Protein AF-A0A9D2Q4Z1-F1 (afdb_monomer)

pLDDT: mean 82.06, std 18.69, range [26.44, 98.81]

Nearest PDB structures (foldseek):
  6tnj-assembly1_A  TM=9.077E-01  e=2.943E-12  Porphyromonas gingivalis ATCC 33277
  6to1-assembly1_A  TM=5.138E-01  e=2.436E-19  Porphyromonas gingivalis ATCC 33277
  4cnb-assembly1_A  TM=8.305E-01  e=3.714E-11  Mytilus galloprovincialis
  6mse-assembly1_b  TM=7.817E-01  e=8.878E-08  Homo sapiens
  6sn1-assembly1_B  TM=6.420E-01  e=4.732E-06  Homo sapiens

Foldseek 3Di:
DFFPDKAKDWPDQADAFQDKTKIKIKIWGAWVCQVFNEEEEEEEEQEQLCPDPNLVLVLVLQLLLLCLQCVNHQFGFHNYWYWYWYDAPAIDGQGATGRGSVSSNVSSVPGHRYHHAAVLRSLVVLLVRQVPDPGPAYEYEDEDAEDHPDYDLNLVSLVVCVVVRYAYAYEYAPDPVGYDQVSRCSNGDPPSVLRYQYAPDSVSSSVNSVSVSLVNLGFTFAFKKKKFAFDPQKAFPFWDAKPAADKDQDPVRIIIGTHGTHHSGGIDMIMIMTMITGPSPDFAKDWGGPDMFIQTPVRDTHDYDTRIHGHHHDPPPDPQDDDDDDDDPPDPDDDDDRPDDDDPDDFDKDWDKDKDFFQFAPWKKKKKKWKWWQDPVGTHTQDIDIDIDHAPPDPGTGIDIDGGPIDGGDDPDDPPDDIDMDMDMDMGTPDDDDDDDDDDDDDDDD

Sequence (446 aa):
MPILSVNKTADRTEISSGGTFHVTLSVTAAPESEIRPVDIAMVLDRSGSMKGSALQSLKKAAKEFIELLAQGGDTLAGQNRIGIISFANSAVIDAPLTQQVDVLDAAVDGLVADGNTNTGDAFAQAQAMLHASQASRKMMILFTDGEPTIGVNPTPIANMMKQDGVEIYCIGYTGTDGINEELLKEWASNPDSQYVLIAPTEAEIIEAFKNIAQSILVPGAKDITIYETPNPAFEIAAIDTPNFGSVQEMPDGSLQWYIDELAVSEQQTATLRFTLKDRCKKTGKMPVNKSICLVDEAQESPTFPNPMITVTKDVCEDCPEAVEVTAPACVDSICADLGGICVPDMGRMLTVSMTLKNLCPHRSVAVGILVTELTSCGEVTRGFKAMTVTAPSSRGCTDMRLSHIRFVLPETESMCKTRTYRVRAFVNAASGTWGAECYHGDVCGC

Organism: NCBI:txid2838752

InterPro domains:
  IPR002035 von Willebrand factor, type A [PF00092] (39-206)
  IPR002035 von Willebrand factor, type A [PS50234] (39-212)
  IPR002035 von Willebrand factor, type A [SM00327] (37-217)
  IPR036465 von Willebrand factor A-like domain superfamily [G3DSA:3.40.50.410] (32-216)
  IPR036465 von Willebrand factor A-like domain superfamily [SSF53300] (37-216)
  IPR051266 Calcium-activated chloride channel regulator [PTHR10579] (16-294)
  IPR059975 Exosporium protein B domain [PF27268] (345-430)

Solvent-accessible surface area (backbone atoms only — not comparable to full-atom values): 24909 Å² total; per-residue (Å²): 126,27,67,76,47,60,44,41,46,52,81,52,56,62,38,45,55,56,35,69,47,42,39,36,42,36,42,30,18,27,16,40,26,64,80,52,21,38,38,32,36,39,35,38,57,22,18,48,82,32,49,69,66,55,45,52,39,48,41,52,24,54,46,52,33,51,45,63,46,13,72,86,49,74,38,32,40,59,63,26,23,46,18,37,32,40,23,8,76,51,48,45,78,63,29,68,75,36,39,51,43,68,58,51,50,52,34,49,70,65,65,68,50,42,60,46,31,12,51,20,44,35,47,52,52,44,47,55,58,57,65,73,50,87,55,84,35,39,36,37,41,39,39,40,52,60,71,68,75,45,76,56,80,34,55,69,53,33,53,48,38,48,72,74,59,34,44,27,34,27,38,37,31,43,59,96,85,42,60,62,64,68,60,40,46,68,41,23,36,87,59,47,90,79,20,46,43,81,21,69,42,61,68,43,40,36,48,50,36,46,56,53,42,53,75,54,55,38,45,17,39,40,59,33,36,35,42,40,28,56,20,90,56,45,42,83,74,48,74,54,86,40,86,52,58,52,75,47,80,44,100,86,68,29,37,44,38,39,27,66,67,39,13,57,74,48,75,35,72,40,42,40,43,33,30,40,25,41,66,65,76,72,68,48,78,42,57,51,51,68,45,73,48,46,41,35,80,75,67,51,74,73,78,59,58,73,44,56,36,29,28,41,81,51,94,73,74,72,80,68,75,86,79,86,81,85,82,65,88,95,62,97,76,85,89,78,87,73,74,83,79,84,74,94,64,91,44,52,73,50,70,47,68,49,70,51,70,68,39,36,50,95,39,37,33,36,38,38,38,39,34,28,35,64,50,99,90,44,80,43,82,66,48,76,49,74,50,78,47,66,37,63,96,50,101,52,58,40,70,45,77,49,68,76,49,72,41,75,38,80,71,91,65,73,89,87,65,92,81,52,72,50,78,48,78,46,78,45,76,66,64,73,77,99,71,91,80,84,82,82,89,84,87,80,89,132

Structure (mmCIF, N/CA/C/O backbone):
data_AF-A0A9D2Q4Z1-F1
#
_entry.id   AF-A0A9D2Q4Z1-F1
#
loop_
_atom_site.group_PDB
_atom_site.id
_atom_site.type_symbol
_atom_site.label_atom_id
_atom_site.label_alt_id
_atom_site.label_comp_id
_atom_site.label_asym_id
_atom_site.label_entity_id
_atom_site.label_seq_id
_atom_site.pdbx_PDB_ins_code
_atom_site.Cartn_x
_atom_site.Cartn_y
_atom_site.Cartn_z
_atom_site.occupancy
_atom_site.B_iso_or_equiv
_atom_site.auth_seq_id
_atom_site.auth_comp_id
_atom_site.auth_asym_id
_atom_site.auth_atom_id
_atom_site.pdbx_PDB_model_num
ATOM 1 N N . MET A 1 1 ? -6.941 9.609 0.145 1.00 64.38 1 MET A N 1
ATOM 2 C CA . MET A 1 1 ? -8.061 8.669 -0.080 1.00 64.38 1 MET A CA 1
ATOM 3 C C . MET A 1 1 ? -7.549 7.338 -0.589 1.00 64.38 1 MET A C 1
ATOM 5 O O . MET A 1 1 ? -7.454 7.142 -1.802 1.00 64.38 1 MET A O 1
ATOM 9 N N . PRO A 1 2 ? -7.124 6.463 0.327 1.00 71.25 2 PRO A N 1
ATOM 10 C CA . PRO A 1 2 ? -7.475 5.045 0.167 1.00 71.25 2 PRO A CA 1
ATOM 11 C C . PRO A 1 2 ? -8.161 4.390 1.380 1.00 71.25 2 PRO A C 1
ATOM 13 O O . PRO A 1 2 ? -8.297 3.167 1.402 1.00 71.25 2 PRO A O 1
ATOM 16 N N . ILE A 1 3 ? -8.637 5.155 2.375 1.00 84.12 3 ILE A N 1
ATOM 17 C CA . ILE A 1 3 ? -9.576 4.618 3.374 1.00 84.12 3 ILE A CA 1
ATOM 18 C C . ILE A 1 3 ? -10.890 4.274 2.658 1.00 84.12 3 ILE A C 1
ATOM 20 O O . ILE A 1 3 ? -11.645 5.154 2.252 1.00 84.12 3 ILE A O 1
ATOM 24 N N . LEU A 1 4 ? -11.168 2.979 2.507 1.00 86.56 4 LEU A N 1
ATOM 25 C CA . LEU A 1 4 ? -12.373 2.464 1.858 1.00 86.56 4 LEU A CA 1
ATOM 26 C C . LEU A 1 4 ? -13.600 2.555 2.765 1.00 86.56 4 LEU A C 1
ATOM 28 O O . LEU A 1 4 ? -14.713 2.801 2.302 1.00 86.56 4 LEU A O 1
ATOM 32 N N . SER A 1 5 ? -13.421 2.301 4.063 1.00 90.06 5 SER A N 1
ATOM 33 C CA . SER A 1 5 ? -14.506 2.392 5.039 1.00 90.06 5 SER A CA 1
ATOM 34 C C . SER A 1 5 ? -14.000 2.558 6.466 1.00 90.06 5 SER A C 1
ATOM 36 O O . SER A 1 5 ? -12.943 2.051 6.842 1.00 90.06 5 SER A O 1
ATOM 38 N N . VAL A 1 6 ? -14.817 3.223 7.280 1.00 94.31 6 VAL A N 1
ATOM 39 C CA . VAL A 1 6 ? -14.688 3.243 8.738 1.00 94.31 6 VAL A CA 1
ATOM 40 C C . VAL A 1 6 ? -15.952 2.665 9.361 1.00 94.31 6 VAL A C 1
ATOM 42 O O . VAL A 1 6 ? -17.057 2.877 8.860 1.00 94.31 6 VAL A O 1
ATOM 45 N N . ASN A 1 7 ? -15.806 1.927 10.455 1.00 95.62 7 ASN A N 1
ATOM 46 C CA . ASN A 1 7 ? -16.926 1.310 11.152 1.00 95.62 7 ASN A CA 1
ATOM 47 C C . ASN A 1 7 ? -16.750 1.391 12.670 1.00 95.62 7 ASN A C 1
ATOM 49 O O . ASN A 1 7 ? -15.636 1.437 13.195 1.00 95.62 7 ASN A O 1
ATOM 53 N N . LYS A 1 8 ? -17.881 1.388 13.373 1.00 96.06 8 LYS A N 1
ATOM 54 C CA . LYS A 1 8 ? -17.949 1.318 14.825 1.00 96.06 8 LYS A CA 1
ATOM 55 C C . LYS A 1 8 ? -19.169 0.519 15.258 1.00 96.06 8 LYS A C 1
ATOM 57 O O . LYS A 1 8 ? -20.304 0.884 14.958 1.00 96.06 8 LYS A O 1
ATOM 62 N N . THR A 1 9 ? -18.932 -0.529 16.034 1.00 96.12 9 THR A N 1
ATOM 63 C CA . THR A 1 9 ? -19.976 -1.418 16.554 1.00 96.12 9 THR A CA 1
ATOM 64 C C . THR A 1 9 ? -19.859 -1.573 18.062 1.00 96.12 9 THR A C 1
ATOM 66 O O . THR A 1 9 ? -18.758 -1.547 18.607 1.00 96.12 9 THR A O 1
ATOM 69 N N . ALA A 1 10 ? -20.992 -1.783 18.729 1.00 95.50 10 ALA A N 1
ATOM 70 C CA . ALA A 1 10 ? -21.034 -2.348 20.073 1.00 95.50 10 ALA A CA 1
ATOM 71 C C . ALA A 1 10 ? -21.472 -3.819 19.976 1.00 95.50 10 ALA A C 1
ATOM 73 O O . ALA A 1 10 ? -22.302 -4.150 19.130 1.00 95.50 10 ALA A O 1
ATOM 74 N N . ASP A 1 11 ? -20.930 -4.694 20.824 1.00 95.81 11 ASP A N 1
ATOM 75 C CA . ASP A 1 11 ? -21.279 -6.127 20.850 1.00 95.81 11 ASP A CA 1
ATOM 76 C C . ASP A 1 11 ? -22.674 -6.407 21.443 1.00 95.81 11 ASP A C 1
ATOM 78 O O . ASP A 1 11 ? -23.212 -7.508 21.317 1.00 95.81 11 ASP A O 1
ATOM 82 N N . ARG A 1 12 ? -23.261 -5.397 22.088 1.00 92.00 12 ARG A N 1
ATOM 83 C CA . ARG A 1 12 ? -24.574 -5.408 22.737 1.00 92.00 12 ARG A CA 1
ATOM 84 C C . ARG A 1 12 ? -25.350 -4.152 22.361 1.00 92.00 12 ARG A C 1
ATOM 86 O O . ARG A 1 12 ? -24.771 -3.133 21.998 1.00 92.00 12 ARG A O 1
ATOM 93 N N . THR A 1 13 ? -26.670 -4.209 22.506 1.00 92.12 13 THR A N 1
ATOM 94 C CA . THR A 1 13 ? -27.571 -3.043 22.410 1.00 92.12 13 THR A CA 1
ATOM 95 C C . THR A 1 13 ? -28.166 -2.642 23.760 1.00 92.12 13 THR A C 1
ATOM 97 O O . THR A 1 13 ? -28.829 -1.612 23.864 1.00 92.12 13 THR A O 1
ATOM 100 N N . GLU A 1 14 ? -27.955 -3.458 24.792 1.00 91.62 14 GLU A N 1
ATOM 101 C CA . GLU A 1 14 ? -28.519 -3.298 26.128 1.00 91.62 14 GLU A CA 1
ATOM 102 C C . GLU A 1 14 ? -27.539 -3.833 27.180 1.00 91.62 14 GLU A C 1
ATOM 104 O O . GLU A 1 14 ? -26.880 -4.852 26.959 1.00 91.62 14 GLU A O 1
ATOM 109 N N . ILE A 1 15 ? -27.442 -3.130 28.307 1.00 87.69 15 ILE A N 1
ATOM 110 C CA . ILE A 1 15 ? -26.705 -3.529 29.512 1.00 87.69 15 ILE A CA 1
ATOM 111 C C . ILE A 1 15 ? -27.523 -3.132 30.740 1.00 87.69 15 ILE A C 1
ATOM 113 O O . ILE A 1 15 ? -28.313 -2.189 30.678 1.00 87.69 15 ILE A O 1
ATOM 117 N N . SER A 1 16 ? -27.292 -3.793 31.869 1.00 83.75 16 SER A N 1
ATOM 118 C CA . SER A 1 16 ? -27.772 -3.296 33.155 1.00 83.75 16 SER A CA 1
ATOM 119 C C . SER A 1 16 ? -26.834 -2.224 33.727 1.00 83.75 16 SER A C 1
ATOM 121 O O . SER A 1 16 ? -25.693 -2.063 33.276 1.00 83.75 16 SER A O 1
ATOM 123 N N . SER A 1 17 ? -27.323 -1.447 34.696 1.00 80.94 17 SER A N 1
ATOM 124 C CA . SER A 1 17 ? -26.546 -0.368 35.314 1.00 80.94 17 SER A CA 1
ATOM 125 C C . SER A 1 17 ? -25.265 -0.888 35.980 1.00 80.94 17 SER A C 1
ATOM 127 O O . SER A 1 17 ? -25.286 -1.868 36.716 1.00 80.94 17 SER A O 1
ATOM 129 N N . GLY A 1 18 ? -24.135 -0.236 35.705 1.00 78.69 18 GLY A N 1
ATOM 130 C CA . GLY A 1 18 ? -22.800 -0.673 36.133 1.00 78.69 18 GLY A CA 1
ATOM 131 C C . GLY A 1 18 ? -22.199 -1.823 35.314 1.00 78.69 18 GLY A C 1
ATOM 132 O O . GLY A 1 18 ? -21.036 -2.178 35.530 1.00 78.69 18 GLY A O 1
ATOM 133 N N . GLY A 1 19 ? -22.958 -2.388 34.369 1.00 83.75 19 GLY A N 1
ATOM 134 C CA . GLY A 1 19 ? -22.516 -3.441 33.461 1.00 83.75 19 GLY A CA 1
ATOM 135 C C . GLY A 1 19 ? -21.518 -2.966 32.401 1.00 83.75 19 GLY A C 1
ATOM 136 O O . GLY A 1 19 ? -21.258 -1.771 32.231 1.00 83.75 19 GLY A O 1
ATOM 137 N N . THR A 1 20 ? -20.962 -3.932 31.667 1.00 91.69 20 THR A N 1
ATOM 138 C CA . THR A 1 20 ? -19.971 -3.709 30.607 1.00 91.69 20 THR A CA 1
ATOM 139 C C . THR A 1 20 ? -20.437 -4.206 29.238 1.00 91.69 20 THR A C 1
ATOM 141 O O . THR A 1 20 ? -21.278 -5.105 29.116 1.00 91.69 20 THR A O 1
ATOM 144 N N . PHE A 1 21 ? -19.858 -3.610 28.199 1.00 94.25 21 PHE A N 1
ATOM 145 C CA . PHE A 1 21 ? -19.990 -4.009 26.799 1.00 94.25 21 PHE A CA 1
ATOM 146 C C . PHE A 1 21 ? -18.694 -3.694 26.048 1.00 94.25 21 PHE A C 1
ATOM 148 O O . PHE A 1 21 ? -17.883 -2.876 26.490 1.00 94.25 21 PHE A O 1
ATOM 155 N N . HIS A 1 22 ? -18.497 -4.341 24.907 1.00 96.81 22 HIS A N 1
ATOM 156 C CA . HIS A 1 22 ? -17.346 -4.108 24.052 1.00 96.81 22 HIS A CA 1
ATOM 157 C C . HIS A 1 22 ? -17.709 -3.205 22.881 1.00 96.81 22 HIS A C 1
ATOM 159 O O . HIS A 1 22 ? -18.767 -3.334 22.264 1.00 96.81 22 HIS A O 1
ATOM 165 N N . VAL A 1 23 ? -16.783 -2.317 22.552 1.00 97.75 23 VAL A N 1
ATOM 166 C CA . VAL A 1 23 ? -16.803 -1.485 21.358 1.00 97.75 23 VAL A CA 1
ATOM 167 C C . VAL A 1 23 ? -15.681 -1.950 20.444 1.00 97.75 23 VAL A C 1
ATOM 169 O O . VAL A 1 23 ? -14.571 -2.216 20.902 1.00 97.75 23 VAL A O 1
ATOM 172 N N . THR A 1 24 ? -15.961 -2.026 19.148 1.00 97.94 24 THR A N 1
ATOM 173 C CA . THR A 1 24 ? -14.956 -2.276 18.114 1.00 97.94 24 THR A CA 1
ATOM 174 C C . THR A 1 24 ? -14.968 -1.120 17.128 1.00 97.94 24 THR A C 1
ATOM 176 O O . THR A 1 24 ? -16.018 -0.780 16.580 1.00 97.94 24 THR A O 1
ATOM 179 N N . LEU A 1 25 ? -13.802 -0.512 16.929 1.00 97.62 25 LEU A N 1
ATOM 180 C CA . LEU A 1 25 ? -13.509 0.394 15.825 1.00 97.62 25 LEU A CA 1
ATOM 181 C C . LEU A 1 25 ? -12.846 -0.408 14.711 1.00 97.62 25 LEU A C 1
ATOM 183 O O . LEU A 1 25 ? -12.076 -1.336 14.977 1.00 97.62 25 LEU A O 1
ATOM 187 N N . SER A 1 26 ? -13.127 -0.053 13.464 1.00 96.88 26 SER A N 1
ATOM 188 C CA . SER A 1 26 ? -12.447 -0.638 12.312 1.00 96.88 26 SER A CA 1
ATOM 189 C C . SER A 1 26 ? -12.219 0.406 11.231 1.00 96.88 26 SER A C 1
ATOM 191 O O . SER A 1 26 ? -13.101 1.222 10.965 1.00 96.88 26 SER A O 1
ATOM 193 N N . VAL A 1 27 ? -11.053 0.353 10.598 1.00 95.25 27 VAL A N 1
ATOM 194 C CA . VAL A 1 27 ? -10.688 1.162 9.431 1.00 95.25 27 VAL A CA 1
ATOM 195 C C . VAL A 1 27 ? -10.157 0.209 8.376 1.00 95.25 27 VAL A C 1
ATOM 197 O O . VAL A 1 27 ? -9.255 -0.574 8.658 1.00 95.25 27 VAL A O 1
ATOM 200 N N . THR A 1 28 ? -10.738 0.242 7.182 1.00 93.44 28 THR A N 1
ATOM 201 C CA . THR A 1 28 ? -10.287 -0.559 6.039 1.00 93.44 28 THR A CA 1
ATOM 202 C C . THR A 1 28 ? -9.703 0.366 4.992 1.00 93.44 28 THR A C 1
ATOM 204 O O . THR A 1 28 ? -10.360 1.338 4.617 1.00 93.44 28 THR A O 1
ATOM 207 N N . ALA A 1 29 ? -8.512 0.044 4.502 1.00 91.38 29 ALA A N 1
ATOM 208 C CA . ALA A 1 29 ? -7.872 0.723 3.384 1.00 91.38 29 ALA A CA 1
ATOM 209 C C . ALA A 1 29 ? -7.455 -0.286 2.304 1.00 91.38 29 ALA A C 1
ATOM 211 O O . ALA A 1 29 ? -7.359 -1.481 2.582 1.00 91.38 29 ALA A O 1
ATOM 212 N N . ALA A 1 30 ? -7.206 0.201 1.090 1.00 85.00 30 ALA A N 1
ATOM 213 C CA . ALA A 1 30 ? -6.562 -0.548 0.008 1.00 85.00 30 ALA A CA 1
ATOM 214 C C . ALA A 1 30 ? -5.353 0.233 -0.533 1.00 85.00 30 ALA A C 1
ATOM 216 O O . ALA A 1 30 ? -5.355 1.458 -0.412 1.00 85.00 30 ALA A O 1
ATOM 217 N N . PRO A 1 31 ? -4.343 -0.423 -1.128 1.00 80.62 31 PRO A N 1
ATOM 218 C CA . PRO A 1 31 ? -3.232 0.264 -1.776 1.00 80.62 31 PRO A CA 1
ATOM 219 C C . PRO A 1 31 ? -3.732 1.130 -2.935 1.00 80.62 31 PRO A C 1
ATOM 221 O O . PRO A 1 31 ? -4.750 0.820 -3.565 1.00 80.62 31 PRO A O 1
ATOM 224 N N . GLU A 1 32 ? -2.992 2.182 -3.291 1.00 74.50 32 GLU A N 1
ATOM 225 C CA . GLU A 1 32 ? -3.384 3.018 -4.430 1.00 74.50 32 GLU A CA 1
ATOM 226 C C . GLU A 1 32 ? -3.471 2.209 -5.736 1.00 74.50 32 GLU A C 1
ATOM 228 O O . GLU A 1 32 ? -4.377 2.446 -6.531 1.00 74.50 32 GLU A O 1
ATOM 233 N N . SER A 1 33 ? -2.615 1.202 -5.926 1.00 68.38 33 SER A N 1
ATOM 234 C CA . SER A 1 33 ? -2.586 0.321 -7.105 1.00 68.38 33 SER A CA 1
ATOM 235 C C . SER A 1 33 ? -3.834 -0.555 -7.306 1.00 68.38 33 SER A C 1
ATOM 237 O O . SER A 1 33 ? -4.067 -1.042 -8.417 1.00 68.38 33 SER A O 1
ATOM 239 N N . GLU A 1 34 ? -4.658 -0.762 -6.272 1.00 71.38 34 GLU A N 1
ATOM 240 C CA . GLU A 1 34 ? -5.965 -1.422 -6.412 1.00 71.38 34 GLU A CA 1
ATOM 241 C C . GLU A 1 34 ? -7.050 -0.450 -6.914 1.00 71.38 34 GLU A C 1
ATOM 243 O O . GLU A 1 34 ? -7.948 -0.854 -7.655 1.00 71.38 34 GLU A O 1
ATOM 248 N N . ILE A 1 35 ? -6.959 0.832 -6.533 1.00 70.25 35 ILE A N 1
ATOM 249 C CA . ILE A 1 35 ? -7.970 1.875 -6.795 1.00 70.25 35 ILE A CA 1
ATOM 250 C C . ILE A 1 35 ? -7.662 2.659 -8.084 1.00 70.25 35 ILE A C 1
ATOM 252 O O . ILE A 1 35 ? -8.566 3.029 -8.835 1.00 70.25 35 ILE A O 1
ATOM 256 N N . ARG A 1 36 ? -6.379 2.924 -8.333 1.00 78.31 36 ARG A N 1
ATOM 257 C CA . ARG A 1 36 ? -5.805 3.634 -9.482 1.00 78.31 36 ARG A CA 1
ATOM 258 C C . ARG A 1 36 ? -4.656 2.796 -10.061 1.00 78.31 36 ARG A C 1
ATOM 260 O O . ARG A 1 36 ? -3.492 3.147 -9.867 1.00 78.31 36 ARG A O 1
ATOM 267 N N . PRO A 1 37 ? -4.956 1.688 -10.761 1.00 84.81 37 PRO A N 1
ATOM 268 C CA . PRO A 1 37 ? -3.920 0.872 -11.377 1.00 84.81 37 PRO A CA 1
ATOM 269 C C . PRO A 1 37 ? -3.086 1.656 -12.377 1.00 84.81 37 PRO A C 1
ATOM 271 O O . PRO A 1 37 ? -3.577 2.576 -13.044 1.00 84.81 37 PRO A O 1
ATOM 274 N N . VAL A 1 38 ? -1.831 1.232 -12.498 1.00 92.12 38 VAL A N 1
ATOM 275 C CA . VAL A 1 38 ? -0.853 1.863 -13.372 1.00 92.12 38 VAL A CA 1
ATOM 276 C C . VAL A 1 38 ? -0.432 0.918 -14.489 1.00 92.12 38 VAL A C 1
ATOM 278 O O . VAL A 1 38 ? 0.006 -0.207 -14.241 1.00 92.12 38 VAL A O 1
ATOM 281 N N . ASP A 1 39 ? -0.540 1.399 -15.726 1.00 96.94 39 ASP A N 1
ATOM 282 C CA . ASP A 1 39 ? 0.043 0.738 -16.893 1.00 96.94 39 ASP A CA 1
ATOM 283 C C . ASP A 1 39 ? 1.416 1.351 -17.197 1.00 96.94 39 ASP A C 1
ATOM 285 O O . ASP A 1 39 ? 1.546 2.570 -17.347 1.00 96.94 39 ASP A O 1
ATOM 289 N N . ILE A 1 40 ? 2.434 0.499 -17.304 1.00 98.19 40 ILE A N 1
ATOM 290 C CA . ILE A 1 40 ? 3.841 0.883 -17.434 1.00 98.19 40 ILE A CA 1
ATOM 291 C C . ILE A 1 40 ? 4.392 0.373 -18.767 1.00 98.19 40 ILE A C 1
ATOM 293 O O . ILE A 1 40 ? 4.460 -0.834 -18.983 1.00 98.19 40 ILE A O 1
ATOM 297 N N . ALA A 1 41 ? 4.839 1.267 -19.645 1.00 98.62 41 ALA A N 1
ATOM 298 C CA . ALA A 1 41 ? 5.699 0.902 -20.768 1.00 98.62 41 ALA A CA 1
ATOM 299 C C . ALA A 1 41 ? 7.159 1.006 -20.313 1.00 98.62 41 ALA A C 1
ATOM 301 O O . ALA A 1 41 ? 7.683 2.108 -20.139 1.00 98.62 41 ALA A O 1
ATOM 302 N N . MET A 1 42 ? 7.817 -0.131 -20.099 1.00 98.56 42 MET A N 1
ATOM 303 C CA . MET A 1 42 ? 9.235 -0.171 -19.754 1.00 98.56 42 MET A CA 1
ATOM 304 C C . MET A 1 42 ? 10.046 -0.276 -21.050 1.00 98.56 42 MET A C 1
ATOM 306 O O . MET A 1 42 ? 9.962 -1.273 -21.769 1.00 98.56 42 MET A O 1
ATOM 310 N N . VAL A 1 43 ? 10.765 0.798 -21.377 1.00 98.62 43 VAL A N 1
ATOM 311 C CA . VAL A 1 43 ? 11.385 1.050 -22.681 1.00 98.62 43 VAL A CA 1
ATOM 312 C C . VAL A 1 43 ? 12.901 0.947 -22.547 1.00 98.62 43 VAL A C 1
ATOM 314 O O . VAL A 1 43 ? 13.546 1.804 -21.950 1.00 98.62 43 VAL A O 1
ATOM 317 N N . LEU A 1 44 ? 13.464 -0.133 -23.076 1.00 98.31 44 LEU A N 1
ATOM 318 C CA . LEU A 1 44 ? 14.786 -0.643 -22.727 1.00 98.31 44 LEU A CA 1
ATOM 319 C C . LEU A 1 44 ? 15.747 -0.565 -23.917 1.00 98.31 44 LEU A C 1
ATOM 321 O O . LEU A 1 44 ? 15.561 -1.253 -24.927 1.00 98.31 44 LEU A O 1
ATOM 325 N N . ASP A 1 45 ? 16.794 0.245 -23.796 1.00 96.19 45 ASP A N 1
ATOM 326 C CA . ASP A 1 45 ? 17.846 0.315 -24.808 1.00 96.19 45 ASP A CA 1
ATOM 327 C C . ASP A 1 45 ? 18.638 -0.999 -24.870 1.00 96.19 45 ASP A C 1
ATOM 329 O O . ASP A 1 45 ? 19.096 -1.544 -23.860 1.00 96.19 45 ASP A O 1
ATOM 333 N N . ARG A 1 46 ? 18.788 -1.523 -26.086 1.00 96.81 46 ARG A N 1
ATOM 334 C CA . ARG A 1 46 ? 19.641 -2.669 -26.413 1.00 96.81 46 ARG A CA 1
ATOM 335 C C . ARG A 1 46 ? 20.462 -2.405 -27.677 1.00 96.81 46 ARG A C 1
ATOM 337 O O . ARG A 1 46 ? 20.689 -3.309 -28.481 1.00 96.81 46 ARG A O 1
ATOM 344 N N . SER A 1 47 ? 20.894 -1.167 -27.865 1.00 95.06 47 SER A N 1
ATOM 345 C CA . SER A 1 47 ? 21.876 -0.769 -28.872 1.00 95.06 47 SER A CA 1
ATOM 346 C C . SER A 1 47 ? 23.259 -1.396 -28.615 1.00 95.06 47 SER A C 1
ATOM 348 O O . SER A 1 47 ? 23.477 -2.164 -27.675 1.00 95.06 47 SER A O 1
ATOM 350 N N . GLY A 1 48 ? 24.217 -1.144 -29.509 1.00 92.94 48 GLY A N 1
ATOM 351 C CA . GLY A 1 48 ? 25.550 -1.746 -29.456 1.00 92.94 48 GLY A CA 1
ATOM 352 C C . GLY A 1 48 ? 26.423 -1.310 -28.271 1.00 92.94 48 GLY A C 1
ATOM 353 O O . GLY A 1 48 ? 27.288 -2.096 -27.878 1.00 92.94 48 GLY A O 1
ATOM 354 N N . SER A 1 49 ? 26.202 -0.116 -27.713 1.00 90.62 49 SER A N 1
ATOM 355 C CA . SER A 1 49 ? 26.894 0.433 -26.531 1.00 90.62 49 SER A CA 1
ATOM 356 C C . SER A 1 49 ? 26.567 -0.359 -25.262 1.00 90.62 49 SER A C 1
ATOM 358 O O . SER A 1 49 ? 27.469 -0.733 -24.513 1.00 90.62 49 SER A O 1
ATOM 360 N N . MET A 1 50 ? 25.312 -0.798 -25.132 1.00 92.94 50 MET A N 1
ATOM 361 C CA . MET A 1 50 ? 24.799 -1.592 -24.009 1.00 92.94 50 MET A CA 1
ATOM 362 C C . MET A 1 50 ? 25.434 -2.995 -23.847 1.00 92.94 50 MET A C 1
ATOM 364 O O . MET A 1 50 ? 25.080 -3.744 -22.931 1.00 92.94 50 MET A O 1
ATOM 368 N N . LYS A 1 51 ? 26.362 -3.417 -24.716 1.00 93.00 51 LYS A N 1
ATOM 369 C CA . LYS A 1 51 ? 26.984 -4.754 -24.668 1.00 93.00 51 LYS A CA 1
ATOM 370 C C . LYS A 1 51 ? 27.791 -4.981 -23.381 1.00 93.00 51 LYS A C 1
ATOM 372 O O . LYS A 1 51 ? 28.557 -4.139 -22.928 1.00 93.00 51 LYS A O 1
ATOM 377 N N . GLY A 1 52 ? 27.691 -6.193 -22.831 1.00 92.31 52 GLY A N 1
ATOM 378 C CA . GLY A 1 52 ? 28.430 -6.591 -21.629 1.00 92.31 52 GLY A CA 1
ATOM 379 C C . GLY A 1 52 ? 27.698 -6.213 -20.342 1.00 92.31 52 GLY A C 1
ATOM 380 O O . GLY A 1 52 ? 26.551 -6.615 -20.152 1.00 92.31 52 GLY A O 1
ATOM 381 N N . SER A 1 53 ? 28.373 -5.495 -19.441 1.00 90.00 53 SER A N 1
ATOM 382 C CA . SER A 1 53 ? 27.859 -5.192 -18.099 1.00 90.00 53 SER A CA 1
ATOM 383 C C . SER A 1 53 ? 26.631 -4.283 -18.109 1.00 90.00 53 SER A C 1
ATOM 385 O O . SER A 1 53 ? 25.753 -4.485 -17.282 1.00 90.00 53 SER A O 1
ATOM 387 N N . ALA A 1 54 ? 26.524 -3.333 -19.043 1.00 90.50 54 ALA A N 1
ATOM 388 C CA . ALA A 1 54 ? 25.401 -2.393 -19.097 1.00 90.50 54 ALA A CA 1
ATOM 389 C C . ALA A 1 54 ? 24.048 -3.117 -19.264 1.00 90.50 54 ALA A C 1
ATOM 391 O O . ALA A 1 54 ? 23.163 -2.974 -18.421 1.00 90.50 54 ALA A O 1
ATOM 392 N N . LEU A 1 55 ? 23.917 -3.994 -20.269 1.00 94.44 55 LEU A N 1
ATOM 393 C CA . LEU A 1 55 ? 22.725 -4.832 -20.445 1.00 94.44 55 LEU A CA 1
ATOM 394 C C . LEU A 1 55 ? 22.509 -5.814 -19.282 1.00 94.44 55 LEU A C 1
ATOM 396 O O . LEU A 1 55 ? 21.365 -6.093 -18.938 1.00 94.44 55 LEU A O 1
ATOM 400 N N . GLN A 1 56 ? 23.568 -6.353 -18.669 1.00 94.25 56 GLN A N 1
ATOM 401 C CA . GLN A 1 56 ? 23.424 -7.255 -17.515 1.00 94.25 56 GLN A CA 1
ATOM 402 C C . GLN A 1 56 ? 22.834 -6.526 -16.299 1.00 94.25 56 GLN A C 1
ATOM 404 O O . GLN A 1 56 ? 21.871 -7.017 -15.707 1.00 94.25 56 GLN A O 1
ATOM 409 N N . SER A 1 57 ? 23.350 -5.337 -15.982 1.00 93.06 57 SER A N 1
ATOM 410 C CA . SER A 1 57 ? 22.821 -4.458 -14.937 1.00 93.06 57 SER A CA 1
ATOM 411 C C . SER A 1 57 ? 21.385 -4.030 -15.231 1.00 93.06 57 SER A C 1
ATOM 413 O O . SER A 1 57 ? 20.539 -4.102 -14.343 1.00 93.06 57 SER A O 1
ATOM 415 N N . LEU A 1 58 ? 21.087 -3.663 -16.485 1.00 94.94 58 LEU A N 1
ATOM 416 C CA . LEU A 1 58 ? 19.732 -3.322 -16.916 1.00 94.94 58 LEU A CA 1
ATOM 417 C C . LEU A 1 58 ? 18.760 -4.481 -16.691 1.00 94.94 58 LEU A C 1
ATOM 419 O O . LEU A 1 58 ? 17.729 -4.289 -16.055 1.00 94.94 58 LEU A O 1
ATOM 423 N N . LYS A 1 59 ? 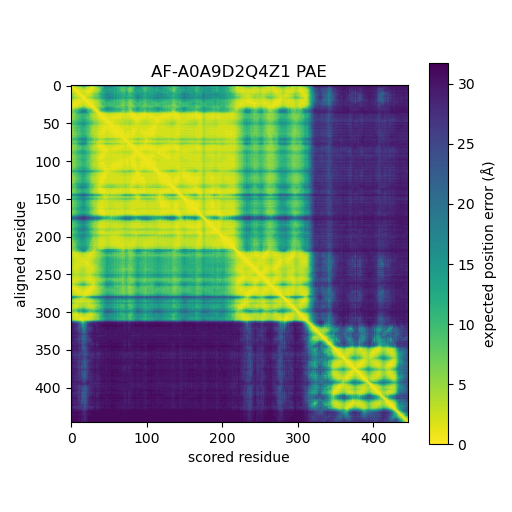19.091 -5.689 -17.167 1.00 97.19 59 LYS A N 1
ATOM 424 C CA . LYS A 1 59 ? 18.242 -6.874 -16.975 1.00 97.19 59 LYS A CA 1
ATOM 425 C C . LYS A 1 59 ? 17.983 -7.143 -15.500 1.00 97.19 59 LYS A C 1
ATOM 427 O O . LYS A 1 59 ? 16.840 -7.354 -15.113 1.00 97.19 59 LYS A O 1
ATOM 432 N N . LYS A 1 60 ? 19.028 -7.106 -14.672 1.00 96.19 60 LYS A N 1
ATOM 433 C CA . LYS A 1 60 ? 18.899 -7.336 -13.233 1.00 96.19 60 LYS A CA 1
ATOM 434 C C . LYS A 1 60 ? 17.980 -6.303 -12.575 1.00 96.19 60 LYS A C 1
ATOM 436 O O . LYS A 1 60 ? 17.068 -6.690 -11.854 1.00 96.19 60 LYS A O 1
ATOM 441 N N . ALA A 1 61 ? 18.178 -5.017 -12.850 1.00 95.31 61 ALA A N 1
ATOM 442 C CA . ALA A 1 61 ? 17.372 -3.956 -12.256 1.00 95.31 61 ALA A CA 1
ATOM 443 C C . ALA A 1 61 ? 15.919 -3.949 -12.756 1.00 95.31 61 ALA A C 1
ATOM 445 O O . ALA A 1 61 ? 15.005 -3.741 -11.964 1.00 95.31 61 ALA A O 1
ATOM 446 N N . ALA A 1 62 ? 15.697 -4.252 -14.037 1.00 97.12 62 ALA A N 1
ATOM 447 C CA . ALA A 1 62 ? 14.372 -4.470 -14.609 1.00 97.12 62 ALA A CA 1
ATOM 448 C C . ALA A 1 62 ? 13.628 -5.625 -13.913 1.00 97.12 62 ALA A C 1
ATOM 450 O O . ALA A 1 62 ? 12.448 -5.489 -13.598 1.00 97.12 62 ALA A O 1
ATOM 451 N N . LYS A 1 63 ? 14.313 -6.737 -13.619 1.00 97.00 63 LYS A N 1
ATOM 452 C CA . LYS A 1 63 ? 13.731 -7.866 -12.876 1.00 97.00 63 LYS A CA 1
ATOM 453 C C . LYS A 1 63 ? 13.491 -7.527 -11.402 1.00 97.00 63 LYS A C 1
ATOM 455 O O . LYS A 1 63 ? 12.422 -7.829 -10.888 1.00 97.00 63 LYS A O 1
ATOM 460 N N . GLU A 1 64 ? 14.409 -6.816 -10.738 1.00 95.06 64 GLU A N 1
ATOM 461 C CA . GLU A 1 64 ? 14.170 -6.294 -9.379 1.00 95.06 64 GLU A CA 1
ATOM 462 C C . GLU A 1 64 ? 12.971 -5.322 -9.338 1.00 95.06 64 GLU A C 1
ATOM 464 O O . GLU A 1 64 ? 12.195 -5.363 -8.389 1.00 95.06 64 GLU A O 1
ATOM 469 N N . PHE A 1 65 ? 12.758 -4.499 -10.371 1.00 96.06 65 PHE A N 1
ATOM 470 C CA . PHE A 1 65 ? 11.575 -3.636 -10.498 1.00 96.06 65 PHE A CA 1
ATOM 471 C C . PHE A 1 65 ? 10.268 -4.433 -10.609 1.00 96.06 65 PHE A C 1
ATOM 473 O O . PHE A 1 65 ? 9.303 -4.133 -9.904 1.00 96.06 65 PHE A O 1
ATOM 480 N N . ILE A 1 66 ? 10.243 -5.450 -11.478 1.00 97.00 66 ILE A N 1
ATOM 481 C CA . ILE A 1 66 ? 9.091 -6.344 -11.661 1.00 97.00 66 ILE A CA 1
ATOM 482 C C . ILE A 1 66 ? 8.769 -7.063 -10.342 1.00 97.00 66 ILE A C 1
ATOM 484 O O . ILE A 1 66 ? 7.623 -7.028 -9.904 1.00 97.00 66 ILE A O 1
ATOM 488 N N . GLU A 1 67 ? 9.777 -7.635 -9.678 1.00 94.81 67 GLU A N 1
ATOM 489 C CA . GLU A 1 67 ? 9.641 -8.346 -8.398 1.00 94.81 67 GLU A CA 1
ATOM 490 C C . GLU A 1 67 ? 9.097 -7.441 -7.280 1.00 94.81 67 GLU A C 1
ATOM 492 O O . GLU A 1 67 ? 8.190 -7.829 -6.544 1.00 94.81 67 GLU A O 1
ATOM 497 N N . LEU A 1 68 ? 9.589 -6.200 -7.175 1.00 92.00 68 LEU A N 1
ATOM 498 C CA . LEU A 1 68 ? 9.077 -5.229 -6.202 1.00 92.00 68 LEU A CA 1
ATOM 499 C C . LEU A 1 68 ? 7.595 -4.934 -6.432 1.00 92.00 68 LEU A C 1
ATOM 501 O O . LEU A 1 68 ? 6.822 -4.928 -5.476 1.00 92.00 68 LEU A O 1
ATOM 505 N N . LEU A 1 69 ? 7.188 -4.732 -7.689 1.00 91.62 69 LEU A N 1
ATOM 506 C CA . LEU A 1 69 ? 5.784 -4.520 -8.044 1.00 91.62 69 LEU A CA 1
ATOM 507 C C . LEU A 1 69 ? 4.929 -5.793 -7.948 1.00 91.62 69 LEU A C 1
ATOM 509 O O . LEU A 1 69 ? 3.710 -5.672 -7.866 1.00 91.62 69 LEU A O 1
ATOM 513 N N . ALA A 1 70 ? 5.531 -6.982 -7.931 1.00 91.31 70 ALA A N 1
ATOM 514 C CA . ALA A 1 70 ? 4.867 -8.262 -7.676 1.00 91.31 70 ALA A CA 1
ATOM 515 C C . ALA A 1 70 ? 4.750 -8.613 -6.185 1.00 91.31 70 ALA A C 1
ATOM 517 O O . ALA A 1 70 ? 3.924 -9.446 -5.816 1.00 91.31 70 ALA A O 1
ATOM 518 N N . GLN A 1 71 ? 5.555 -7.979 -5.326 1.00 86.38 71 GLN A N 1
ATOM 519 C CA . GLN A 1 71 ? 5.550 -8.163 -3.870 1.00 86.38 71 GLN A CA 1
ATOM 520 C C . GLN A 1 71 ? 5.706 -9.640 -3.439 1.00 86.38 71 GLN A C 1
ATOM 522 O O . GLN A 1 71 ? 5.160 -10.063 -2.419 1.00 86.38 71 GLN A O 1
ATOM 527 N N . GLY A 1 72 ? 6.468 -10.426 -4.211 1.00 84.56 72 GLY A N 1
ATOM 528 C CA . GLY A 1 72 ? 6.693 -11.859 -3.984 1.00 84.56 72 GLY A CA 1
ATOM 529 C C . GLY A 1 72 ? 5.617 -12.801 -4.542 1.00 84.56 72 GLY A C 1
ATOM 530 O O . GLY A 1 72 ? 5.608 -13.978 -4.178 1.00 84.56 72 GLY A O 1
ATOM 531 N N . GLY A 1 73 ? 4.694 -12.311 -5.379 1.00 88.50 73 GLY A N 1
ATOM 532 C CA . GLY A 1 73 ? 3.693 -13.122 -6.083 1.00 88.50 73 GLY A CA 1
ATOM 533 C C . GLY A 1 73 ? 4.036 -13.407 -7.553 1.00 88.50 73 GLY A C 1
ATOM 534 O O . GLY A 1 73 ? 4.844 -12.719 -8.165 1.00 88.50 73 GLY A O 1
ATOM 535 N N . ASP A 1 74 ? 3.347 -14.378 -8.162 1.00 92.62 74 ASP A N 1
ATOM 536 C CA . ASP A 1 74 ? 3.482 -14.697 -9.601 1.00 92.62 74 ASP A CA 1
ATOM 537 C C . ASP A 1 74 ? 2.880 -13.609 -10.529 1.00 92.62 74 ASP A C 1
ATOM 539 O O . ASP A 1 74 ? 3.026 -13.649 -11.756 1.00 92.62 74 ASP A O 1
ATOM 543 N N . THR A 1 75 ? 2.175 -12.629 -9.952 1.00 93.75 75 THR A N 1
ATOM 544 C CA . THR A 1 75 ? 1.538 -11.515 -10.664 1.00 93.75 75 THR A CA 1
ATOM 545 C C . THR A 1 75 ? 1.781 -10.179 -9.975 1.00 93.75 75 THR A C 1
ATOM 547 O O . THR A 1 75 ? 1.778 -10.113 -8.749 1.00 93.75 75 THR A O 1
ATOM 550 N N . LEU A 1 76 ? 1.881 -9.104 -10.762 1.00 90.94 76 LEU A N 1
ATOM 551 C CA . LEU A 1 76 ? 1.961 -7.725 -10.269 1.00 90.94 76 LEU A CA 1
ATOM 552 C C . LEU A 1 76 ? 0.803 -7.375 -9.318 1.00 90.94 76 LEU A C 1
ATOM 554 O O . LEU A 1 76 ? -0.354 -7.695 -9.597 1.00 90.94 76 LEU A O 1
ATOM 558 N N . ALA A 1 77 ? 1.121 -6.672 -8.231 1.00 85.19 77 ALA A N 1
ATOM 559 C CA . ALA A 1 77 ? 0.188 -6.283 -7.182 1.00 85.19 77 ALA A CA 1
ATOM 560 C C . ALA A 1 77 ? -0.912 -5.329 -7.685 1.00 85.19 77 ALA A C 1
ATOM 562 O O . ALA A 1 77 ? -0.691 -4.456 -8.536 1.00 85.19 77 ALA A O 1
ATOM 563 N N . GLY A 1 78 ? -2.113 -5.482 -7.123 1.00 83.19 78 GLY A N 1
ATOM 564 C CA . GLY A 1 78 ? -3.307 -4.748 -7.537 1.00 83.19 78 GLY A CA 1
ATOM 565 C C . GLY A 1 78 ? -3.706 -5.049 -8.987 1.00 83.19 78 GLY A C 1
ATOM 566 O O . GLY A 1 78 ? -3.750 -6.201 -9.418 1.00 83.19 78 GLY A O 1
ATOM 567 N N . GLN A 1 79 ? -4.016 -4.001 -9.751 1.00 85.69 79 GLN A N 1
ATOM 568 C CA . GLN A 1 79 ? -4.343 -4.099 -11.183 1.00 85.69 79 GLN A CA 1
ATOM 569 C C . GLN A 1 79 ? -3.235 -3.511 -12.087 1.00 85.69 79 GLN A C 1
ATOM 571 O O . GLN A 1 79 ? -3.478 -3.198 -13.253 1.00 85.69 79 GLN A O 1
ATOM 576 N N . ASN A 1 80 ? -2.015 -3.354 -11.555 1.00 91.75 80 ASN A N 1
ATOM 577 C CA . ASN A 1 80 ? -0.858 -2.832 -12.288 1.00 91.75 80 ASN A CA 1
ATOM 578 C C . ASN A 1 80 ? -0.445 -3.758 -13.439 1.00 91.75 80 ASN A C 1
ATOM 580 O O . ASN A 1 80 ? -0.458 -4.980 -13.286 1.00 91.75 80 ASN A O 1
ATOM 584 N N . ARG A 1 81 ? -0.008 -3.186 -14.569 1.00 96.50 81 ARG A N 1
ATOM 585 C CA . ARG A 1 81 ? 0.518 -3.936 -15.724 1.00 96.50 81 ARG A CA 1
ATOM 586 C C . ARG A 1 81 ? 1.807 -3.328 -16.244 1.00 96.50 81 ARG A C 1
ATOM 588 O O . ARG A 1 81 ? 1.908 -2.113 -16.368 1.00 96.50 81 ARG A O 1
ATOM 595 N N . ILE A 1 82 ? 2.747 -4.173 -16.653 1.00 98.50 82 ILE A N 1
ATOM 596 C CA . ILE A 1 82 ? 3.964 -3.757 -17.359 1.00 98.50 82 ILE A CA 1
ATOM 597 C C . ILE A 1 82 ? 3.901 -4.303 -18.788 1.00 98.50 82 ILE A C 1
ATOM 599 O O . ILE A 1 82 ? 3.414 -5.407 -19.019 1.00 98.50 82 ILE A O 1
ATOM 603 N N . GLY A 1 83 ? 4.365 -3.519 -19.754 1.00 98.62 83 GLY A N 1
ATOM 604 C CA . GLY A 1 83 ? 4.727 -3.963 -21.094 1.00 98.62 83 GLY A CA 1
ATOM 605 C C . GLY A 1 83 ? 6.215 -3.710 -21.311 1.00 98.62 83 GLY A C 1
ATOM 606 O O . GLY A 1 83 ? 6.741 -2.687 -20.871 1.00 98.62 83 GLY A O 1
ATOM 607 N N . ILE A 1 84 ? 6.894 -4.645 -21.971 1.00 98.81 84 ILE A N 1
ATOM 608 C CA . ILE A 1 84 ? 8.330 -4.566 -22.251 1.00 98.81 84 ILE A CA 1
ATOM 609 C C . ILE A 1 84 ? 8.503 -4.164 -23.711 1.00 98.81 84 ILE A C 1
ATOM 611 O O . ILE A 1 84 ? 8.021 -4.855 -24.613 1.00 98.81 84 ILE A O 1
ATOM 615 N N . ILE A 1 85 ? 9.190 -3.049 -23.937 1.00 98.81 85 ILE A N 1
ATOM 616 C CA . ILE A 1 85 ? 9.559 -2.559 -25.263 1.00 98.81 85 ILE A CA 1
ATOM 617 C C . ILE A 1 85 ? 11.073 -2.429 -25.290 1.00 98.81 85 ILE A C 1
ATOM 619 O O . ILE A 1 85 ? 11.623 -1.629 -24.542 1.00 98.81 85 ILE A O 1
ATOM 623 N N . SER A 1 86 ? 11.762 -3.153 -26.161 1.00 98.38 86 SER A N 1
ATOM 624 C CA . SER A 1 86 ? 13.192 -2.941 -26.379 1.00 98.38 86 SER A CA 1
ATOM 625 C C . SER A 1 86 ? 13.467 -2.249 -27.700 1.00 98.38 86 SER A C 1
ATOM 627 O O . SER A 1 86 ? 12.722 -2.416 -28.667 1.00 98.38 86 SER A O 1
ATOM 629 N N . PHE A 1 87 ? 14.547 -1.473 -27.771 1.00 98.31 87 PHE A N 1
ATOM 630 C CA . PHE A 1 87 ? 14.899 -0.762 -28.996 1.00 98.31 87 PHE A CA 1
ATOM 631 C C . PHE A 1 87 ? 16.386 -0.813 -29.324 1.00 98.31 87 PHE A C 1
ATOM 633 O O . PHE A 1 87 ? 17.250 -0.852 -28.453 1.00 98.31 87 PHE A O 1
ATOM 640 N N . ALA A 1 88 ? 16.656 -0.829 -30.626 1.00 96.88 88 ALA A N 1
ATOM 641 C CA . ALA A 1 88 ? 17.979 -0.640 -31.197 1.00 96.88 88 ALA A CA 1
ATOM 642 C C . ALA A 1 88 ? 17.841 0.020 -32.577 1.00 96.88 88 ALA A C 1
ATOM 644 O O . ALA A 1 88 ? 17.461 1.181 -32.661 1.00 96.88 88 ALA A O 1
ATOM 645 N N . ASN A 1 89 ? 18.039 -0.717 -33.678 1.00 96.69 89 ASN A N 1
ATOM 646 C CA . ASN A 1 89 ? 17.741 -0.221 -35.033 1.00 96.69 89 ASN A CA 1
ATOM 647 C C . ASN A 1 89 ? 16.246 0.121 -35.229 1.00 96.69 89 ASN A C 1
ATOM 649 O O . ASN A 1 89 ? 15.892 1.015 -35.998 1.00 96.69 89 ASN A O 1
ATOM 653 N N . SER A 1 90 ? 15.380 -0.601 -34.525 1.00 96.25 90 SER A N 1
ATOM 654 C CA . SER A 1 90 ? 13.938 -0.385 -34.405 1.00 96.25 90 SER A CA 1
ATOM 655 C C . SER A 1 90 ? 13.497 -0.800 -33.002 1.00 96.25 90 SER A C 1
ATOM 657 O O . SER A 1 90 ? 14.243 -1.494 -32.300 1.00 96.25 90 SER A O 1
ATOM 659 N N . ALA A 1 91 ? 12.294 -0.407 -32.610 1.00 97.75 91 ALA A N 1
ATOM 660 C CA . ALA A 1 91 ? 11.643 -0.849 -31.390 1.00 97.75 91 ALA A CA 1
ATOM 661 C C . ALA A 1 91 ? 10.821 -2.129 -31.617 1.00 97.75 91 ALA A C 1
ATOM 663 O O . ALA A 1 91 ? 10.290 -2.373 -32.703 1.00 97.75 91 ALA A O 1
ATOM 664 N N . VAL A 1 92 ? 10.734 -2.962 -30.583 1.00 98.12 92 VAL A N 1
ATOM 665 C CA . VAL A 1 92 ? 10.006 -4.234 -30.558 1.00 98.12 92 VAL A CA 1
ATOM 666 C C . VAL A 1 92 ? 9.217 -4.298 -29.255 1.00 98.12 92 VAL A C 1
ATOM 668 O O . VAL A 1 92 ? 9.740 -3.945 -28.206 1.00 98.12 92 VAL A O 1
ATOM 671 N N . ILE A 1 93 ? 7.962 -4.745 -29.319 1.00 98.44 93 ILE A N 1
ATOM 672 C CA . ILE A 1 93 ? 7.182 -5.092 -28.126 1.00 98.44 93 ILE A CA 1
ATOM 673 C C . ILE A 1 93 ? 7.529 -6.539 -27.773 1.00 98.44 93 ILE A C 1
ATOM 675 O O . ILE A 1 93 ? 7.035 -7.465 -28.416 1.00 98.44 93 ILE A O 1
ATOM 679 N N . ASP A 1 94 ? 8.400 -6.725 -26.784 1.00 98.50 94 ASP A N 1
ATOM 680 C CA . ASP A 1 94 ? 8.828 -8.045 -26.308 1.00 98.50 94 ASP A CA 1
ATOM 681 C C . ASP A 1 94 ? 7.786 -8.666 -25.360 1.00 98.50 94 ASP A C 1
ATOM 683 O O . ASP A 1 94 ? 7.611 -9.883 -25.348 1.00 98.50 94 ASP A O 1
ATOM 687 N N . ALA A 1 95 ? 7.028 -7.832 -24.635 1.00 98.50 95 ALA A N 1
ATOM 688 C CA . ALA A 1 95 ? 5.820 -8.241 -23.918 1.00 98.50 95 ALA A CA 1
ATOM 689 C C . ALA A 1 95 ? 4.723 -7.157 -23.993 1.00 98.50 95 ALA A C 1
ATOM 691 O O . ALA A 1 95 ? 5.015 -5.976 -23.780 1.00 98.50 95 ALA A O 1
ATOM 692 N N . PRO A 1 96 ? 3.450 -7.518 -24.254 1.00 98.19 96 PRO A N 1
ATOM 693 C CA . PRO A 1 96 ? 2.325 -6.593 -24.121 1.00 98.19 96 PRO A CA 1
ATOM 694 C C . PRO A 1 96 ? 2.056 -6.265 -22.643 1.00 98.19 96 PRO A C 1
ATOM 696 O O . PRO A 1 96 ? 2.528 -6.976 -21.761 1.00 98.19 96 PRO A O 1
ATOM 699 N N . LEU A 1 97 ? 1.234 -5.241 -22.377 1.00 98.31 97 LEU A N 1
ATOM 700 C CA . LEU A 1 97 ? 0.768 -4.901 -21.023 1.00 98.31 97 LEU A CA 1
ATOM 701 C C . LEU A 1 97 ? 0.131 -6.117 -20.325 1.00 98.31 97 LEU A C 1
ATOM 703 O O . LEU A 1 97 ? -0.987 -6.519 -20.657 1.00 98.31 97 LEU A O 1
ATOM 707 N N . THR A 1 98 ? 0.835 -6.676 -19.342 1.00 97.69 98 THR A N 1
ATOM 708 C CA . THR A 1 98 ? 0.458 -7.884 -18.599 1.00 97.69 98 THR A CA 1
ATOM 709 C C . THR A 1 98 ? 0.743 -7.734 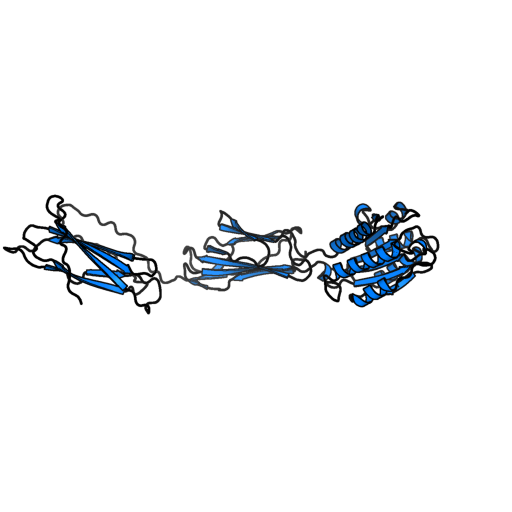-17.104 1.00 97.69 98 THR A C 1
ATOM 711 O O . THR A 1 98 ? 1.546 -6.899 -16.692 1.00 97.69 98 THR A O 1
ATOM 714 N N . GLN A 1 99 ? 0.072 -8.553 -16.290 1.00 96.19 99 GLN A N 1
ATOM 715 C CA . GLN A 1 99 ? 0.383 -8.723 -14.865 1.00 96.19 99 GLN A CA 1
ATOM 716 C C . GLN A 1 99 ? 1.314 -9.914 -14.602 1.00 96.19 99 GLN A C 1
ATOM 718 O O . GLN A 1 99 ? 1.782 -10.065 -13.484 1.00 96.19 99 GLN A O 1
ATOM 723 N N . GLN A 1 100 ? 1.525 -10.793 -15.587 1.00 98.06 100 GLN A N 1
ATOM 724 C CA . GLN A 1 100 ? 2.217 -12.074 -15.406 1.00 98.06 100 GLN A CA 1
ATOM 725 C C . GLN A 1 100 ? 3.733 -11.862 -15.316 1.00 98.06 100 GLN A C 1
ATOM 727 O O . GLN A 1 100 ? 4.340 -11.390 -16.280 1.00 98.06 100 GLN A O 1
ATOM 732 N N . VAL A 1 101 ? 4.332 -12.192 -14.168 1.00 97.88 101 VAL A N 1
ATOM 733 C CA . VAL A 1 101 ? 5.759 -11.942 -13.898 1.00 97.88 101 VAL A CA 1
ATOM 734 C C . VAL A 1 101 ? 6.652 -12.774 -14.816 1.00 97.88 101 VAL A C 1
ATOM 736 O O . VAL A 1 101 ? 7.600 -12.238 -15.380 1.00 97.88 101 VAL A O 1
ATOM 739 N N . ASP A 1 102 ? 6.308 -14.040 -15.058 1.00 97.88 102 ASP A N 1
ATOM 740 C CA . ASP A 1 102 ? 7.069 -14.963 -15.911 1.00 97.88 102 ASP A CA 1
ATOM 741 C C . ASP A 1 102 ? 7.220 -14.471 -17.365 1.00 97.88 102 ASP A C 1
ATOM 743 O O . ASP A 1 102 ? 8.297 -14.580 -17.954 1.00 97.88 102 ASP A O 1
ATOM 747 N N . VAL A 1 103 ? 6.168 -13.873 -17.932 1.00 98.38 103 VAL A N 1
ATOM 748 C CA . VAL A 1 103 ? 6.176 -13.271 -19.276 1.00 98.38 103 VAL A CA 1
ATOM 749 C C . VAL A 1 103 ? 7.116 -12.064 -19.338 1.00 98.38 103 VAL A C 1
ATOM 751 O O . VAL A 1 103 ? 7.840 -11.895 -20.322 1.00 98.38 103 VAL A O 1
ATOM 754 N N . LEU A 1 104 ? 7.115 -11.226 -18.298 1.00 98.56 104 LEU A N 1
ATOM 755 C CA . LEU A 1 104 ? 7.964 -10.036 -18.211 1.00 98.56 104 LEU A CA 1
ATOM 756 C C . LEU A 1 104 ? 9.434 -10.427 -18.024 1.00 98.56 104 LEU A C 1
ATOM 758 O O . LEU A 1 104 ? 10.304 -9.935 -18.744 1.00 98.56 104 LEU A O 1
ATOM 762 N N . ASP A 1 105 ? 9.693 -11.371 -17.121 1.00 98.19 105 ASP A N 1
ATOM 763 C CA . ASP A 1 105 ? 11.013 -11.935 -16.855 1.00 98.19 105 ASP A CA 1
ATOM 764 C C . ASP A 1 105 ? 11.621 -12.574 -18.107 1.00 98.19 105 ASP A C 1
ATOM 766 O O . ASP A 1 105 ? 12.783 -12.316 -18.424 1.00 98.19 105 ASP A O 1
ATOM 770 N N . ALA A 1 106 ? 10.837 -13.360 -18.852 1.00 98.44 106 ALA A N 1
ATOM 771 C CA . ALA A 1 106 ? 11.279 -13.989 -20.094 1.00 98.44 106 ALA A CA 1
ATOM 772 C C . ALA A 1 106 ? 11.594 -12.961 -21.196 1.00 98.44 106 ALA A C 1
ATOM 774 O O . ALA A 1 106 ? 12.565 -13.134 -21.937 1.00 98.44 106 ALA A O 1
ATOM 775 N N . ALA A 1 107 ? 10.814 -11.878 -21.294 1.00 98.56 107 ALA A N 1
ATOM 776 C CA . ALA A 1 107 ? 11.080 -10.787 -22.229 1.00 98.56 107 ALA A CA 1
ATOM 777 C C . ALA A 1 107 ? 12.381 -10.039 -21.881 1.00 98.56 107 ALA A C 1
ATOM 779 O O . ALA A 1 107 ? 13.207 -9.799 -22.763 1.00 98.56 107 ALA A O 1
ATOM 780 N N . VAL A 1 108 ? 12.615 -9.742 -20.596 1.00 98.38 108 VAL A N 1
ATOM 781 C CA . VAL A 1 108 ? 13.856 -9.105 -20.120 1.00 98.38 108 VAL A CA 1
ATOM 782 C C . VAL A 1 108 ? 15.067 -10.031 -20.295 1.00 98.38 108 VAL A C 1
ATOM 784 O O . VAL A 1 108 ? 16.110 -9.605 -20.800 1.00 98.38 108 VAL A O 1
ATOM 787 N N . ASP A 1 109 ? 14.949 -11.319 -19.968 1.00 98.31 109 ASP A N 1
ATOM 788 C CA . ASP A 1 109 ? 16.024 -12.294 -20.185 1.00 98.31 109 ASP A CA 1
ATOM 789 C C . ASP A 1 109 ? 16.327 -12.502 -21.680 1.00 98.31 109 ASP A C 1
ATOM 791 O O . ASP A 1 109 ? 17.485 -12.735 -22.040 1.00 98.31 109 ASP A O 1
ATOM 795 N N . GLY A 1 110 ? 15.340 -12.314 -22.562 1.00 97.81 110 GLY A N 1
ATOM 796 C CA . GLY A 1 110 ? 15.480 -12.391 -24.018 1.00 97.81 110 GLY A CA 1
ATOM 797 C C . GLY A 1 110 ? 16.268 -11.252 -24.682 1.00 97.81 110 GLY A C 1
ATOM 798 O O . GLY A 1 110 ? 16.695 -11.410 -25.826 1.00 97.81 110 GLY A O 1
ATOM 799 N N . LEU A 1 111 ? 16.509 -10.121 -24.003 1.00 98.00 111 LEU A N 1
ATOM 800 C CA . LEU A 1 111 ? 17.140 -8.952 -24.636 1.00 98.00 111 LEU A CA 1
ATOM 801 C C . LEU A 1 111 ? 18.588 -9.226 -25.077 1.00 98.00 111 LEU A C 1
ATOM 803 O O . LEU A 1 111 ? 19.388 -9.797 -24.329 1.00 98.00 111 LEU A O 1
ATOM 807 N N . VAL A 1 112 ? 18.955 -8.756 -26.271 1.00 96.94 112 VAL A N 1
ATOM 808 C CA . VAL A 1 112 ? 20.316 -8.855 -26.826 1.00 96.94 112 VAL A CA 1
ATOM 809 C C . VAL A 1 112 ? 20.748 -7.497 -27.370 1.00 96.94 112 VAL A C 1
ATOM 811 O O . VAL A 1 112 ? 20.077 -6.944 -28.244 1.00 96.94 112 VAL A O 1
ATOM 814 N N . ALA A 1 113 ? 21.871 -6.990 -26.858 1.00 96.00 113 ALA A N 1
ATOM 815 C CA . ALA A 1 113 ? 22.454 -5.715 -27.262 1.00 96.00 113 ALA A CA 1
ATOM 816 C C . ALA A 1 113 ? 23.108 -5.819 -28.649 1.00 96.00 113 ALA A C 1
ATOM 818 O O . ALA A 1 113 ? 24.084 -6.557 -28.804 1.00 96.00 113 ALA A O 1
ATOM 819 N N . ASP A 1 114 ? 22.591 -5.096 -29.646 1.00 92.81 114 ASP A N 1
ATOM 820 C CA . ASP A 1 114 ? 23.195 -4.936 -30.974 1.00 92.81 114 ASP A CA 1
ATOM 821 C C . ASP A 1 114 ? 22.558 -3.790 -31.782 1.00 92.81 114 ASP A C 1
ATOM 823 O O . ASP A 1 114 ? 21.378 -3.503 -31.627 1.00 92.81 114 ASP A O 1
ATOM 827 N N . GLY A 1 115 ? 23.300 -3.195 -32.722 1.00 94.00 115 GLY A N 1
ATOM 828 C CA . GLY A 1 115 ? 22.788 -2.156 -33.629 1.00 94.00 115 GLY A CA 1
ATOM 829 C C . GLY A 1 115 ? 22.880 -0.716 -33.104 1.00 94.00 115 GLY A C 1
ATOM 830 O O . GLY A 1 115 ? 23.661 -0.421 -32.203 1.00 94.00 115 GLY A O 1
ATOM 831 N N . ASN A 1 116 ? 22.119 0.184 -33.733 1.00 94.00 116 ASN A N 1
ATOM 832 C CA . ASN A 1 116 ? 22.057 1.619 -33.418 1.00 94.00 116 ASN A CA 1
ATOM 833 C C . ASN A 1 116 ? 21.012 1.919 -32.322 1.00 94.00 116 ASN A C 1
ATOM 835 O O . ASN A 1 116 ? 20.455 0.996 -31.737 1.00 94.00 116 ASN A O 1
ATOM 839 N N . THR A 1 117 ? 20.713 3.200 -32.098 1.00 94.44 117 THR A N 1
ATOM 840 C CA . THR A 1 117 ? 19.854 3.721 -31.021 1.00 94.44 117 THR A CA 1
ATOM 841 C C . THR A 1 117 ? 18.700 4.529 -31.628 1.00 94.44 117 THR A C 1
ATOM 843 O O . THR A 1 117 ? 18.849 5.711 -31.937 1.00 94.44 117 THR A O 1
ATOM 846 N N . ASN A 1 118 ? 17.554 3.885 -31.873 1.00 97.06 118 ASN A N 1
ATOM 847 C CA . ASN A 1 118 ? 16.357 4.482 -32.484 1.00 97.06 118 ASN A CA 1
ATOM 848 C C . ASN A 1 118 ? 15.299 4.837 -31.427 1.00 97.06 118 ASN A C 1
ATOM 850 O O . ASN A 1 118 ? 14.221 4.240 -31.355 1.00 97.06 118 ASN A O 1
ATOM 854 N N . THR A 1 119 ? 15.615 5.822 -30.592 1.00 96.38 119 THR A N 1
ATOM 855 C CA . THR A 1 119 ? 14.740 6.270 -29.499 1.00 96.38 119 THR A CA 1
ATOM 856 C C . THR A 1 119 ? 13.395 6.804 -30.012 1.00 96.38 119 THR A C 1
ATOM 858 O O . THR A 1 119 ? 12.371 6.612 -29.367 1.00 96.38 119 THR A O 1
ATOM 861 N N . GLY A 1 120 ? 13.352 7.410 -31.207 1.00 97.12 120 GLY A N 1
ATOM 862 C CA . GLY A 1 120 ? 12.108 7.885 -31.829 1.00 97.12 120 GLY A CA 1
ATOM 863 C C . GLY A 1 120 ? 11.068 6.782 -32.056 1.00 97.12 120 GLY A C 1
ATOM 864 O O . GLY A 1 120 ? 9.894 6.964 -31.736 1.00 97.12 120 GLY A O 1
ATOM 865 N N . ASP A 1 121 ? 11.499 5.622 -32.557 1.00 97.94 121 ASP A N 1
ATOM 866 C CA . ASP A 1 121 ? 10.632 4.452 -32.754 1.00 97.94 121 ASP A CA 1
ATOM 867 C C . ASP A 1 121 ? 10.205 3.831 -31.408 1.00 97.94 121 ASP A C 1
ATOM 869 O O . ASP A 1 121 ? 9.064 3.399 -31.242 1.00 97.94 121 ASP A O 1
ATOM 873 N N . ALA A 1 122 ? 11.080 3.879 -30.397 1.00 97.88 122 ALA A N 1
ATOM 874 C CA . ALA A 1 122 ? 10.777 3.422 -29.039 1.00 97.88 122 ALA A CA 1
ATOM 875 C C . ALA A 1 122 ? 9.653 4.241 -28.379 1.00 97.88 122 ALA A C 1
ATOM 877 O O . ALA A 1 122 ? 8.692 3.670 -27.859 1.00 97.88 122 ALA A O 1
ATOM 878 N N . PHE A 1 123 ? 9.722 5.575 -28.472 1.00 98.38 123 PHE A N 1
ATOM 879 C CA . PHE A 1 123 ? 8.649 6.466 -28.017 1.00 98.38 123 PHE A CA 1
ATOM 880 C C . PHE A 1 123 ? 7.351 6.257 -28.811 1.00 98.38 123 PHE A C 1
ATOM 882 O O . PHE A 1 123 ? 6.274 6.287 -28.221 1.00 98.38 123 PHE A O 1
ATOM 889 N N . ALA A 1 124 ? 7.423 5.999 -30.122 1.00 98.25 124 ALA A N 1
ATOM 890 C CA . ALA A 1 124 ? 6.235 5.719 -30.932 1.00 98.25 124 ALA A CA 1
ATOM 891 C C . ALA A 1 124 ? 5.513 4.428 -30.491 1.00 98.25 124 ALA A C 1
ATOM 893 O O . ALA A 1 124 ? 4.288 4.427 -30.349 1.00 98.25 124 ALA A O 1
ATOM 894 N N . GLN A 1 125 ? 6.254 3.347 -30.214 1.00 98.38 125 GLN A N 1
ATOM 895 C CA . GLN A 1 125 ? 5.681 2.101 -29.684 1.00 98.38 125 GLN A CA 1
ATOM 896 C C . GLN A 1 125 ? 5.108 2.286 -28.270 1.00 98.38 125 GLN A C 1
ATOM 898 O O . GLN A 1 125 ? 4.000 1.824 -27.988 1.00 98.38 125 GLN A O 1
ATOM 903 N N . ALA A 1 126 ? 5.822 2.997 -27.389 1.00 98.44 126 ALA A N 1
ATOM 904 C CA . ALA A 1 126 ? 5.363 3.281 -26.029 1.00 98.44 126 ALA A CA 1
ATOM 905 C C . ALA A 1 126 ? 4.086 4.135 -26.020 1.00 98.44 126 ALA A C 1
ATOM 907 O O . ALA A 1 126 ? 3.131 3.813 -25.310 1.00 98.44 126 ALA A O 1
ATOM 908 N N . GLN A 1 127 ? 4.022 5.164 -26.873 1.00 98.25 127 GLN A N 1
ATOM 909 C CA . GLN A 1 127 ? 2.814 5.952 -27.092 1.00 98.25 127 GLN A CA 1
ATOM 910 C C . GLN A 1 127 ? 1.656 5.073 -27.569 1.00 98.25 127 GLN A C 1
ATOM 912 O O . GLN A 1 127 ? 0.577 5.142 -26.990 1.00 98.25 127 GLN A O 1
ATOM 917 N N . ALA A 1 128 ? 1.855 4.229 -28.587 1.00 98.06 128 ALA A N 1
ATOM 918 C CA . ALA A 1 128 ? 0.792 3.369 -29.107 1.00 98.06 128 ALA A CA 1
ATOM 919 C C . ALA A 1 128 ? 0.255 2.391 -28.041 1.00 98.06 128 ALA A C 1
ATOM 921 O O . ALA A 1 128 ? -0.960 2.237 -27.895 1.00 98.06 128 ALA A O 1
ATOM 922 N N . MET A 1 129 ? 1.152 1.782 -27.257 1.00 98.31 129 MET A N 1
ATOM 923 C CA . MET A 1 129 ? 0.809 0.876 -26.158 1.00 98.31 129 MET A CA 1
ATOM 924 C C . MET A 1 129 ? 0.000 1.585 -25.057 1.00 98.31 129 MET A C 1
ATOM 926 O O . MET A 1 129 ? -1.063 1.105 -24.660 1.00 98.31 129 MET A O 1
ATOM 930 N N . LEU A 1 130 ? 0.466 2.746 -24.585 1.00 97.94 130 LEU A N 1
ATOM 931 C CA . LEU A 1 130 ? -0.186 3.497 -23.507 1.00 97.94 130 LEU A CA 1
ATOM 932 C C . LEU A 1 130 ? -1.430 4.266 -23.977 1.00 97.94 130 LEU A C 1
ATOM 934 O O . LEU A 1 130 ? -2.340 4.502 -23.184 1.00 97.94 130 LEU A O 1
ATOM 938 N N . HIS A 1 131 ? -1.547 4.617 -25.256 1.00 95.56 131 HIS A N 1
ATOM 939 C CA . HIS A 1 131 ? -2.766 5.220 -25.796 1.00 95.56 131 HIS A CA 1
ATOM 940 C C . HIS A 1 131 ? -3.924 4.206 -25.838 1.00 95.56 131 HIS A C 1
ATOM 942 O O . HIS A 1 131 ? -5.056 4.555 -25.514 1.00 95.56 131 HIS A O 1
ATOM 948 N N . ALA A 1 132 ? -3.643 2.931 -26.139 1.00 94.31 132 ALA A N 1
ATOM 949 C CA . ALA A 1 132 ? -4.640 1.855 -26.084 1.00 94.31 132 ALA A CA 1
ATOM 950 C C . ALA A 1 132 ? -5.111 1.521 -24.649 1.00 94.31 132 ALA A C 1
ATOM 952 O O . ALA A 1 132 ? -6.219 1.009 -24.455 1.00 94.31 132 ALA A O 1
ATOM 953 N N . SER A 1 133 ? -4.288 1.822 -23.638 1.00 94.06 133 SER A N 1
ATOM 954 C CA . SER A 1 133 ? -4.603 1.607 -22.222 1.00 94.06 133 SER A CA 1
ATOM 955 C C . SER A 1 133 ? -5.830 2.399 -21.746 1.00 94.06 133 SER A C 1
ATOM 957 O O . SER A 1 133 ? -6.010 3.570 -22.086 1.00 94.06 133 SER A O 1
ATOM 959 N N . GLN A 1 134 ? -6.628 1.766 -20.881 1.00 90.06 134 GLN A N 1
ATOM 960 C CA . GLN A 1 134 ? -7.736 2.384 -20.140 1.00 90.06 134 GLN A CA 1
ATOM 961 C C . GLN A 1 134 ? -7.390 2.658 -18.660 1.00 90.06 134 GLN A C 1
ATOM 963 O O . GLN A 1 134 ? -8.275 3.010 -17.884 1.00 90.06 134 GLN A O 1
ATOM 968 N N . ALA A 1 135 ? -6.129 2.474 -18.249 1.00 88.81 135 ALA A N 1
ATOM 969 C CA . ALA A 1 135 ? -5.685 2.758 -16.886 1.00 88.81 135 ALA A CA 1
ATOM 970 C C . ALA A 1 135 ? -5.717 4.268 -16.594 1.00 88.81 135 ALA A C 1
ATOM 972 O O . ALA A 1 135 ? -5.436 5.088 -17.472 1.00 88.81 135 ALA A O 1
ATOM 973 N N . SER A 1 136 ? -6.048 4.629 -15.350 1.00 85.94 136 SER A N 1
ATOM 974 C CA . SER A 1 136 ? -6.143 6.025 -14.902 1.00 85.94 136 SER A CA 1
ATOM 975 C C . SER A 1 136 ? -4.785 6.706 -14.733 1.00 85.94 136 SER A C 1
ATOM 977 O O . SER A 1 136 ? -4.711 7.926 -14.835 1.00 85.94 136 SER A O 1
ATOM 979 N N . ARG A 1 137 ? -3.728 5.927 -14.473 1.00 92.00 137 ARG A N 1
ATOM 980 C CA . ARG A 1 137 ? -2.336 6.383 -14.427 1.00 92.00 137 ARG A CA 1
ATOM 981 C C . ARG A 1 137 ? -1.542 5.587 -15.461 1.00 92.00 137 ARG A C 1
ATOM 983 O O . ARG A 1 137 ? -1.740 4.379 -15.614 1.00 92.00 137 ARG A O 1
ATOM 990 N N . LYS A 1 138 ? -0.675 6.271 -16.202 1.00 96.62 138 LYS A N 1
ATOM 991 C CA . LYS A 1 138 ? 0.112 5.702 -17.302 1.00 96.62 138 LYS A CA 1
ATOM 992 C C . LYS A 1 138 ? 1.537 6.203 -17.176 1.00 96.62 138 LYS A C 1
ATOM 994 O O . LYS A 1 138 ? 1.738 7.404 -17.016 1.00 96.62 138 LYS A O 1
ATOM 999 N N . MET A 1 139 ? 2.509 5.306 -17.267 1.00 97.50 139 MET A N 1
ATOM 1000 C CA . MET A 1 139 ? 3.918 5.668 -17.139 1.00 97.50 139 MET A CA 1
ATOM 1001 C C . MET A 1 139 ? 4.748 5.056 -18.259 1.00 97.50 139 MET A C 1
ATOM 1003 O O . MET A 1 139 ? 4.516 3.924 -18.680 1.00 97.50 139 MET A O 1
ATOM 1007 N N . MET A 1 140 ? 5.758 5.789 -18.700 1.00 98.31 140 MET A N 1
ATOM 1008 C CA . MET A 1 140 ? 6.856 5.285 -19.508 1.00 98.31 140 MET A CA 1
ATOM 1009 C C . MET A 1 140 ? 8.132 5.355 -18.671 1.00 98.31 140 MET A C 1
ATOM 1011 O O . MET A 1 140 ? 8.442 6.407 -18.118 1.00 98.31 140 MET A O 1
ATOM 1015 N N . ILE A 1 141 ? 8.878 4.255 -18.592 1.00 98.25 141 ILE A N 1
ATOM 1016 C CA . ILE A 1 141 ? 10.202 4.217 -17.961 1.00 98.25 141 ILE A CA 1
ATOM 1017 C C . ILE A 1 141 ? 11.210 3.916 -19.063 1.00 98.25 141 ILE A C 1
ATOM 1019 O O . ILE A 1 141 ? 11.336 2.771 -19.491 1.00 98.25 141 ILE A O 1
ATOM 1023 N N . LEU A 1 142 ? 11.889 4.950 -19.550 1.00 98.00 142 LEU A N 1
ATOM 1024 C CA . LEU A 1 142 ? 12.996 4.832 -20.489 1.00 98.00 142 LEU A CA 1
ATOM 1025 C C . LEU A 1 142 ? 14.279 4.486 -19.731 1.00 98.00 142 LEU A C 1
ATOM 1027 O O . LEU A 1 142 ? 14.619 5.157 -18.761 1.00 98.00 142 LEU A O 1
ATOM 1031 N N . PHE A 1 143 ? 15.027 3.509 -20.230 1.00 96.75 143 PHE A N 1
ATOM 1032 C CA . PHE A 1 143 ? 16.421 3.286 -19.871 1.00 96.75 143 PHE A CA 1
ATOM 1033 C C . PHE A 1 143 ? 17.288 3.381 -21.126 1.00 96.75 143 PHE A C 1
ATOM 1035 O O . PHE A 1 143 ? 17.001 2.688 -22.102 1.00 96.75 143 PHE A O 1
ATOM 1042 N N . THR A 1 144 ? 18.343 4.199 -21.103 1.00 93.12 144 THR A N 1
ATOM 1043 C CA . THR A 1 144 ? 19.303 4.351 -22.214 1.00 93.12 144 THR A CA 1
ATOM 1044 C C . THR A 1 144 ? 20.698 4.729 -21.712 1.00 93.12 144 THR A C 1
ATOM 1046 O O . THR A 1 144 ? 20.831 5.314 -20.635 1.00 93.12 144 THR A O 1
ATOM 1049 N N . ASP A 1 145 ? 21.736 4.392 -22.482 1.00 87.06 145 ASP A N 1
ATOM 1050 C CA . ASP A 1 145 ? 23.127 4.775 -22.214 1.00 87.06 145 ASP A CA 1
ATOM 1051 C C . ASP A 1 145 ? 23.667 5.887 -23.129 1.00 87.06 145 ASP A C 1
ATOM 1053 O O . ASP A 1 145 ? 24.820 6.287 -22.976 1.00 87.06 145 ASP A O 1
ATOM 1057 N N . GLY A 1 146 ? 22.853 6.423 -24.048 1.00 80.31 146 GLY A N 1
ATOM 1058 C CA . GLY A 1 146 ? 23.336 7.378 -25.043 1.00 80.31 146 GLY A CA 1
ATOM 1059 C C . GLY A 1 146 ? 22.261 8.175 -25.785 1.00 80.31 146 GLY A C 1
ATOM 1060 O O . GLY A 1 146 ? 21.080 8.186 -25.443 1.00 80.31 146 GLY A O 1
ATOM 1061 N N . GLU A 1 147 ? 22.704 8.900 -26.813 1.00 87.00 147 GLU A N 1
ATOM 1062 C CA . GLU A 1 147 ? 21.841 9.713 -27.678 1.00 87.00 147 GLU A CA 1
ATOM 1063 C C . GLU A 1 147 ? 21.217 8.895 -28.831 1.00 87.00 147 GLU A C 1
ATOM 1065 O O . GLU A 1 147 ? 21.790 7.891 -29.268 1.00 87.00 147 GLU A O 1
ATOM 1070 N N . PRO A 1 148 ? 20.079 9.338 -29.408 1.00 89.81 148 PRO A N 1
ATOM 1071 C CA . PRO A 1 148 ? 19.513 8.716 -30.599 1.00 89.81 148 PRO A CA 1
ATOM 1072 C C . PRO A 1 148 ? 20.470 8.875 -31.788 1.00 89.81 148 PRO A C 1
ATOM 1074 O O . PRO A 1 148 ? 20.762 9.988 -32.227 1.00 89.81 148 PRO A O 1
ATOM 1077 N N . THR A 1 149 ? 20.932 7.761 -32.350 1.00 89.06 149 THR A N 1
ATOM 1078 C CA . THR A 1 149 ? 21.867 7.748 -33.489 1.00 89.06 149 THR A CA 1
ATOM 1079 C C . THR A 1 149 ? 21.160 7.643 -34.839 1.00 89.06 149 THR A C 1
ATOM 1081 O O . THR A 1 149 ? 21.742 7.989 -35.868 1.00 89.06 149 THR A O 1
ATOM 1084 N N . ILE A 1 150 ? 19.898 7.198 -34.853 1.00 93.31 150 ILE A N 1
ATOM 1085 C CA . ILE A 1 150 ? 19.029 7.135 -36.035 1.00 93.31 150 ILE A CA 1
ATOM 1086 C C . ILE A 1 150 ? 17.563 7.414 -35.659 1.00 93.31 150 ILE A C 1
ATOM 1088 O O . ILE A 1 150 ? 17.198 7.426 -34.486 1.00 93.31 150 ILE A O 1
ATOM 1092 N N . GLY A 1 151 ? 16.703 7.553 -36.672 1.00 93.50 151 GLY A N 1
ATOM 1093 C CA . GLY A 1 151 ? 15.252 7.647 -36.499 1.00 93.50 151 GLY A CA 1
ATOM 1094 C C . GLY A 1 151 ? 14.715 9.077 -36.511 1.00 93.50 151 GLY A C 1
ATOM 1095 O O . GLY A 1 151 ? 15.380 10.013 -36.956 1.00 93.50 151 GLY A O 1
ATOM 1096 N N . VAL A 1 152 ? 13.466 9.231 -36.073 1.00 93.56 152 VAL A N 1
ATOM 1097 C CA . VAL A 1 152 ? 12.828 10.544 -35.886 1.00 93.56 152 VAL A CA 1
ATOM 1098 C C . VAL A 1 152 ? 13.194 11.122 -34.520 1.00 93.56 152 VAL A C 1
ATOM 1100 O O . VAL A 1 152 ? 13.496 10.376 -33.593 1.00 93.56 152 VAL A O 1
ATOM 1103 N N . ASN A 1 153 ? 13.127 12.447 -34.372 1.00 94.81 153 ASN A N 1
ATOM 1104 C CA . ASN A 1 153 ? 13.284 13.074 -33.060 1.00 94.81 153 ASN A CA 1
ATOM 1105 C C . ASN A 1 153 ? 12.141 12.602 -32.121 1.00 94.81 153 ASN A C 1
ATOM 1107 O O . ASN A 1 153 ? 10.979 12.811 -32.479 1.00 94.81 153 ASN A O 1
ATOM 1111 N N . PRO A 1 154 ? 12.426 11.991 -30.951 1.00 95.19 154 PRO A N 1
ATOM 1112 C CA . PRO A 1 154 ? 11.406 11.589 -29.978 1.00 95.19 154 PRO A CA 1
ATOM 1113 C C . PRO A 1 154 ? 10.730 12.764 -29.249 1.00 95.19 154 PRO A C 1
ATOM 1115 O O . PRO A 1 154 ? 9.600 12.604 -28.794 1.00 95.19 154 PRO A O 1
ATOM 1118 N N . THR A 1 155 ? 11.348 13.949 -29.159 1.00 96.31 155 THR A N 1
ATOM 1119 C CA . THR A 1 155 ? 10.844 15.092 -28.367 1.00 96.31 155 THR A CA 1
ATOM 1120 C C . THR A 1 155 ? 9.376 15.466 -28.649 1.00 96.31 155 THR A C 1
ATOM 1122 O O . THR A 1 155 ? 8.615 15.639 -27.693 1.00 96.31 155 THR A O 1
ATOM 1125 N N . PRO A 1 156 ? 8.893 15.560 -29.909 1.00 97.69 156 PRO A N 1
ATOM 1126 C CA . PRO A 1 156 ? 7.477 15.821 -30.183 1.00 97.69 156 PRO A CA 1
ATOM 1127 C C . PRO A 1 156 ? 6.541 14.713 -29.676 1.00 97.69 156 PRO A C 1
ATOM 1129 O O . PRO A 1 156 ? 5.427 15.011 -29.248 1.00 97.69 156 PRO A O 1
ATOM 1132 N N . ILE A 1 157 ? 6.991 13.452 -29.690 1.00 97.75 157 ILE A N 1
ATOM 1133 C CA . ILE A 1 157 ? 6.224 12.298 -29.199 1.00 97.75 157 ILE A CA 1
ATOM 1134 C C . ILE A 1 157 ? 6.165 12.338 -27.669 1.00 97.75 157 ILE A C 1
ATOM 1136 O O . ILE A 1 157 ? 5.077 12.258 -27.104 1.00 97.75 157 ILE A O 1
ATOM 1140 N N . ALA A 1 158 ? 7.305 12.568 -27.008 1.00 97.75 158 ALA A N 1
ATOM 1141 C CA . ALA A 1 158 ? 7.396 12.744 -25.559 1.00 97.75 158 ALA A CA 1
ATOM 1142 C C . ALA A 1 158 ? 6.474 13.873 -25.063 1.00 97.75 158 ALA A C 1
ATOM 1144 O O . ALA A 1 158 ? 5.729 13.702 -24.101 1.00 97.75 158 ALA A O 1
ATOM 1145 N N . ASN A 1 159 ? 6.457 15.013 -25.758 1.00 97.69 159 ASN A N 1
ATOM 1146 C CA . ASN A 1 159 ? 5.572 16.131 -25.429 1.00 97.69 159 ASN A CA 1
ATOM 1147 C C . ASN A 1 159 ? 4.085 15.791 -25.605 1.00 97.69 159 ASN A C 1
ATOM 1149 O O . ASN A 1 159 ? 3.275 16.215 -24.783 1.00 97.69 159 ASN A O 1
ATOM 1153 N N . MET A 1 160 ? 3.719 15.009 -26.624 1.00 97.38 160 MET A N 1
ATOM 1154 C CA . MET A 1 160 ? 2.340 14.546 -26.815 1.00 97.38 160 MET A CA 1
ATOM 1155 C C . MET A 1 160 ? 1.928 13.529 -25.739 1.00 97.38 160 MET A C 1
ATOM 1157 O O . MET A 1 160 ? 0.860 13.662 -25.157 1.00 97.38 160 MET A O 1
ATOM 1161 N N . MET A 1 161 ? 2.804 12.585 -25.383 1.00 98.06 161 MET A N 1
ATOM 1162 C CA . MET A 1 161 ? 2.583 11.652 -24.269 1.00 98.06 161 MET A CA 1
ATOM 1163 C C . MET A 1 161 ? 2.400 12.383 -22.927 1.00 98.06 161 MET A C 1
ATOM 1165 O O . MET A 1 161 ? 1.470 12.072 -22.187 1.00 98.06 161 MET A O 1
ATOM 1169 N N . LYS A 1 162 ? 3.219 13.406 -22.641 1.00 97.44 162 LYS A N 1
ATOM 1170 C CA . LYS A 1 162 ? 3.067 14.259 -21.448 1.00 97.44 162 LYS A CA 1
ATOM 1171 C C . LYS A 1 162 ? 1.747 15.044 -21.444 1.00 97.44 162 LYS A C 1
ATOM 1173 O O . LYS A 1 162 ? 1.144 15.208 -20.388 1.00 97.44 162 LYS A O 1
ATOM 1178 N N . GLN A 1 163 ? 1.271 15.502 -22.606 1.00 95.88 163 GLN A N 1
ATOM 1179 C CA . GLN A 1 163 ? -0.044 16.153 -22.745 1.00 95.88 163 GLN A CA 1
ATOM 1180 C C . GLN A 1 163 ? -1.213 15.176 -22.541 1.00 95.88 163 GLN A C 1
ATOM 1182 O O . GLN A 1 163 ? -2.215 15.558 -21.941 1.00 95.88 163 GLN A O 1
ATOM 1187 N N . ASP A 1 164 ? -1.053 13.917 -22.956 1.00 94.75 164 ASP A N 1
ATOM 1188 C CA . ASP A 1 164 ? -1.999 12.816 -22.715 1.00 94.75 164 ASP A CA 1
ATOM 1189 C C . ASP A 1 164 ? -1.972 12.293 -21.257 1.00 94.75 164 ASP A C 1
ATOM 1191 O O . ASP A 1 164 ? -2.673 11.335 -20.925 1.00 94.75 164 ASP A O 1
ATOM 1195 N N . GLY A 1 165 ? -1.177 12.908 -20.370 1.00 95.06 165 GLY A N 1
ATOM 1196 C CA . GLY A 1 165 ? -1.081 12.543 -18.953 1.00 95.06 165 GLY A CA 1
ATOM 1197 C C . GLY A 1 165 ? -0.188 11.334 -18.660 1.00 95.06 165 GLY A C 1
ATOM 1198 O O . GLY A 1 165 ? -0.311 10.743 -17.590 1.00 95.06 165 GLY A O 1
ATOM 1199 N N . VAL A 1 166 ? 0.700 10.951 -19.584 1.00 97.69 166 VAL A N 1
ATOM 1200 C CA . VAL A 1 166 ? 1.720 9.925 -19.327 1.00 97.69 166 VAL A CA 1
ATOM 1201 C C . VAL A 1 166 ? 2.885 10.532 -18.547 1.00 97.69 166 VAL A C 1
ATOM 1203 O O . VAL A 1 166 ? 3.497 11.511 -18.977 1.00 97.69 166 VAL A O 1
ATOM 1206 N N . GLU A 1 167 ? 3.235 9.915 -17.423 1.00 97.25 167 GLU A N 1
ATOM 1207 C CA . GLU A 1 167 ? 4.455 10.224 -16.676 1.00 97.25 167 GLU A CA 1
ATOM 1208 C C . GLU A 1 167 ? 5.662 9.576 -17.367 1.00 97.25 167 GLU A C 1
ATOM 1210 O O . GLU A 1 167 ? 5.672 8.364 -17.580 1.00 97.25 167 GLU A O 1
ATOM 1215 N N . ILE A 1 168 ? 6.682 10.355 -17.732 1.00 98.25 168 ILE A N 1
ATOM 1216 C CA . ILE A 1 168 ? 7.875 9.836 -18.415 1.00 98.25 168 ILE A CA 1
ATOM 1217 C C . ILE A 1 168 ? 9.071 9.924 -17.473 1.00 98.25 168 ILE A C 1
ATOM 1219 O O . ILE A 1 168 ? 9.529 11.019 -17.156 1.00 98.25 168 ILE A O 1
ATOM 1223 N N . TYR A 1 169 ? 9.577 8.768 -17.056 1.00 97.69 169 TYR A N 1
ATOM 1224 C CA . TYR A 1 169 ? 10.837 8.612 -16.338 1.00 97.69 169 TYR A CA 1
ATOM 1225 C C . TYR A 1 169 ? 11.959 8.286 -17.329 1.00 97.69 169 TYR A C 1
ATOM 1227 O O . TYR A 1 169 ? 11.794 7.428 -18.197 1.00 97.69 169 TYR A O 1
ATOM 1235 N N . CYS A 1 170 ? 13.107 8.935 -17.171 1.00 96.69 170 CYS A N 1
ATOM 1236 C CA . CYS A 1 170 ? 14.320 8.722 -17.953 1.00 96.69 170 CYS A CA 1
ATOM 1237 C C . CYS A 1 170 ? 15.459 8.294 -17.019 1.00 96.69 170 CYS A C 1
ATOM 1239 O O . CYS A 1 170 ? 15.980 9.107 -16.253 1.00 96.69 170 CYS A O 1
ATOM 1241 N N . ILE A 1 171 ? 15.861 7.027 -17.101 1.00 95.00 171 ILE A N 1
ATOM 1242 C CA . ILE A 1 171 ? 17.030 6.480 -16.411 1.00 95.00 171 ILE A CA 1
ATOM 1243 C C . ILE A 1 171 ? 18.209 6.486 -17.387 1.00 95.00 171 ILE A C 1
ATOM 1245 O O . ILE A 1 171 ? 18.163 5.858 -18.447 1.00 95.00 171 ILE A O 1
ATOM 1249 N N . GLY A 1 172 ? 19.257 7.217 -17.024 1.00 92.94 172 GLY A N 1
ATOM 1250 C CA . GLY A 1 172 ? 20.447 7.412 -17.834 1.00 92.94 172 GLY A CA 1
ATOM 1251 C C . GLY A 1 172 ? 21.648 6.630 -17.315 1.00 92.94 172 GLY A C 1
ATOM 1252 O O . GLY A 1 172 ? 22.161 6.946 -16.241 1.00 92.94 172 GLY A O 1
ATOM 1253 N N . TYR A 1 173 ? 22.137 5.653 -18.081 1.00 88.75 173 TYR A N 1
ATOM 1254 C CA . TYR A 1 173 ? 23.378 4.949 -17.761 1.00 88.75 173 TYR A CA 1
ATOM 1255 C C . TYR A 1 173 ? 24.592 5.727 -18.266 1.00 88.75 173 TYR A C 1
ATOM 1257 O O . TYR A 1 173 ? 24.862 5.784 -19.463 1.00 88.75 173 TYR A O 1
ATOM 1265 N N . THR A 1 174 ? 25.373 6.299 -17.354 1.00 78.31 174 THR A N 1
ATOM 1266 C CA . THR A 1 174 ? 26.653 6.934 -17.688 1.00 78.31 174 THR A CA 1
ATOM 1267 C C . THR A 1 174 ? 27.754 5.882 -17.839 1.00 78.31 174 THR A C 1
ATOM 1269 O O . THR A 1 174 ? 28.599 5.692 -16.965 1.00 78.31 174 THR A O 1
ATOM 1272 N N . GLY A 1 175 ? 27.720 5.187 -18.982 1.00 67.69 175 GLY A N 1
ATOM 1273 C CA . GLY A 1 175 ? 28.775 4.285 -19.450 1.00 67.69 175 GLY A CA 1
ATOM 1274 C C . GLY A 1 175 ? 30.046 5.024 -19.900 1.00 67.69 175 GLY A C 1
ATOM 1275 O O . GLY A 1 175 ? 30.334 6.139 -19.468 1.00 67.69 175 GLY A O 1
ATOM 1276 N N . THR A 1 176 ? 30.832 4.416 -20.795 1.00 59.91 176 THR A N 1
ATOM 1277 C CA . THR A 1 176 ? 32.096 5.015 -21.280 1.00 59.91 176 THR A CA 1
ATOM 1278 C C . THR A 1 176 ? 31.910 6.235 -22.173 1.00 59.91 176 THR A C 1
ATOM 1280 O O . THR A 1 176 ? 32.807 7.075 -22.236 1.00 59.91 176 THR A O 1
ATOM 1283 N N . ASP A 1 177 ? 30.768 6.327 -22.853 1.00 65.06 177 ASP A N 1
ATOM 1284 C CA . ASP A 1 177 ? 30.576 7.252 -23.974 1.00 65.06 177 ASP A CA 1
ATOM 1285 C C . ASP A 1 177 ? 29.862 8.553 -23.543 1.00 65.06 177 ASP A C 1
ATOM 1287 O O . ASP A 1 177 ? 29.808 9.521 -24.301 1.00 65.06 177 ASP A O 1
ATOM 1291 N N . GLY A 1 178 ? 29.413 8.609 -22.281 1.00 68.94 178 GLY A N 1
ATOM 1292 C CA . GLY A 1 178 ? 28.710 9.743 -21.680 1.00 68.94 178 GLY A CA 1
ATOM 1293 C C . GLY A 1 178 ? 27.232 9.822 -22.074 1.00 68.94 178 GLY A C 1
ATOM 1294 O O . GLY A 1 178 ? 26.786 9.171 -23.012 1.00 68.94 178 GLY A O 1
ATOM 1295 N N . ILE A 1 179 ? 26.464 10.641 -21.349 1.00 84.19 179 ILE A N 1
ATOM 1296 C CA . ILE A 1 179 ? 25.034 10.830 -21.610 1.00 84.19 179 ILE A CA 1
ATOM 1297 C C . ILE A 1 179 ? 24.669 12.309 -21.701 1.00 84.19 179 ILE A C 1
ATOM 1299 O O . ILE A 1 179 ? 25.247 13.152 -21.011 1.00 84.19 179 ILE A O 1
ATOM 1303 N N . ASN A 1 180 ? 23.680 12.626 -22.534 1.00 88.19 180 ASN A N 1
ATOM 1304 C CA . ASN A 1 180 ? 23.113 13.964 -22.619 1.00 88.19 180 ASN A CA 1
ATOM 1305 C C . ASN A 1 180 ? 21.928 14.093 -21.654 1.00 88.19 180 ASN A C 1
ATOM 1307 O O . ASN A 1 180 ? 20.775 13.847 -22.010 1.00 88.19 180 ASN A O 1
ATOM 1311 N N . GLU A 1 181 ? 22.223 14.481 -20.412 1.00 90.56 181 GLU A N 1
ATOM 1312 C CA . GLU A 1 181 ? 21.207 14.689 -19.373 1.00 90.56 181 GLU A CA 1
ATOM 1313 C C . GLU A 1 181 ? 20.142 15.717 -19.781 1.00 90.56 181 GLU A C 1
ATOM 1315 O O . GLU A 1 181 ? 18.982 15.584 -19.404 1.00 90.56 181 GLU A O 1
ATOM 1320 N N . GLU A 1 182 ? 20.513 16.738 -20.558 1.00 90.81 182 GLU A N 1
ATOM 1321 C CA . GLU A 1 182 ? 19.591 17.800 -20.977 1.00 90.81 182 GLU A CA 1
ATOM 1322 C C . GLU A 1 182 ? 18.539 17.277 -21.964 1.00 90.81 182 GLU A C 1
ATOM 1324 O O . GLU A 1 182 ? 17.370 17.656 -21.901 1.00 90.81 182 GLU A O 1
ATOM 1329 N N . LEU A 1 183 ? 18.935 16.335 -22.823 1.00 91.31 183 LEU A N 1
ATOM 1330 C CA . LEU A 1 183 ? 18.030 15.628 -23.721 1.00 91.31 183 LEU A CA 1
ATOM 1331 C C . LEU A 1 183 ? 17.074 14.698 -22.948 1.00 91.31 183 LEU A C 1
ATOM 1333 O O . LEU A 1 183 ? 15.887 14.637 -23.266 1.00 91.31 183 LEU A O 1
ATOM 1337 N N . LEU A 1 184 ? 17.550 14.042 -21.879 1.00 94.62 184 LEU A N 1
ATOM 1338 C CA . LEU A 1 184 ? 16.680 13.253 -20.996 1.00 94.62 184 LEU A CA 1
ATOM 1339 C C . LEU A 1 184 ? 15.639 14.121 -20.275 1.00 94.62 184 LEU A C 1
ATOM 1341 O O . LEU A 1 184 ? 14.482 13.706 -20.188 1.00 94.62 184 LEU A O 1
ATOM 1345 N N . LYS A 1 185 ? 16.016 15.322 -19.806 1.00 95.00 185 LYS A N 1
ATOM 1346 C CA . LYS A 1 185 ? 15.094 16.310 -19.206 1.00 95.00 185 LYS A CA 1
ATOM 1347 C C . LYS A 1 185 ? 14.043 16.797 -20.201 1.00 95.00 185 LYS A C 1
ATOM 1349 O O . LYS A 1 185 ? 12.875 16.923 -19.845 1.00 95.00 185 LYS A O 1
ATOM 1354 N N . GLU A 1 186 ? 14.419 17.016 -21.464 1.00 94.81 186 GLU A N 1
ATOM 1355 C CA . GLU A 1 186 ? 13.461 17.420 -22.502 1.00 94.81 186 GLU A CA 1
ATOM 1356 C C . GLU A 1 186 ? 12.343 16.372 -22.686 1.00 94.81 186 GLU A C 1
ATOM 1358 O O . GLU A 1 186 ? 11.172 16.720 -22.885 1.00 94.81 186 GLU A O 1
ATOM 1363 N N . TRP A 1 187 ? 12.672 15.083 -22.569 1.00 96.75 187 TRP A N 1
ATOM 1364 C CA . TRP A 1 187 ? 11.704 13.991 -22.708 1.00 96.75 187 TRP A CA 1
ATOM 1365 C C . TRP A 1 187 ? 10.930 13.690 -21.425 1.00 96.75 187 TRP A C 1
ATOM 1367 O O . TRP A 1 187 ? 9.720 13.469 -21.496 1.00 96.75 187 TRP A O 1
ATOM 1377 N N . ALA A 1 188 ? 11.593 13.726 -20.270 1.00 97.31 188 ALA A N 1
ATOM 1378 C CA . ALA A 1 188 ? 11.023 13.375 -18.974 1.00 97.31 188 ALA A CA 1
ATOM 1379 C C . ALA A 1 188 ? 9.868 14.294 -18.533 1.00 97.31 188 ALA A C 1
ATOM 1381 O O . ALA A 1 188 ? 9.664 15.399 -19.052 1.00 97.31 188 ALA A O 1
ATOM 1382 N N . SER A 1 189 ? 9.085 13.824 -17.564 1.00 97.25 189 SER A N 1
ATOM 1383 C CA . SER A 1 189 ? 8.096 14.639 -16.853 1.00 97.25 189 SER A CA 1
ATOM 1384 C C . SER A 1 189 ? 8.759 15.616 -15.874 1.00 97.25 189 SER A C 1
ATOM 1386 O O . SER A 1 189 ? 9.937 15.511 -15.555 1.00 97.25 189 SER A O 1
ATOM 1388 N N . ASN A 1 190 ? 8.000 16.611 -15.408 1.00 93.31 190 ASN A N 1
ATOM 1389 C CA . ASN A 1 190 ? 8.492 17.621 -14.466 1.00 93.31 190 ASN A CA 1
ATOM 1390 C C . ASN A 1 190 ? 8.070 17.289 -13.021 1.00 93.31 190 ASN A C 1
ATOM 1392 O O . ASN A 1 190 ? 6.936 16.844 -12.830 1.00 93.31 190 ASN A O 1
ATOM 1396 N N . PRO A 1 191 ? 8.902 17.585 -12.001 1.00 93.81 191 PRO A N 1
ATOM 1397 C CA . PRO A 1 191 ? 10.219 18.224 -12.093 1.00 93.81 191 PRO A CA 1
ATOM 1398 C C . PRO A 1 191 ? 11.344 17.232 -12.430 1.00 93.81 191 PRO A C 1
ATOM 1400 O O . PRO A 1 191 ? 11.331 16.095 -11.963 1.00 93.81 191 PRO A O 1
ATOM 1403 N N . ASP A 1 192 ? 12.363 17.690 -13.160 1.00 91.19 192 ASP A N 1
ATOM 1404 C CA . ASP A 1 192 ? 13.518 16.882 -13.592 1.00 91.19 192 ASP A CA 1
ATOM 1405 C C . ASP A 1 192 ? 14.145 16.057 -12.458 1.00 91.19 192 ASP A C 1
ATOM 1407 O O . ASP A 1 192 ? 14.485 14.895 -12.647 1.00 91.19 192 ASP A O 1
ATOM 1411 N N . SER A 1 193 ? 14.230 16.629 -11.252 1.00 88.56 193 SER A N 1
ATOM 1412 C CA . SER A 1 193 ? 14.791 15.995 -10.049 1.00 88.56 193 SER A CA 1
ATOM 1413 C C . SER A 1 193 ? 14.055 14.737 -9.568 1.00 88.56 193 SER A C 1
ATOM 1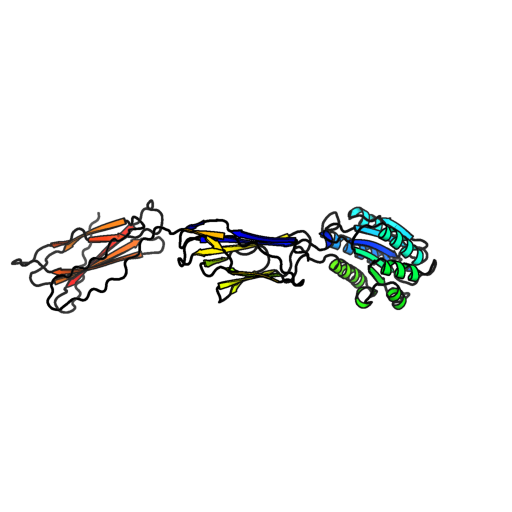415 O O . SER A 1 193 ? 14.543 14.068 -8.663 1.00 88.56 193 SER A O 1
ATOM 1417 N N . GLN A 1 194 ? 12.866 14.455 -10.105 1.00 90.19 194 GLN A N 1
ATOM 1418 C CA . GLN A 1 194 ? 12.059 13.271 -9.801 1.00 90.19 194 GLN A CA 1
ATOM 1419 C C . GLN A 1 194 ? 12.034 12.269 -10.965 1.00 90.19 194 GLN A C 1
ATOM 1421 O O . GLN A 1 194 ? 11.960 11.064 -10.730 1.00 90.19 194 GLN A O 1
ATOM 1426 N N . TYR A 1 195 ? 12.077 12.756 -12.208 1.00 94.50 195 TYR A N 1
ATOM 1427 C CA . TYR A 1 195 ? 11.860 11.939 -13.406 1.00 94.50 195 TYR A CA 1
ATOM 1428 C C . TYR A 1 195 ? 13.127 11.683 -14.233 1.00 94.50 195 TYR A C 1
ATOM 1430 O O . TYR A 1 195 ? 13.092 10.833 -15.119 1.00 94.50 195 TYR A O 1
ATOM 1438 N N . VAL A 1 196 ? 14.244 12.363 -13.958 1.00 95.00 196 VAL A N 1
ATOM 1439 C CA . VAL A 1 196 ? 15.551 12.093 -14.578 1.00 95.00 196 VAL A CA 1
ATOM 1440 C C . VAL A 1 196 ? 16.494 11.520 -13.528 1.00 95.00 196 VAL A C 1
ATOM 1442 O O . VAL A 1 196 ? 16.844 12.191 -12.559 1.00 95.00 196 VAL A O 1
ATOM 1445 N N . LEU A 1 197 ? 16.914 10.272 -13.728 1.00 92.69 197 LEU A N 1
ATOM 1446 C CA . LEU A 1 197 ? 17.762 9.527 -12.799 1.00 92.69 197 LEU A CA 1
ATOM 1447 C C . LEU A 1 197 ? 19.053 9.123 -13.514 1.00 92.69 197 LEU A C 1
ATOM 1449 O O . LEU A 1 197 ? 19.026 8.306 -14.431 1.00 92.69 197 LEU A O 1
ATOM 1453 N N . ILE A 1 198 ? 20.185 9.697 -13.109 1.00 92.38 198 ILE A N 1
ATOM 1454 C CA . ILE A 1 198 ? 21.499 9.368 -13.675 1.00 92.38 198 ILE A CA 1
ATOM 1455 C C . ILE A 1 198 ? 22.154 8.298 -12.804 1.00 92.38 198 ILE A C 1
ATOM 1457 O O . ILE A 1 198 ? 22.284 8.478 -11.596 1.00 92.38 198 ILE A O 1
ATOM 1461 N N . ALA A 1 199 ? 22.535 7.180 -13.419 1.00 89.94 199 ALA A N 1
ATOM 1462 C CA . ALA A 1 199 ? 22.901 5.949 -12.733 1.00 89.94 199 ALA A CA 1
ATOM 1463 C C . ALA A 1 199 ? 24.185 5.323 -13.327 1.00 89.94 199 ALA A C 1
ATOM 1465 O O . ALA A 1 199 ? 24.096 4.372 -14.101 1.00 89.94 199 ALA A O 1
ATOM 1466 N N . PRO A 1 200 ? 25.392 5.823 -12.991 1.00 86.56 200 PRO A N 1
ATOM 1467 C CA . PRO A 1 200 ? 26.677 5.295 -13.482 1.00 86.56 200 PRO A CA 1
ATOM 1468 C C . PRO A 1 200 ? 26.986 3.846 -13.081 1.00 86.56 200 PRO A C 1
ATOM 1470 O O . PRO A 1 200 ? 27.805 3.185 -13.724 1.00 86.56 200 PRO A O 1
ATOM 1473 N N . THR A 1 201 ? 26.390 3.336 -12.000 1.00 88.38 201 THR A N 1
ATOM 1474 C CA . THR A 1 201 ? 26.719 2.014 -11.443 1.00 88.38 201 THR A CA 1
ATOM 1475 C C . THR A 1 201 ? 25.516 1.078 -11.413 1.00 88.38 201 THR A C 1
ATOM 1477 O O . THR A 1 201 ? 24.374 1.514 -11.335 1.00 88.38 201 THR A O 1
ATOM 1480 N N . GLU A 1 202 ? 25.767 -0.238 -11.418 1.00 88.69 202 GLU A N 1
ATOM 1481 C CA . GLU A 1 202 ? 24.723 -1.265 -11.253 1.00 88.69 202 GLU A CA 1
ATOM 1482 C C . GLU A 1 202 ? 23.847 -1.006 -10.016 1.00 88.69 202 GLU A C 1
ATOM 1484 O O . GLU A 1 202 ? 22.626 -1.118 -10.088 1.00 88.69 202 GLU A O 1
ATOM 1489 N N . ALA A 1 203 ? 24.470 -0.613 -8.900 1.00 90.69 203 ALA A N 1
ATOM 1490 C CA . ALA A 1 203 ? 23.770 -0.295 -7.662 1.00 90.69 203 ALA A CA 1
ATOM 1491 C C . ALA A 1 203 ? 22.848 0.923 -7.819 1.00 90.69 203 ALA A C 1
ATOM 1493 O O . ALA A 1 203 ? 21.708 0.876 -7.371 1.00 90.69 203 ALA A O 1
ATOM 1494 N N . GLU A 1 204 ? 23.304 1.981 -8.494 1.00 91.81 204 GLU A N 1
ATOM 1495 C CA . GLU A 1 204 ? 22.497 3.179 -8.750 1.00 91.81 204 GLU A CA 1
ATOM 1496 C C . GLU A 1 204 ? 21.379 2.929 -9.770 1.00 91.81 204 GLU A C 1
ATOM 1498 O O . GLU A 1 204 ? 20.303 3.501 -9.628 1.00 91.81 204 GLU A O 1
ATOM 1503 N N . ILE A 1 205 ? 21.568 2.030 -10.747 1.00 90.56 205 ILE A N 1
ATOM 1504 C CA . ILE A 1 205 ? 20.484 1.614 -11.653 1.00 90.56 205 ILE A CA 1
ATOM 1505 C C . ILE A 1 205 ? 19.396 0.885 -10.855 1.00 90.56 205 ILE A C 1
ATOM 1507 O O . ILE A 1 205 ? 18.213 1.207 -10.965 1.00 90.56 205 ILE A O 1
ATOM 1511 N N . ILE A 1 206 ? 19.797 -0.092 -10.038 1.00 91.38 206 ILE A N 1
ATOM 1512 C CA . ILE A 1 206 ? 18.894 -0.851 -9.166 1.00 91.38 206 ILE A CA 1
ATOM 1513 C C . ILE A 1 206 ? 18.140 0.092 -8.216 1.00 91.38 206 ILE A C 1
ATOM 1515 O O . ILE A 1 206 ? 16.933 -0.058 -8.028 1.00 91.38 206 ILE A O 1
ATOM 1519 N N . GLU A 1 207 ? 18.830 1.082 -7.652 1.00 92.44 207 GLU A N 1
ATOM 1520 C CA . GLU A 1 207 ? 18.245 2.074 -6.750 1.00 92.44 207 GLU A CA 1
ATOM 1521 C C . GLU A 1 207 ? 17.290 3.038 -7.478 1.00 92.44 207 GLU A C 1
ATOM 1523 O O . GLU A 1 207 ? 16.221 3.360 -6.961 1.00 92.44 207 GLU A O 1
ATOM 1528 N N . ALA A 1 208 ? 17.606 3.449 -8.710 1.00 92.19 208 ALA A N 1
ATOM 1529 C CA . ALA A 1 208 ? 16.714 4.250 -9.546 1.00 92.19 208 ALA A CA 1
ATOM 1530 C C . ALA A 1 208 ? 15.386 3.519 -9.811 1.00 92.19 208 ALA A C 1
ATOM 1532 O O . ALA A 1 208 ? 14.312 4.071 -9.567 1.00 92.19 208 ALA A O 1
ATOM 1533 N N . PHE A 1 209 ? 15.448 2.248 -10.223 1.00 92.88 209 PHE A N 1
ATOM 1534 C CA . PHE A 1 209 ? 14.256 1.415 -10.394 1.00 92.88 209 PHE A CA 1
ATOM 1535 C C . PHE A 1 209 ? 13.495 1.202 -9.070 1.00 92.88 209 PHE A C 1
ATOM 1537 O O . PHE A 1 209 ? 12.270 1.320 -9.055 1.00 92.88 209 PHE A O 1
ATOM 1544 N N . LYS A 1 210 ? 14.186 0.969 -7.943 1.00 90.88 210 LYS A N 1
ATOM 1545 C CA . LYS A 1 210 ? 13.567 0.852 -6.604 1.00 90.88 210 LYS A CA 1
ATOM 1546 C C . LYS A 1 210 ? 12.771 2.088 -6.206 1.00 90.88 210 LYS A C 1
ATOM 1548 O O . LYS A 1 210 ? 11.622 1.955 -5.788 1.00 90.88 210 LYS A O 1
ATOM 1553 N N . ASN A 1 211 ? 13.347 3.273 -6.381 1.00 89.62 211 ASN A N 1
ATOM 1554 C CA . ASN A 1 211 ? 12.681 4.533 -6.062 1.00 89.62 211 ASN A CA 1
ATOM 1555 C C . ASN A 1 211 ? 11.432 4.758 -6.932 1.00 89.62 211 ASN A C 1
ATOM 1557 O O . ASN A 1 211 ? 10.393 5.183 -6.422 1.00 89.62 211 ASN A O 1
ATOM 1561 N N . ILE A 1 212 ? 11.480 4.391 -8.220 1.00 91.81 212 ILE A N 1
ATOM 1562 C CA . ILE A 1 212 ? 10.285 4.422 -9.076 1.00 91.81 212 ILE A CA 1
ATOM 1563 C C . ILE A 1 212 ? 9.241 3.412 -8.576 1.00 91.81 212 ILE A C 1
ATOM 1565 O O . ILE A 1 212 ? 8.087 3.799 -8.400 1.00 91.81 212 ILE A O 1
ATOM 1569 N N . ALA A 1 213 ? 9.617 2.163 -8.271 1.00 90.44 213 ALA A N 1
ATOM 1570 C CA . ALA A 1 213 ? 8.692 1.142 -7.760 1.00 90.44 213 ALA A CA 1
ATOM 1571 C C . ALA A 1 213 ? 7.982 1.593 -6.470 1.00 90.44 213 ALA A C 1
ATOM 1573 O O . ALA A 1 213 ? 6.765 1.459 -6.348 1.00 90.44 213 ALA A O 1
ATOM 1574 N N . GLN A 1 214 ? 8.709 2.213 -5.540 1.00 84.12 214 GLN A N 1
ATOM 1575 C CA . GLN A 1 214 ? 8.140 2.767 -4.306 1.00 84.12 214 GLN A CA 1
ATOM 1576 C C . GLN A 1 214 ? 7.159 3.928 -4.560 1.00 84.12 214 GLN A C 1
ATOM 1578 O O . GLN A 1 214 ? 6.187 4.070 -3.826 1.00 84.12 214 GLN A O 1
ATOM 1583 N N . SER A 1 215 ? 7.337 4.714 -5.631 1.00 83.00 215 SER A N 1
ATOM 1584 C CA . SER A 1 215 ? 6.374 5.756 -6.046 1.00 83.00 215 SER A CA 1
ATOM 1585 C C . SER A 1 215 ? 5.094 5.215 -6.718 1.00 83.00 215 SER A C 1
ATOM 1587 O O . SER A 1 215 ? 4.178 5.970 -7.059 1.00 83.00 215 SER A O 1
ATOM 1589 N N . ILE A 1 216 ? 5.029 3.900 -6.941 1.00 84.31 216 ILE A N 1
ATOM 1590 C CA . ILE A 1 216 ? 3.885 3.179 -7.520 1.00 84.31 216 ILE A CA 1
ATOM 1591 C C . ILE A 1 216 ? 3.166 2.386 -6.426 1.00 84.31 216 ILE A C 1
ATOM 1593 O O . ILE A 1 216 ? 1.937 2.369 -6.374 1.00 84.31 216 ILE A O 1
ATOM 1597 N N . LEU A 1 217 ? 3.935 1.779 -5.520 1.00 79.69 217 LEU A N 1
ATOM 1598 C CA . LEU A 1 217 ? 3.461 1.101 -4.315 1.00 79.69 217 LEU A CA 1
ATOM 1599 C C . LEU A 1 217 ? 3.151 2.115 -3.208 1.00 79.69 217 LEU A C 1
ATOM 1601 O O . LEU A 1 217 ? 3.743 2.086 -2.132 1.00 79.69 217 LEU A O 1
ATOM 1605 N N . VAL A 1 218 ? 2.227 3.033 -3.489 1.00 75.50 218 VAL A N 1
ATOM 1606 C CA . VAL A 1 218 ? 1.721 3.968 -2.483 1.00 75.50 218 VAL A CA 1
ATOM 1607 C C . VAL A 1 218 ? 0.787 3.185 -1.548 1.00 75.50 218 VAL A C 1
ATOM 1609 O O . VAL A 1 218 ? -0.219 2.644 -2.030 1.00 75.50 218 VAL A O 1
ATOM 1612 N N . PRO A 1 219 ? 1.095 3.104 -0.234 1.00 71.81 219 PRO A N 1
ATOM 1613 C CA . PRO A 1 219 ? 0.206 2.486 0.738 1.00 71.81 219 PRO A CA 1
ATOM 1614 C C . PRO A 1 219 ? -1.163 3.143 0.744 1.00 71.81 219 PRO A C 1
ATOM 1616 O O . PRO A 1 219 ? -1.330 4.265 0.269 1.00 71.81 219 PRO A O 1
ATOM 1619 N N . GLY A 1 220 ? -2.125 2.460 1.348 1.00 78.50 220 GLY A N 1
ATOM 1620 C CA . GLY A 1 220 ? -3.451 2.994 1.550 1.00 78.50 220 GLY A CA 1
ATOM 1621 C C . GLY A 1 220 ? -3.431 4.270 2.391 1.00 78.50 220 GLY A C 1
ATOM 1622 O O . GLY A 1 220 ? -3.331 5.383 1.886 1.00 78.50 220 GLY A O 1
ATOM 1623 N N . ALA A 1 221 ? -3.567 4.138 3.701 1.00 84.69 221 ALA A N 1
ATOM 1624 C CA . ALA A 1 221 ? -3.631 5.301 4.582 1.00 84.69 221 ALA A CA 1
ATOM 1625 C C . ALA A 1 221 ? -2.373 5.402 5.450 1.00 84.69 221 ALA A C 1
ATOM 1627 O O . ALA A 1 221 ? -1.861 4.381 5.906 1.00 84.69 221 ALA A O 1
ATOM 1628 N N . LYS A 1 222 ? -1.892 6.632 5.661 1.00 88.88 222 LYS A N 1
ATOM 1629 C CA . LYS A 1 222 ? -0.712 6.969 6.468 1.00 88.88 222 LYS A CA 1
ATOM 1630 C C . LYS A 1 222 ? -1.053 7.966 7.569 1.00 88.88 222 LYS A C 1
ATOM 1632 O O . LYS A 1 222 ? -1.996 8.748 7.419 1.00 88.88 222 LYS A O 1
ATOM 1637 N N . ASP A 1 223 ? -0.280 7.920 8.653 1.00 89.44 223 ASP A N 1
ATOM 1638 C CA . ASP A 1 223 ? -0.413 8.778 9.839 1.00 89.44 223 ASP A CA 1
ATOM 1639 C C . ASP A 1 223 ? -1.847 8.830 10.402 1.00 89.44 223 ASP A C 1
ATOM 1641 O O . ASP A 1 223 ? -2.350 9.858 10.867 1.00 89.44 223 ASP A O 1
ATOM 1645 N N . ILE A 1 224 ? -2.530 7.683 10.371 1.00 92.50 224 ILE A N 1
ATOM 1646 C CA . ILE A 1 224 ? -3.934 7.572 10.756 1.00 92.50 224 ILE A CA 1
ATOM 1647 C C . ILE A 1 224 ? -4.040 7.730 12.270 1.00 92.50 224 ILE A C 1
ATOM 1649 O O . ILE A 1 224 ? -3.627 6.858 13.033 1.00 92.50 224 ILE A O 1
ATOM 1653 N N . THR A 1 225 ? -4.657 8.816 12.718 1.00 93.69 225 THR A N 1
ATOM 1654 C CA . THR A 1 225 ? -4.939 9.067 14.129 1.00 93.69 225 THR A CA 1
ATOM 1655 C C . THR A 1 225 ? -6.438 9.148 14.365 1.00 93.69 225 THR A C 1
ATOM 1657 O O . THR A 1 225 ? -7.125 10.023 13.840 1.00 93.69 225 THR A O 1
ATOM 1660 N N . ILE A 1 226 ? -6.959 8.245 15.192 1.00 95.38 226 ILE A N 1
ATOM 1661 C CA . ILE A 1 226 ? -8.366 8.204 15.586 1.00 95.38 226 ILE A CA 1
ATOM 1662 C C . ILE A 1 226 ? -8.481 8.685 17.027 1.00 95.38 226 ILE A C 1
ATOM 1664 O O . ILE A 1 226 ? -7.930 8.069 17.941 1.00 95.38 226 ILE A O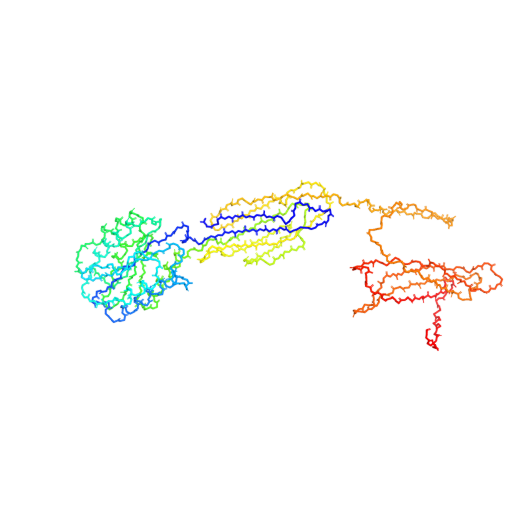 1
ATOM 1668 N N . TYR A 1 227 ? -9.234 9.764 17.224 1.00 94.12 227 TYR A N 1
ATOM 1669 C CA . TYR A 1 227 ? -9.596 10.281 18.537 1.00 94.12 227 TYR A CA 1
ATOM 1670 C C . TYR A 1 227 ? -11.033 9.874 18.855 1.00 94.12 227 TYR A C 1
ATOM 1672 O O . TYR A 1 227 ? -11.979 10.309 18.197 1.00 94.12 227 TYR A O 1
ATOM 1680 N N . GLU A 1 228 ? -11.208 9.047 19.878 1.00 94.50 228 GLU A N 1
ATOM 1681 C CA . GLU A 1 228 ? -12.506 8.567 20.350 1.00 94.50 228 GLU A CA 1
ATOM 1682 C C . GLU A 1 228 ? -12.778 9.128 21.745 1.00 94.50 228 GLU A C 1
ATOM 1684 O O . GLU A 1 228 ? -12.019 8.904 22.682 1.00 94.50 228 GLU A O 1
ATOM 1689 N N . THR A 1 229 ? -13.898 9.826 21.915 1.00 94.94 229 THR A N 1
ATOM 1690 C CA . THR A 1 229 ? -14.385 10.249 23.230 1.00 94.94 229 THR A CA 1
ATOM 1691 C C . THR A 1 229 ? -15.707 9.542 23.524 1.00 94.94 229 THR A C 1
ATOM 1693 O O . THR A 1 229 ? -16.744 9.921 22.955 1.00 94.94 229 THR A O 1
ATOM 1696 N N . PRO A 1 230 ? -15.719 8.556 24.438 1.00 94.88 230 PRO A N 1
ATOM 1697 C CA . PRO A 1 230 ? -16.949 7.927 24.893 1.00 94.88 230 PRO A CA 1
ATOM 1698 C C . PRO A 1 230 ? -17.928 8.942 25.496 1.00 94.88 230 PRO A C 1
ATOM 1700 O O . PRO A 1 230 ? -17.564 10.027 25.962 1.00 94.88 230 PRO A O 1
ATOM 1703 N N . ASN A 1 231 ? -19.209 8.592 25.504 1.00 93.88 231 ASN A N 1
ATOM 1704 C CA . ASN A 1 231 ? -20.230 9.344 26.225 1.00 93.88 231 ASN A CA 1
ATOM 1705 C C . ASN A 1 231 ? -19.879 9.377 27.734 1.00 93.88 231 ASN A C 1
ATOM 1707 O O . ASN A 1 231 ? -19.619 8.314 28.291 1.00 93.88 231 ASN A O 1
ATOM 1711 N N . PRO A 1 232 ? -19.923 10.535 28.433 1.00 90.69 232 PRO A N 1
ATOM 1712 C CA . PRO A 1 232 ? -19.592 10.651 29.866 1.00 90.69 232 PRO A CA 1
ATOM 1713 C C . PRO A 1 232 ? -20.441 9.822 30.851 1.00 90.69 232 PRO A C 1
ATOM 1715 O O . PRO A 1 232 ? -20.198 9.868 32.065 1.00 90.69 232 PRO A O 1
ATOM 1718 N N . ALA A 1 233 ? -21.465 9.117 30.363 1.00 88.12 233 ALA A N 1
ATOM 1719 C CA . ALA A 1 233 ? -22.150 8.054 31.095 1.00 88.12 233 ALA A CA 1
ATOM 1720 C C . ALA A 1 233 ? -21.292 6.784 31.251 1.00 88.12 233 ALA A C 1
ATOM 1722 O O . ALA A 1 233 ? -21.485 6.052 32.216 1.00 88.12 233 ALA A O 1
ATOM 1723 N N . PHE A 1 234 ? -20.325 6.556 30.360 1.00 92.38 234 PHE A N 1
ATOM 1724 C CA . PHE A 1 234 ? -19.440 5.396 30.353 1.00 92.38 234 PHE A CA 1
ATOM 1725 C C . PHE A 1 234 ? -18.017 5.731 30.839 1.00 92.38 234 PHE A C 1
ATOM 1727 O O . PHE A 1 234 ? -17.618 6.895 30.961 1.00 92.38 234 PHE A O 1
ATOM 1734 N N . GLU A 1 235 ? -17.249 4.688 31.138 1.00 91.69 235 GLU A N 1
ATOM 1735 C CA . GLU A 1 235 ? -15.804 4.723 31.373 1.00 91.69 235 GLU A CA 1
ATOM 1736 C C . GLU A 1 235 ? -15.104 3.597 30.619 1.00 91.69 235 GLU A C 1
ATOM 1738 O O . GLU A 1 235 ? -15.693 2.534 30.415 1.00 91.69 235 GLU A O 1
ATOM 1743 N N . ILE A 1 236 ? -13.861 3.831 30.201 1.00 95.06 236 ILE A N 1
ATOM 1744 C CA . ILE A 1 236 ? -13.010 2.795 29.621 1.00 95.06 236 ILE A CA 1
ATOM 1745 C C . ILE A 1 236 ? -12.555 1.894 30.772 1.00 95.06 236 ILE A C 1
ATOM 1747 O O . ILE A 1 236 ? -12.028 2.364 31.776 1.00 95.06 236 ILE A O 1
ATOM 1751 N N . ALA A 1 237 ? -12.839 0.599 30.655 1.00 92.38 237 ALA A N 1
ATOM 1752 C CA . ALA A 1 237 ? -12.523 -0.400 31.675 1.00 92.38 237 ALA A CA 1
ATOM 1753 C C . ALA A 1 237 ? -11.352 -1.307 31.267 1.00 92.38 237 ALA A C 1
ATOM 1755 O O . ALA A 1 237 ? -10.653 -1.837 32.127 1.00 92.38 237 ALA A O 1
ATOM 1756 N N . ALA A 1 238 ? -11.159 -1.501 29.961 1.00 94.06 238 ALA A N 1
ATOM 1757 C CA . ALA A 1 238 ? -10.041 -2.231 29.371 1.00 94.06 238 ALA A CA 1
ATOM 1758 C C . ALA A 1 238 ? -9.886 -1.835 27.897 1.00 94.06 238 ALA A C 1
ATOM 1760 O O . ALA A 1 238 ? -10.869 -1.466 27.251 1.00 94.06 238 ALA A O 1
ATOM 1761 N N . ILE A 1 239 ? -8.675 -1.961 27.363 1.00 96.25 239 ILE A N 1
ATOM 1762 C CA . ILE A 1 239 ? -8.349 -1.731 25.953 1.00 96.25 239 ILE A CA 1
ATOM 1763 C C . ILE A 1 239 ? -7.583 -2.966 25.481 1.00 96.25 239 ILE A C 1
ATOM 1765 O O . ILE A 1 239 ? -6.610 -3.360 26.126 1.00 96.25 239 ILE A O 1
ATOM 1769 N N . ASP A 1 240 ? -8.031 -3.584 24.393 1.00 96.31 240 ASP A N 1
ATOM 1770 C CA . ASP A 1 240 ? -7.352 -4.735 23.804 1.00 96.31 240 ASP A CA 1
ATOM 1771 C C . ASP A 1 240 ? -6.225 -4.234 22.884 1.00 96.31 240 ASP A C 1
ATOM 1773 O O . ASP A 1 240 ? -6.327 -3.158 22.287 1.00 96.31 240 ASP A O 1
ATOM 1777 N N . THR A 1 241 ? -5.150 -5.010 22.729 1.00 95.50 241 THR A N 1
ATOM 1778 C CA . THR A 1 241 ? -4.086 -4.681 21.768 1.00 95.50 241 THR A CA 1
ATOM 1779 C C . THR A 1 241 ? -4.667 -4.657 20.346 1.00 95.50 241 THR A C 1
ATOM 1781 O O . THR A 1 241 ? -5.235 -5.671 19.926 1.00 95.50 241 THR A O 1
ATOM 1784 N N . PRO A 1 242 ? -4.549 -3.550 19.587 1.00 97.19 242 PRO A N 1
ATOM 1785 C CA . PRO A 1 242 ? -5.024 -3.505 18.209 1.00 97.19 242 PRO A CA 1
ATOM 1786 C C . PRO A 1 242 ? -4.156 -4.395 17.309 1.00 97.19 242 PRO A C 1
ATOM 1788 O O . PRO A 1 242 ? -2.989 -4.649 17.605 1.00 97.19 242 PRO A O 1
ATOM 1791 N N . ASN A 1 243 ? -4.709 -4.851 16.183 1.00 95.56 243 ASN A N 1
ATOM 1792 C CA . ASN A 1 243 ? -3.935 -5.612 15.190 1.00 95.56 243 ASN A CA 1
ATOM 1793 C C . ASN A 1 243 ? -2.974 -4.732 14.364 1.00 95.56 243 ASN A C 1
ATOM 1795 O O . ASN A 1 243 ? -2.041 -5.263 13.774 1.00 95.56 243 ASN A O 1
ATOM 1799 N N . PHE A 1 244 ? -3.187 -3.411 14.347 1.00 96.31 244 PHE A N 1
ATOM 1800 C CA . PHE A 1 244 ? -2.309 -2.417 13.726 1.00 96.31 244 PHE A CA 1
ATOM 1801 C C . PHE A 1 244 ? -2.139 -1.196 14.635 1.00 96.31 244 PHE A C 1
ATOM 1803 O O . PHE A 1 244 ? -3.090 -0.749 15.287 1.00 96.31 244 PHE A O 1
ATOM 1810 N N . GLY A 1 245 ? -0.939 -0.618 14.620 1.00 95.62 245 GLY A N 1
ATOM 1811 C CA . GLY A 1 245 ? -0.643 0.618 15.335 1.00 95.62 245 GLY A CA 1
ATOM 1812 C C . GLY A 1 245 ? -0.577 0.469 16.859 1.00 95.62 245 GLY A C 1
ATOM 1813 O O . GLY A 1 245 ? -0.293 -0.600 17.398 1.00 95.62 245 GLY A O 1
ATOM 1814 N N . SER A 1 246 ? -0.822 1.570 17.568 1.00 96.88 246 SER A N 1
ATOM 1815 C CA . SER A 1 246 ? -0.759 1.654 19.030 1.00 96.88 246 SER A CA 1
ATOM 1816 C C . SER A 1 246 ? -1.861 2.553 19.587 1.00 96.88 246 SER A C 1
ATOM 1818 O O . SER A 1 246 ? -2.307 3.491 18.930 1.00 96.88 246 SER A O 1
ATOM 1820 N N . VAL A 1 247 ? -2.328 2.253 20.798 1.00 97.62 247 VAL A N 1
ATOM 1821 C CA . VAL A 1 247 ? -3.452 2.944 21.441 1.00 97.62 247 VAL A CA 1
ATOM 1822 C C . VAL A 1 247 ? -3.058 3.446 22.825 1.00 97.62 247 VAL A C 1
ATOM 1824 O O . VAL A 1 247 ? -2.378 2.748 23.578 1.00 97.62 247 VAL A O 1
ATOM 1827 N N . GLN A 1 248 ? -3.512 4.650 23.165 1.00 95.12 248 GLN A N 1
ATOM 1828 C CA . GLN A 1 248 ? -3.313 5.278 24.465 1.00 95.12 248 GLN A CA 1
ATOM 1829 C C . GLN A 1 248 ? -4.632 5.858 24.994 1.00 95.12 248 GLN A C 1
ATOM 1831 O O . GLN A 1 248 ? -5.396 6.477 24.253 1.00 95.12 248 GLN A O 1
ATOM 1836 N N . GLU A 1 249 ? -4.882 5.683 26.295 1.00 94.81 249 GLU A N 1
ATOM 1837 C CA . GLU A 1 249 ? -5.912 6.432 27.018 1.00 94.81 249 GLU A CA 1
ATOM 1838 C C . GLU A 1 249 ? -5.356 7.783 27.478 1.00 94.81 249 GLU A C 1
ATOM 1840 O O . GLU A 1 249 ? -4.260 7.877 28.041 1.00 94.81 249 GLU A O 1
ATOM 1845 N N . MET A 1 250 ? -6.124 8.835 27.220 1.00 92.31 250 MET A N 1
ATOM 1846 C CA . MET A 1 250 ? -5.782 10.217 27.521 1.00 92.31 250 MET A CA 1
ATOM 1847 C C . MET A 1 250 ? -6.330 10.624 28.901 1.00 92.31 250 MET A C 1
ATOM 1849 O O . MET A 1 250 ? -7.347 10.086 29.343 1.00 92.31 250 MET A O 1
ATOM 1853 N N . PRO A 1 251 ? -5.729 11.615 29.592 1.00 89.19 251 PRO A N 1
ATOM 1854 C CA . PRO A 1 251 ? -6.143 12.006 30.948 1.00 89.19 251 PRO A CA 1
ATOM 1855 C C . PRO A 1 251 ? -7.593 12.501 31.099 1.00 89.19 251 PRO A C 1
ATOM 1857 O O . PRO A 1 251 ? -8.075 12.636 32.222 1.00 89.19 251 PRO A O 1
ATOM 1860 N N . ASP A 1 252 ? -8.282 12.806 29.997 1.00 85.50 252 ASP A N 1
ATOM 1861 C CA . ASP A 1 252 ? -9.689 13.219 29.964 1.00 85.50 252 ASP A CA 1
ATOM 1862 C C . ASP A 1 252 ? -10.678 12.052 29.751 1.00 85.50 252 ASP A C 1
ATOM 1864 O O . ASP A 1 252 ? -11.892 12.275 29.717 1.00 85.50 252 ASP A O 1
ATOM 1868 N N . GLY A 1 253 ? -10.179 10.814 29.636 1.00 86.06 253 GLY A N 1
ATOM 1869 C CA . GLY A 1 253 ? -10.968 9.612 29.358 1.00 86.06 253 GLY A CA 1
ATOM 1870 C C . GLY A 1 253 ? -11.310 9.415 27.877 1.00 86.06 253 GLY A C 1
ATOM 1871 O O . GLY A 1 253 ? -12.259 8.693 27.565 1.00 86.06 253 GLY A O 1
ATOM 1872 N N . SER A 1 254 ? -10.589 10.076 26.965 1.00 92.75 254 SER A N 1
ATOM 1873 C CA . SER A 1 254 ? -10.601 9.762 25.532 1.00 92.75 254 SER A CA 1
ATOM 1874 C C . SER A 1 254 ? -9.528 8.727 25.160 1.00 92.75 254 SER A C 1
ATOM 1876 O O . SER A 1 254 ? -8.599 8.466 25.922 1.00 92.75 254 SER A O 1
ATOM 1878 N N . LEU A 1 255 ? -9.663 8.120 23.983 1.00 95.50 255 LEU A N 1
ATOM 1879 C CA . LEU A 1 255 ? -8.670 7.241 23.368 1.00 95.50 255 LEU A CA 1
ATOM 1880 C C . LEU A 1 255 ? -8.039 7.941 22.167 1.00 95.50 255 LEU A C 1
ATOM 1882 O O . LEU A 1 255 ? -8.755 8.521 21.349 1.00 95.50 255 LEU A O 1
ATOM 1886 N N . GLN A 1 256 ? -6.724 7.802 22.024 1.00 96.62 256 GLN A N 1
ATOM 1887 C CA . GLN A 1 256 ? -6.003 8.070 20.785 1.00 96.62 256 GLN A CA 1
ATOM 1888 C C . GLN A 1 256 ? -5.444 6.745 20.253 1.00 96.62 256 GLN A C 1
ATOM 1890 O O . GLN A 1 256 ? -4.682 6.069 20.943 1.00 96.62 256 GLN A O 1
ATOM 1895 N N . TRP A 1 257 ? -5.828 6.363 19.035 1.00 97.81 257 TRP A N 1
ATOM 1896 C CA . TRP A 1 257 ? -5.291 5.202 18.318 1.00 97.81 257 TRP A CA 1
ATOM 1897 C C . TRP A 1 257 ? -4.541 5.694 17.084 1.00 97.81 257 TRP A C 1
ATOM 1899 O O . TRP A 1 257 ? -5.132 6.359 16.237 1.00 97.81 257 TRP A O 1
ATOM 1909 N N . TYR A 1 258 ? -3.244 5.405 17.019 1.00 96.81 258 TYR A N 1
ATOM 1910 C CA . TYR A 1 258 ? -2.343 5.805 15.940 1.00 96.81 258 TYR A CA 1
ATOM 1911 C C . TYR A 1 258 ? -1.907 4.589 15.122 1.00 96.81 258 TYR A C 1
ATOM 1913 O O . TYR A 1 258 ? -1.490 3.584 15.701 1.00 96.81 258 TYR A O 1
ATOM 1921 N N . ILE A 1 259 ? -1.971 4.692 13.796 1.00 95.62 259 ILE A N 1
ATOM 1922 C CA . ILE A 1 259 ? -1.498 3.702 12.826 1.00 95.62 259 ILE A CA 1
ATOM 1923 C C . ILE A 1 259 ? -0.593 4.436 11.828 1.00 95.62 259 ILE A C 1
ATOM 1925 O O . ILE A 1 259 ? -1.058 5.330 11.125 1.00 95.62 259 ILE A O 1
ATOM 1929 N N . ASP A 1 260 ? 0.677 4.038 11.776 1.00 92.31 260 ASP A N 1
ATOM 1930 C CA . ASP A 1 260 ? 1.713 4.609 10.901 1.00 92.31 260 ASP A CA 1
ATOM 1931 C C . ASP A 1 260 ? 1.346 4.446 9.413 1.00 92.31 260 ASP A C 1
ATOM 1933 O O . ASP A 1 260 ? 1.192 5.426 8.686 1.00 92.31 260 ASP A O 1
ATOM 1937 N N . GLU A 1 261 ? 1.057 3.210 8.991 1.00 90.31 261 GLU A N 1
ATOM 1938 C CA . GLU A 1 261 ? 0.559 2.887 7.652 1.00 90.31 261 GLU A CA 1
ATOM 1939 C C . GLU A 1 261 ? -0.439 1.714 7.656 1.00 90.31 261 GLU A C 1
ATOM 1941 O O . GLU A 1 261 ? -0.422 0.849 8.538 1.00 90.31 261 GLU A O 1
ATOM 1946 N N . LEU A 1 262 ? -1.329 1.683 6.660 1.00 89.94 262 LEU A N 1
ATOM 1947 C CA . LEU A 1 262 ? -2.306 0.619 6.432 1.00 89.94 262 LEU A CA 1
ATOM 1948 C C . LEU A 1 262 ? -2.485 0.361 4.931 1.00 89.94 262 LEU A C 1
ATOM 1950 O O . LEU A 1 262 ? -2.635 1.307 4.158 1.00 89.94 262 LEU A O 1
ATOM 1954 N N . ALA A 1 263 ? -2.563 -0.917 4.548 1.00 86.81 263 ALA A N 1
ATOM 1955 C CA . ALA A 1 263 ? -2.738 -1.384 3.170 1.00 86.81 263 ALA A CA 1
ATOM 1956 C C . ALA A 1 263 ? -1.576 -1.000 2.234 1.00 86.81 263 ALA A C 1
ATOM 1958 O O . ALA A 1 263 ? -1.760 -0.340 1.217 1.00 86.81 263 ALA A O 1
ATOM 1959 N N . VAL A 1 264 ? -0.359 -1.410 2.605 1.00 76.75 264 VAL A N 1
ATOM 1960 C CA . VAL A 1 264 ? 0.883 -1.205 1.826 1.00 76.75 264 VAL A CA 1
ATOM 1961 C C . VAL A 1 264 ? 0.899 -2.024 0.528 1.00 76.75 264 VAL A C 1
ATOM 1963 O O . VAL A 1 264 ? 1.363 -1.555 -0.509 1.00 76.75 264 VAL A O 1
ATOM 1966 N N . SER A 1 265 ? 0.403 -3.259 0.596 1.00 71.44 265 SER A N 1
ATOM 1967 C CA . SER A 1 265 ? 0.521 -4.285 -0.451 1.00 71.44 265 SER A CA 1
ATOM 1968 C C . SER A 1 265 ? -0.819 -4.834 -0.939 1.00 71.44 265 SER A C 1
ATOM 1970 O O . SER A 1 265 ? -0.988 -5.143 -2.113 1.00 71.44 265 SER A O 1
ATOM 1972 N N . GLU A 1 266 ? -1.787 -4.925 -0.034 1.00 79.44 266 GLU A N 1
ATOM 1973 C CA . GLU A 1 266 ? -3.114 -5.500 -0.250 1.00 79.44 266 GLU A CA 1
ATOM 1974 C C . GLU A 1 266 ? -4.143 -4.749 0.604 1.00 79.44 266 GLU A C 1
ATOM 1976 O O . GLU A 1 266 ? -3.776 -4.051 1.557 1.00 79.44 266 GLU A O 1
ATOM 1981 N N . GLN A 1 267 ? -5.434 -4.905 0.308 1.00 88.38 267 GLN A N 1
ATOM 1982 C CA . GLN A 1 267 ? -6.502 -4.393 1.170 1.00 88.38 267 GLN A CA 1
ATOM 1983 C C . GLN A 1 267 ? -6.407 -4.937 2.611 1.00 88.38 267 GLN A C 1
ATOM 1985 O O . GLN A 1 267 ? -6.496 -6.142 2.850 1.00 88.38 267 GLN A O 1
ATOM 1990 N N . GLN A 1 268 ? -6.325 -4.039 3.597 1.00 91.75 268 GLN A N 1
ATOM 1991 C CA 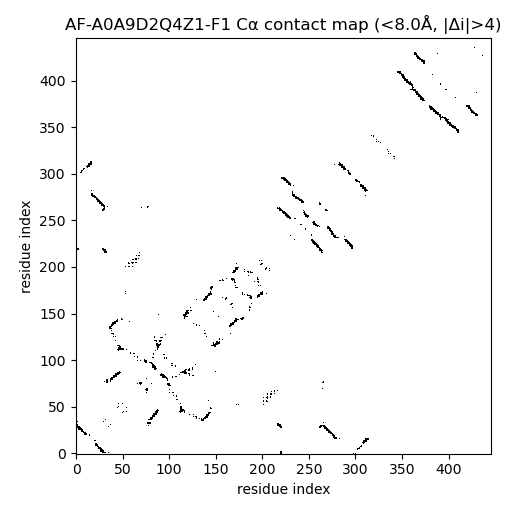. GLN A 1 268 ? -6.167 -4.375 5.018 1.00 91.75 268 GLN A CA 1
ATOM 1992 C C . GLN A 1 268 ? -7.203 -3.670 5.901 1.00 91.75 268 GLN A C 1
ATOM 1994 O O . GLN A 1 268 ? -7.581 -2.521 5.661 1.00 91.75 268 GLN A O 1
ATOM 1999 N N . THR A 1 269 ? -7.624 -4.347 6.975 1.00 95.25 269 THR A N 1
ATOM 2000 C CA . THR A 1 269 ? -8.520 -3.792 8.001 1.00 95.25 269 THR A CA 1
ATOM 2001 C C . THR A 1 269 ? -7.819 -3.720 9.357 1.00 95.25 269 THR A C 1
ATOM 2003 O O . THR A 1 269 ? -7.575 -4.735 10.017 1.00 95.25 269 THR A O 1
ATOM 2006 N N . ALA A 1 270 ? -7.561 -2.498 9.811 1.00 96.75 270 ALA A N 1
ATOM 2007 C CA . ALA A 1 270 ? -7.182 -2.212 11.182 1.00 96.75 270 ALA A CA 1
ATOM 2008 C C . ALA A 1 270 ? -8.409 -2.293 12.100 1.00 96.75 270 ALA A C 1
ATOM 2010 O O . ALA A 1 270 ? -9.499 -1.834 11.754 1.00 96.75 270 ALA A O 1
ATOM 2011 N N . THR A 1 271 ? -8.230 -2.852 13.294 1.00 97.81 271 THR A N 1
ATOM 2012 C CA . THR A 1 271 ? -9.265 -3.034 14.314 1.00 97.81 271 THR A CA 1
ATOM 2013 C C . THR A 1 271 ? -8.720 -2.744 15.709 1.00 97.81 271 THR A C 1
ATOM 2015 O O . THR A 1 271 ? -7.650 -3.223 16.087 1.00 97.81 271 THR A O 1
ATOM 2018 N N . LEU A 1 272 ? -9.502 -2.004 16.492 1.00 98.19 272 LEU A N 1
ATOM 2019 C CA . LEU A 1 272 ? -9.276 -1.778 17.916 1.00 98.19 272 LEU A CA 1
ATOM 2020 C C . LEU A 1 272 ? -10.541 -2.169 18.672 1.00 98.19 272 LEU A C 1
ATOM 2022 O O . LEU A 1 272 ? -11.635 -1.699 18.347 1.00 98.19 272 LEU A O 1
ATOM 2026 N N . ARG A 1 273 ? -10.394 -2.997 19.705 1.00 97.88 273 ARG A N 1
ATOM 2027 C CA . ARG A 1 273 ? -11.474 -3.349 20.627 1.00 97.88 273 ARG A CA 1
ATOM 2028 C C . ARG A 1 273 ? -11.174 -2.782 22.009 1.00 97.88 273 ARG A C 1
ATOM 2030 O O . ARG A 1 273 ? -10.043 -2.814 22.476 1.00 97.88 273 ARG A O 1
ATOM 2037 N N . PHE A 1 274 ? -12.194 -2.245 22.661 1.00 97.25 274 PHE A N 1
ATOM 2038 C CA . PHE A 1 274 ? -12.106 -1.780 24.041 1.00 97.25 274 PHE A CA 1
ATOM 2039 C C . PHE A 1 274 ? -13.414 -2.052 24.778 1.00 97.25 274 PHE A C 1
ATOM 2041 O O . PHE A 1 274 ? -14.458 -2.309 24.175 1.00 97.25 274 PHE A O 1
ATOM 2048 N N . THR A 1 275 ? -13.353 -2.041 26.103 1.00 97.12 275 THR A N 1
ATOM 2049 C CA . THR A 1 275 ? -14.479 -2.340 26.985 1.00 97.12 275 THR A CA 1
ATOM 2050 C C . THR A 1 275 ? -14.943 -1.058 27.650 1.00 97.12 275 THR A C 1
ATOM 2052 O O . THR A 1 275 ? -14.157 -0.392 28.323 1.00 97.12 275 THR A O 1
ATOM 2055 N N . LEU A 1 276 ? -16.224 -0.735 27.491 1.00 96.12 276 LEU A N 1
ATOM 2056 C CA . LEU A 1 276 ? -16.879 0.347 28.211 1.00 96.12 276 LEU A CA 1
ATOM 2057 C C . LEU A 1 276 ? -17.714 -0.208 29.364 1.00 96.12 276 LEU A C 1
ATOM 2059 O O . LEU A 1 276 ? -18.321 -1.276 29.261 1.00 96.12 276 LEU A O 1
ATOM 2063 N N . LYS A 1 277 ? -17.759 0.552 30.455 1.00 90.62 277 LYS A N 1
ATOM 2064 C CA . LYS A 1 277 ? -18.559 0.281 31.650 1.00 90.62 277 LYS A CA 1
ATOM 2065 C C . LYS A 1 277 ? -19.484 1.458 31.947 1.00 90.62 277 LYS A C 1
ATOM 2067 O O . LYS A 1 277 ? -19.060 2.605 31.837 1.00 90.62 277 LYS A O 1
ATOM 2072 N N . ASP A 1 278 ? -20.730 1.196 32.333 1.00 89.44 278 ASP A N 1
ATOM 2073 C CA . ASP A 1 278 ? -21.646 2.241 32.812 1.00 89.44 278 ASP A CA 1
ATOM 2074 C C . ASP A 1 278 ? -21.214 2.804 34.179 1.00 89.44 278 ASP A C 1
ATOM 2076 O O . ASP A 1 278 ? -20.845 2.069 35.094 1.00 89.44 278 ASP A O 1
ATOM 2080 N N . ARG A 1 279 ? -21.291 4.132 34.329 1.00 83.50 279 ARG A N 1
ATOM 2081 C CA . ARG A 1 279 ? -21.007 4.860 35.577 1.00 83.50 279 ARG A CA 1
ATOM 2082 C C . ARG A 1 279 ? -22.238 4.999 36.491 1.00 83.50 279 ARG A C 1
ATOM 2084 O O . ARG A 1 279 ? -22.213 5.825 37.403 1.00 83.50 279 ARG A O 1
ATOM 2091 N N . CYS A 1 280 ? -23.328 4.280 36.220 1.00 76.62 280 CYS A N 1
ATOM 2092 C CA . CYS A 1 280 ? -24.600 4.294 36.957 1.00 76.62 280 CYS A CA 1
ATOM 2093 C C . CYS A 1 280 ? -25.283 5.671 37.059 1.00 76.62 280 CYS A C 1
ATOM 2095 O O . CYS A 1 280 ? -26.085 5.913 37.959 1.00 76.62 280 CYS A O 1
ATOM 2097 N N . LYS A 1 281 ? -24.968 6.610 36.155 1.00 67.38 281 LYS A N 1
ATOM 2098 C CA . LYS A 1 281 ? -25.437 8.007 36.260 1.00 67.38 281 LYS A CA 1
ATOM 2099 C C . LYS A 1 281 ? -26.843 8.229 35.706 1.00 67.38 281 LYS A C 1
ATOM 2101 O O . LYS A 1 281 ? -27.526 9.151 36.149 1.00 67.38 281 LYS A O 1
ATOM 2106 N N . LYS A 1 282 ? -27.235 7.473 34.677 1.00 70.19 282 LYS A N 1
ATOM 2107 C CA . LYS A 1 282 ? -28.511 7.609 33.958 1.00 70.19 282 LYS A CA 1
ATOM 2108 C C . LYS A 1 282 ? -28.910 6.266 33.358 1.00 70.19 282 LYS A C 1
ATOM 2110 O O . LYS A 1 282 ? -28.059 5.548 32.853 1.00 70.19 282 LYS A O 1
ATOM 2115 N N . THR A 1 283 ? -30.205 5.981 33.343 1.00 81.06 283 THR A N 1
ATOM 2116 C CA . THR A 1 283 ? -30.788 4.852 32.608 1.00 81.06 283 THR A CA 1
ATOM 2117 C C . THR A 1 283 ? -31.421 5.326 31.296 1.00 81.06 283 THR A C 1
ATOM 2119 O O . THR A 1 283 ? -31.590 6.527 31.063 1.00 81.06 283 THR A O 1
ATOM 2122 N N . GLY A 1 284 ? -31.772 4.381 30.426 1.00 85.75 284 GLY A N 1
ATOM 2123 C CA . GLY A 1 284 ? -32.364 4.628 29.113 1.00 85.75 284 GLY A CA 1
ATOM 2124 C C . GLY A 1 284 ? -31.370 4.495 27.958 1.00 85.75 284 GLY A C 1
ATOM 2125 O O . GLY A 1 284 ? -30.218 4.099 28.133 1.00 85.75 284 GLY A O 1
ATOM 2126 N N . LYS A 1 285 ? -31.848 4.795 26.747 1.00 92.56 285 LYS A N 1
ATOM 2127 C CA . LYS A 1 285 ? -31.084 4.653 25.502 1.00 92.56 285 LYS A CA 1
ATOM 2128 C C . LYS A 1 285 ? -30.185 5.866 25.266 1.00 92.56 285 LYS A C 1
ATOM 2130 O O . LYS A 1 285 ? -30.679 6.987 25.163 1.00 92.56 285 LYS A O 1
ATOM 2135 N N . MET A 1 286 ? -28.883 5.639 25.133 1.00 91.38 286 MET A N 1
ATOM 2136 C CA . MET A 1 286 ? -27.864 6.677 24.974 1.00 91.38 286 MET A CA 1
ATOM 2137 C C . MET A 1 286 ? -26.830 6.305 23.897 1.00 91.38 286 MET A C 1
ATOM 2139 O O . MET A 1 286 ? -26.581 5.117 23.684 1.00 91.38 286 MET A O 1
ATOM 2143 N N . PRO A 1 287 ? -26.242 7.289 23.192 1.00 94.25 287 PRO A N 1
ATOM 2144 C CA . PRO A 1 287 ? -25.163 7.028 22.244 1.00 94.25 287 PRO A CA 1
ATOM 2145 C C . PRO A 1 287 ? -23.913 6.554 22.979 1.00 94.25 287 PRO A C 1
ATOM 2147 O O . PRO A 1 287 ? -23.646 7.002 24.097 1.00 94.25 287 PRO A O 1
ATOM 2150 N N . VAL A 1 288 ? -23.135 5.684 22.341 1.00 93.25 288 VAL A N 1
ATOM 2151 C CA . VAL A 1 288 ? -21.831 5.244 22.852 1.00 93.25 288 VAL A CA 1
ATOM 2152 C C . VAL A 1 288 ? -20.825 6.393 22.825 1.00 93.25 288 VAL A C 1
ATOM 2154 O O . VAL A 1 288 ? -20.055 6.539 23.772 1.00 93.25 288 VAL A O 1
ATOM 2157 N N . ASN A 1 289 ? -20.872 7.252 21.802 1.00 89.75 289 ASN A N 1
ATOM 2158 C CA . ASN A 1 289 ? -19.894 8.326 21.622 1.00 89.75 289 ASN A CA 1
ATOM 2159 C C . ASN A 1 289 ? -20.431 9.664 22.128 1.00 89.75 289 ASN A C 1
ATOM 2161 O O . ASN A 1 289 ? -21.597 10.009 21.908 1.00 89.75 289 ASN A O 1
ATOM 2165 N N . LYS A 1 290 ? -19.525 10.474 22.678 1.00 89.62 290 LYS A N 1
ATOM 2166 C CA . LYS A 1 290 ? -19.639 11.936 22.685 1.00 89.62 290 LYS A CA 1
ATOM 2167 C C . LYS A 1 290 ? -19.135 12.507 21.356 1.00 89.62 290 LYS A C 1
ATOM 2169 O O . LYS A 1 290 ? -19.804 13.345 20.760 1.00 89.62 290 LYS A O 1
ATOM 2174 N N . SER A 1 291 ? -17.978 12.033 20.898 1.00 90.00 291 SER A N 1
ATOM 2175 C CA . SER A 1 291 ? -17.325 12.445 19.651 1.00 90.00 291 SER A CA 1
ATOM 2176 C C . SER A 1 291 ? -16.367 11.360 19.172 1.00 90.00 291 SER A C 1
ATOM 2178 O O . SER A 1 291 ? -15.783 10.654 19.986 1.00 90.00 291 SER A O 1
ATOM 2180 N N . ILE A 1 292 ? -16.199 11.246 17.858 1.00 93.00 292 ILE A N 1
ATOM 2181 C CA . ILE A 1 292 ? -15.136 10.466 17.224 1.00 93.00 292 ILE A CA 1
ATOM 2182 C C . ILE A 1 292 ? -14.679 11.216 15.975 1.00 93.00 292 ILE A C 1
ATOM 2184 O O . ILE A 1 292 ? -15.520 11.735 15.237 1.00 93.00 292 ILE A O 1
ATOM 2188 N N . CYS A 1 293 ? -13.376 11.281 15.741 1.00 89.38 293 CYS A N 1
ATOM 2189 C CA . CYS A 1 293 ? -12.812 11.722 14.472 1.00 89.38 293 CYS A CA 1
ATOM 2190 C C . CYS A 1 293 ? -11.604 10.863 14.096 1.00 89.38 293 CYS A C 1
ATOM 2192 O O . CYS A 1 293 ? -10.929 10.302 14.957 1.00 89.38 293 CYS A O 1
ATOM 2194 N N . LEU A 1 294 ? -11.363 10.772 12.794 1.00 91.12 294 LEU A N 1
ATOM 2195 C CA . LEU A 1 294 ? -10.130 10.273 12.206 1.00 91.12 294 LEU A CA 1
ATOM 2196 C C . LEU A 1 294 ? -9.451 11.460 11.525 1.00 91.12 294 LEU A C 1
ATOM 2198 O O . LEU A 1 294 ? -10.135 12.325 10.978 1.00 91.12 294 LEU A O 1
ATOM 2202 N N . VAL A 1 295 ? -8.128 11.494 11.606 1.00 88.25 295 VAL A N 1
ATOM 2203 C CA . VAL A 1 295 ? -7.243 12.378 10.852 1.00 88.25 295 VAL A CA 1
ATOM 2204 C C . VAL A 1 295 ? -6.209 11.481 10.181 1.00 88.25 295 VAL A C 1
ATOM 2206 O O . VAL A 1 295 ? -5.704 10.565 10.823 1.00 88.25 295 VAL A O 1
ATOM 2209 N N . ASP A 1 296 ? -5.914 11.721 8.913 1.00 83.19 296 ASP A N 1
ATOM 2210 C CA . ASP A 1 296 ? -4.841 11.077 8.153 1.00 83.19 296 ASP A CA 1
ATOM 2211 C C . ASP A 1 296 ? -4.041 12.138 7.374 1.00 83.19 296 ASP A C 1
ATOM 2213 O O . ASP A 1 296 ? -4.387 13.325 7.388 1.00 83.19 296 ASP A O 1
ATOM 2217 N N . GLU A 1 297 ? -2.980 11.725 6.676 1.00 78.88 297 GLU A N 1
ATOM 2218 C CA . GLU A 1 297 ? -2.186 12.622 5.817 1.00 78.88 297 GLU A CA 1
ATOM 2219 C C . GLU A 1 297 ? -3.047 13.332 4.744 1.00 78.88 297 GLU A C 1
ATOM 2221 O O . GLU A 1 297 ? -2.801 14.490 4.402 1.00 78.88 297 GLU A O 1
ATOM 2226 N N . ALA A 1 298 ? -4.113 12.678 4.265 1.00 71.38 298 ALA A N 1
ATOM 2227 C CA . ALA A 1 298 ? -5.054 13.234 3.290 1.00 71.38 298 ALA A CA 1
ATOM 2228 C C . ALA A 1 298 ? -6.061 14.249 3.882 1.00 71.38 298 ALA A C 1
ATOM 2230 O O . ALA A 1 298 ? -6.818 14.865 3.127 1.00 71.38 298 ALA A O 1
ATOM 2231 N N . GLN A 1 299 ? -6.060 14.448 5.206 1.00 68.56 299 GLN A N 1
ATOM 2232 C CA . GLN A 1 299 ? -7.008 15.277 5.966 1.00 68.56 299 GLN A CA 1
ATOM 2233 C C . GLN A 1 299 ? -8.481 14.887 5.755 1.00 68.56 299 GLN A C 1
ATOM 2235 O O . GLN A 1 299 ? -9.386 15.728 5.787 1.00 68.56 299 GLN A O 1
ATOM 2240 N N . GLU A 1 300 ? -8.745 13.599 5.550 1.00 66.88 300 GLU A N 1
ATOM 2241 C CA . GLU A 1 300 ? -10.096 13.089 5.359 1.00 66.88 300 GLU A CA 1
ATOM 2242 C C . GLU A 1 300 ? -10.874 13.020 6.676 1.00 66.88 300 GLU A C 1
ATOM 2244 O O . GLU A 1 300 ? -10.329 12.879 7.766 1.00 66.88 300 GLU A O 1
ATOM 2249 N N . SER A 1 301 ? -12.199 13.152 6.584 1.00 72.12 301 SER A N 1
ATOM 2250 C CA . SER A 1 301 ? -13.103 13.139 7.743 1.00 72.12 301 SER A CA 1
ATOM 2251 C C . SER A 1 301 ? -14.227 12.108 7.567 1.00 72.12 301 SER A C 1
ATOM 2253 O O . SER A 1 301 ? -15.406 12.474 7.493 1.00 72.12 301 SER A O 1
ATOM 2255 N N . PRO A 1 302 ? -13.897 10.805 7.455 1.00 82.06 302 PRO A N 1
ATOM 2256 C CA . PRO A 1 302 ? -14.897 9.757 7.304 1.00 82.06 302 PRO A CA 1
ATOM 2257 C C . PRO A 1 302 ? -15.771 9.657 8.566 1.00 82.06 302 PRO A C 1
ATOM 2259 O O . PRO A 1 302 ? -15.293 9.697 9.700 1.00 82.06 302 PRO A O 1
ATOM 2262 N N . THR A 1 303 ? -17.087 9.538 8.378 1.00 86.19 303 THR A N 1
ATOM 2263 C CA . THR A 1 303 ? -18.050 9.532 9.490 1.00 86.19 303 THR A CA 1
ATOM 2264 C C . THR A 1 303 ? -18.266 8.118 10.023 1.00 86.19 303 THR A C 1
ATOM 2266 O O . THR A 1 303 ? -18.847 7.273 9.344 1.00 86.19 303 THR A O 1
ATOM 2269 N N . PHE A 1 304 ? -17.860 7.871 11.268 1.00 92.31 304 PHE A N 1
ATOM 2270 C CA . PHE A 1 304 ? -18.155 6.616 11.961 1.00 92.31 304 PHE A CA 1
ATOM 2271 C C . PHE A 1 304 ? -19.636 6.525 12.374 1.00 92.31 304 PHE A C 1
ATOM 2273 O O . PHE A 1 304 ? -20.219 7.523 12.814 1.00 92.31 304 PHE A O 1
ATOM 2280 N N . PRO A 1 305 ? -20.237 5.322 12.349 1.00 93.19 305 PRO A N 1
ATOM 2281 C CA . PRO A 1 305 ? -21.497 5.058 13.036 1.00 93.19 305 PRO A CA 1
ATOM 2282 C C . PRO A 1 305 ? -21.412 5.375 14.539 1.00 93.19 305 PRO A C 1
ATOM 2284 O O . PRO A 1 305 ? -20.386 5.149 15.181 1.00 93.19 305 PRO A O 1
ATOM 2287 N N . ASN A 1 306 ? -22.513 5.843 15.132 1.00 92.50 306 ASN A N 1
ATOM 2288 C CA . ASN A 1 306 ? -22.633 6.013 16.583 1.00 92.50 306 ASN A CA 1
ATOM 2289 C C . ASN A 1 306 ? -23.640 4.984 17.132 1.00 92.50 306 ASN A C 1
ATOM 2291 O O . ASN A 1 306 ? -24.851 5.220 17.045 1.00 92.50 306 ASN A O 1
ATOM 2295 N N . PRO A 1 307 ? -23.184 3.816 17.629 1.00 94.25 307 PRO A N 1
ATOM 2296 C CA . PRO A 1 307 ? -24.079 2.816 18.195 1.00 94.25 307 PRO A CA 1
ATOM 2297 C C . PRO A 1 307 ? -24.781 3.346 19.453 1.00 94.25 307 PRO A C 1
ATOM 2299 O O . PRO A 1 307 ? -24.292 4.240 20.141 1.00 94.25 307 PRO A O 1
ATOM 2302 N N . MET A 1 308 ? -25.949 2.780 19.758 1.00 94.69 308 MET A N 1
ATOM 2303 C CA . MET A 1 308 ? -26.775 3.175 20.901 1.00 94.69 308 MET A CA 1
ATOM 2304 C C . MET A 1 308 ? -26.897 2.010 21.883 1.00 94.69 308 MET A C 1
ATOM 2306 O O . MET A 1 308 ? -27.276 0.912 21.477 1.00 94.69 308 MET A O 1
ATOM 2310 N N . ILE A 1 309 ? -26.661 2.278 23.165 1.00 95.12 309 ILE A N 1
ATOM 2311 C CA . ILE A 1 309 ? -26.826 1.328 24.269 1.00 95.12 309 ILE A CA 1
ATOM 2312 C C . ILE A 1 309 ? -28.023 1.748 25.115 1.00 95.12 309 ILE A C 1
ATOM 2314 O O . ILE A 1 309 ? -28.154 2.916 25.481 1.00 95.12 309 ILE A O 1
ATOM 2318 N N . THR A 1 310 ? -28.894 0.801 25.446 1.00 92.88 310 THR A N 1
ATOM 2319 C CA . THR A 1 310 ? -29.910 0.971 26.487 1.00 92.88 310 THR A CA 1
ATOM 2320 C C . THR A 1 310 ? -29.334 0.521 27.826 1.00 92.88 310 THR A C 1
ATOM 2322 O O . THR A 1 310 ? -29.030 -0.653 27.997 1.00 92.88 310 THR A O 1
ATOM 2325 N N . VAL A 1 311 ? -29.193 1.444 28.779 1.00 87.06 311 VAL A N 1
ATOM 2326 C CA . VAL A 1 311 ? -28.849 1.107 30.168 1.00 87.06 311 VAL A CA 1
ATOM 2327 C C . VAL A 1 311 ? -30.147 0.874 30.934 1.00 87.06 311 VAL A C 1
ATOM 2329 O O . VAL A 1 311 ? -30.897 1.821 31.190 1.00 87.06 311 VAL A O 1
ATOM 2332 N N . THR A 1 312 ? -30.453 -0.372 31.282 1.00 83.25 312 THR A N 1
ATOM 2333 C CA . THR A 1 312 ? -31.599 -0.685 32.141 1.00 83.25 312 THR A CA 1
ATOM 2334 C C . THR A 1 312 ? -31.261 -0.460 33.610 1.00 83.25 312 THR A C 1
ATOM 2336 O O . THR A 1 312 ? -30.108 -0.552 34.037 1.00 83.25 312 THR A O 1
ATOM 2339 N N . LYS A 1 313 ? -32.284 -0.121 34.405 1.00 69.12 313 LYS A N 1
ATOM 2340 C CA . LYS A 1 313 ? -32.142 -0.092 35.861 1.00 69.12 313 LYS A CA 1
ATOM 2341 C C . LYS A 1 313 ? -32.002 -1.544 36.318 1.00 69.12 313 LYS A C 1
ATOM 2343 O O . LYS A 1 313 ? -32.993 -2.270 36.300 1.00 69.12 313 LYS A O 1
ATOM 2348 N N . ASP A 1 314 ? -30.796 -1.949 36.708 1.00 50.50 314 ASP A N 1
ATOM 2349 C CA . ASP A 1 314 ? -30.644 -3.161 37.514 1.00 50.50 314 ASP A CA 1
ATOM 2350 C C . ASP A 1 314 ? -31.386 -2.944 38.838 1.00 50.50 314 ASP A C 1
ATOM 2352 O O . ASP A 1 314 ? -31.477 -1.804 39.310 1.00 50.50 314 ASP A O 1
ATOM 2356 N N . VAL A 1 315 ? -31.945 -3.998 39.436 1.00 42.75 315 VAL A N 1
ATOM 2357 C CA . VAL A 1 315 ? -32.750 -3.883 40.668 1.00 42.75 315 VAL A CA 1
ATOM 2358 C C . VAL A 1 315 ? -31.843 -3.705 41.893 1.00 42.75 315 VAL A C 1
ATOM 2360 O O . VAL A 1 315 ? -31.798 -4.524 42.803 1.00 42.75 315 VAL A O 1
ATOM 2363 N N . CYS A 1 316 ? -31.135 -2.580 41.917 1.00 39.16 316 CYS A N 1
ATOM 2364 C CA . CYS A 1 316 ? -30.681 -1.930 43.131 1.00 39.16 316 CYS A CA 1
ATOM 2365 C C . CYS A 1 316 ? -31.820 -1.011 43.596 1.00 39.16 316 CYS A C 1
ATOM 2367 O O . CYS A 1 316 ? -31.935 0.142 43.165 1.00 39.16 316 CYS A O 1
ATOM 2369 N N . GLU A 1 317 ? -32.704 -1.552 44.437 1.00 39.81 317 GLU A N 1
ATOM 2370 C CA . GLU A 1 317 ? -33.342 -0.720 45.460 1.00 39.81 317 GLU A CA 1
ATOM 2371 C C . GLU A 1 317 ? -32.251 -0.237 46.423 1.00 39.81 317 GLU A C 1
ATOM 2373 O O . GLU A 1 317 ? -31.237 -0.915 46.609 1.00 39.81 317 GLU A O 1
ATOM 2378 N N . ASP A 1 318 ? -32.413 0.981 46.933 1.00 34.88 318 ASP A N 1
ATOM 2379 C CA . ASP A 1 318 ? -31.319 1.779 47.480 1.00 34.88 318 ASP A CA 1
ATOM 2380 C C . ASP A 1 318 ? -30.519 1.050 48.574 1.00 34.88 318 ASP A C 1
ATOM 2382 O O . ASP A 1 318 ? -31.080 0.502 49.525 1.00 34.88 318 ASP A O 1
ATOM 2386 N N . CYS A 1 319 ? -29.184 1.099 48.485 1.00 38.66 319 CYS A N 1
ATOM 2387 C CA . CYS A 1 319 ? -28.351 0.828 49.654 1.00 38.66 319 CYS A CA 1
ATOM 2388 C C . CYS A 1 319 ? -28.733 1.855 50.734 1.00 38.66 319 CYS A C 1
ATOM 2390 O O . CYS A 1 319 ? -28.627 3.052 50.454 1.00 38.66 319 CYS A O 1
ATOM 2392 N N . PRO A 1 320 ? -29.166 1.438 51.939 1.00 42.75 320 PRO A N 1
ATOM 2393 C CA . PRO A 1 320 ? -29.651 2.378 52.942 1.00 42.75 320 PRO A CA 1
ATOM 2394 C C . PRO A 1 320 ? -28.549 3.368 53.333 1.00 42.75 320 PRO A C 1
ATOM 2396 O O . PRO A 1 320 ? -27.412 2.970 53.606 1.00 42.75 320 PRO A O 1
ATOM 2399 N N . GLU A 1 321 ? -28.891 4.659 53.361 1.00 39.00 321 GLU A N 1
ATOM 2400 C CA . GLU A 1 321 ? -27.988 5.703 53.847 1.00 39.00 321 GLU A CA 1
ATOM 2401 C C . GLU A 1 321 ? -27.572 5.424 55.299 1.00 39.00 321 GLU A C 1
ATOM 2403 O O . GLU A 1 321 ? -28.324 4.859 56.099 1.00 39.00 321 GLU A O 1
ATOM 2408 N N . ALA A 1 322 ? -26.347 5.817 55.654 1.00 38.28 322 ALA A N 1
ATOM 2409 C CA . ALA A 1 322 ? -25.814 5.583 56.988 1.00 38.28 322 ALA A CA 1
ATOM 2410 C C . ALA A 1 322 ? -26.592 6.394 58.040 1.00 38.28 322 ALA A C 1
ATOM 2412 O O . ALA A 1 322 ? -26.490 7.617 58.101 1.00 38.28 322 ALA A O 1
ATOM 2413 N N . VAL A 1 323 ? -27.342 5.701 58.899 1.00 45.69 323 VAL A N 1
ATOM 2414 C CA . VAL A 1 323 ? -28.070 6.321 60.013 1.00 45.69 323 VAL A CA 1
ATOM 2415 C C . VAL A 1 323 ? -27.089 6.674 61.135 1.00 45.69 323 VAL A C 1
ATOM 2417 O O . VAL A 1 323 ? -26.559 5.786 61.806 1.00 45.69 323 VAL A O 1
ATOM 2420 N N . GLU A 1 324 ? -26.863 7.967 61.380 1.00 42.47 324 GLU A N 1
ATOM 2421 C CA . GLU A 1 324 ? -26.152 8.419 62.581 1.00 42.47 324 GLU A CA 1
ATOM 2422 C C . GLU A 1 324 ? -27.035 8.249 63.827 1.00 42.47 324 GLU A C 1
ATOM 2424 O O . GLU A 1 324 ? -28.122 8.818 63.934 1.00 42.47 324 GLU A O 1
ATOM 2429 N N . VAL A 1 325 ? -26.555 7.473 64.803 1.00 47.38 325 VAL A N 1
ATOM 2430 C CA . VAL A 1 325 ? -27.286 7.157 66.039 1.00 47.38 325 VAL A CA 1
ATOM 2431 C C . VAL A 1 325 ? -26.541 7.745 67.233 1.00 47.38 325 VAL A C 1
ATOM 2433 O O . VAL A 1 325 ? -25.528 7.206 67.677 1.00 47.38 325 VAL A O 1
ATOM 2436 N N . THR A 1 326 ? -27.047 8.854 67.775 1.00 41.62 326 THR A N 1
ATOM 2437 C CA . THR A 1 326 ? -26.458 9.503 68.959 1.00 41.62 326 THR A CA 1
ATOM 2438 C C . THR A 1 326 ? -27.054 8.938 70.247 1.00 41.62 326 THR A C 1
ATOM 2440 O O . THR A 1 326 ? -28.271 8.938 70.425 1.00 41.62 326 THR A O 1
ATOM 2443 N N . ALA A 1 327 ? -26.195 8.498 71.169 1.00 39.34 327 ALA A N 1
ATOM 2444 C CA . ALA A 1 327 ? -26.584 7.961 72.470 1.00 39.34 327 ALA A CA 1
ATOM 2445 C C . ALA A 1 327 ? -26.634 9.048 73.565 1.00 39.34 327 ALA A C 1
ATOM 2447 O O . ALA A 1 327 ? -25.587 9.612 73.893 1.00 39.34 327 ALA A O 1
ATOM 2448 N N . PRO A 1 328 ? -27.800 9.339 74.177 1.00 44.19 328 PRO A N 1
ATOM 2449 C CA . PRO A 1 328 ? -27.869 10.202 75.353 1.00 44.19 328 PRO A CA 1
ATOM 2450 C C . PRO A 1 328 ? -27.269 9.518 76.589 1.00 44.19 328 PRO A C 1
ATOM 2452 O O . PRO A 1 328 ? -27.279 8.292 76.711 1.00 44.19 328 PRO A O 1
ATOM 2455 N N . ALA A 1 329 ? -26.794 10.312 77.550 1.00 39.62 329 ALA A N 1
ATOM 2456 C CA . ALA A 1 329 ? -26.355 9.785 78.839 1.00 39.62 329 ALA A CA 1
ATOM 2457 C C . ALA A 1 329 ? -27.519 9.109 79.595 1.00 39.62 329 ALA A C 1
ATOM 2459 O O . ALA A 1 329 ? -28.643 9.610 79.586 1.00 39.62 329 ALA A O 1
ATOM 2460 N N . CYS A 1 330 ? -27.220 8.006 80.291 1.00 40.62 330 CYS A N 1
ATOM 2461 C CA . CYS A 1 330 ? -28.166 7.231 81.109 1.00 40.62 330 CYS A CA 1
ATOM 2462 C C . CYS A 1 330 ? -29.323 6.556 80.335 1.00 40.62 330 CYS A C 1
ATOM 2464 O O . CYS A 1 330 ? -30.424 6.431 80.870 1.00 40.62 330 CYS A O 1
ATOM 2466 N N . VAL A 1 331 ? -29.079 6.098 79.100 1.00 33.94 331 VAL A N 1
ATOM 2467 C CA . VAL A 1 331 ? -30.020 5.269 78.321 1.00 33.94 331 VAL A CA 1
ATOM 2468 C C . VAL A 1 331 ? -29.412 3.885 78.065 1.00 33.94 331 VAL A C 1
ATOM 2470 O O . VAL A 1 331 ? -28.398 3.772 77.382 1.00 33.94 331 VAL A O 1
ATOM 2473 N N . ASP A 1 332 ? -30.047 2.830 78.587 1.00 32.91 332 ASP A N 1
ATOM 2474 C CA . ASP A 1 332 ? -29.497 1.460 78.573 1.00 32.91 332 ASP A CA 1
ATOM 2475 C C . ASP A 1 332 ? -29.706 0.700 77.246 1.00 32.91 332 ASP A C 1
ATOM 2477 O O . ASP A 1 332 ? -29.086 -0.339 77.012 1.00 32.91 332 ASP A O 1
ATOM 2481 N N . SER A 1 333 ? -30.575 1.195 76.359 1.00 31.42 333 SER A N 1
ATOM 2482 C CA . SER A 1 333 ? -30.834 0.596 75.043 1.00 31.42 333 SER A CA 1
ATOM 2483 C C . SER A 1 333 ? -31.308 1.639 74.037 1.00 31.42 333 SER A C 1
ATOM 2485 O O . SER A 1 333 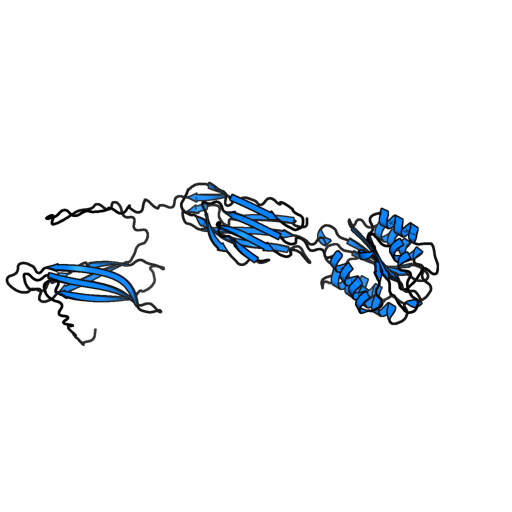? -32.222 2.408 74.335 1.00 31.42 333 SER A O 1
ATOM 2487 N N . ILE A 1 334 ? -30.747 1.618 72.829 1.00 32.44 334 ILE A N 1
ATOM 2488 C CA . ILE A 1 334 ? -31.144 2.488 71.719 1.00 32.44 334 ILE A CA 1
ATOM 2489 C C . ILE A 1 334 ? -31.492 1.598 70.531 1.00 32.44 334 ILE A C 1
ATOM 2491 O O . ILE A 1 334 ? -30.705 0.730 70.154 1.00 32.44 334 ILE A O 1
ATOM 2495 N N . CYS A 1 335 ? -32.666 1.817 69.949 1.00 33.50 335 CYS A N 1
ATOM 2496 C CA . CYS A 1 335 ? -33.107 1.132 68.742 1.00 33.50 335 CYS A CA 1
ATOM 2497 C C . CYS A 1 335 ? -32.952 2.080 67.554 1.00 33.50 335 CYS A C 1
ATOM 2499 O O . CYS A 1 335 ? -33.470 3.195 67.592 1.00 33.50 335 CYS A O 1
ATOM 2501 N N . ALA A 1 336 ? -32.279 1.621 66.504 1.00 38.75 336 ALA A N 1
ATOM 2502 C CA . ALA A 1 336 ? -32.243 2.285 65.210 1.00 38.75 336 ALA A CA 1
ATOM 2503 C C . ALA A 1 336 ? -32.822 1.329 64.168 1.00 38.75 336 ALA A C 1
ATOM 2505 O O . ALA A 1 336 ? -32.402 0.172 64.090 1.00 38.75 336 ALA A O 1
ATOM 2506 N N . ASP A 1 337 ? -33.803 1.806 63.408 1.00 41.31 337 ASP A N 1
ATOM 2507 C CA . ASP A 1 337 ? -34.315 1.094 62.244 1.00 41.31 337 ASP A CA 1
ATOM 2508 C C . ASP A 1 337 ? -33.394 1.403 61.057 1.00 41.31 337 ASP A C 1
ATOM 2510 O O . ASP A 1 337 ? -33.150 2.568 60.745 1.00 41.31 337 ASP A O 1
ATOM 2514 N N . LEU A 1 338 ? -32.833 0.359 60.446 1.00 44.50 338 LEU A N 1
ATOM 2515 C CA . LEU A 1 338 ? -31.918 0.458 59.303 1.00 44.50 338 LEU A CA 1
ATOM 2516 C C . LEU A 1 338 ? -32.643 0.246 57.961 1.00 44.50 338 LEU A C 1
ATOM 2518 O O . LEU A 1 338 ? -31.993 0.181 56.919 1.00 44.50 338 LEU A O 1
ATOM 2522 N N . GLY A 1 339 ? -33.974 0.118 57.981 1.00 43.22 339 GLY A N 1
ATOM 2523 C CA . GLY A 1 339 ? -34.786 -0.136 56.798 1.00 43.22 339 GLY A CA 1
ATOM 2524 C C . GLY A 1 339 ? -34.644 -1.558 56.243 1.00 43.22 339 GLY A C 1
ATOM 2525 O O . GLY A 1 339 ? -34.106 -2.472 56.876 1.00 43.22 339 GLY A O 1
ATOM 2526 N N . GLY A 1 340 ? -35.172 -1.757 55.034 1.00 34.62 340 GLY A N 1
ATOM 2527 C CA . GLY A 1 340 ? -35.079 -3.026 54.314 1.00 34.62 340 GLY A CA 1
ATOM 2528 C C . GLY A 1 340 ? -33.693 -3.222 53.703 1.00 34.62 340 GLY A C 1
ATOM 2529 O O . GLY A 1 340 ? -33.333 -2.533 52.755 1.00 34.62 340 GLY A O 1
ATOM 2530 N N . ILE A 1 341 ? -32.923 -4.182 54.216 1.00 39.00 341 ILE A N 1
ATOM 2531 C CA . ILE A 1 341 ? -31.591 -4.508 53.692 1.00 39.00 341 ILE A CA 1
ATOM 2532 C C . ILE A 1 341 ? -31.717 -5.623 52.647 1.00 39.00 341 ILE A C 1
ATOM 2534 O O . ILE A 1 341 ? -31.986 -6.776 52.995 1.00 39.00 341 ILE A O 1
ATOM 2538 N N . CYS A 1 342 ? -31.486 -5.299 51.374 1.00 34.44 342 CYS A N 1
ATOM 2539 C CA . CYS A 1 342 ? -31.366 -6.305 50.319 1.00 34.44 342 CYS A CA 1
ATOM 2540 C C . CYS A 1 342 ? -30.088 -7.142 50.500 1.00 34.44 342 CYS A C 1
ATOM 2542 O O . CYS A 1 342 ? -29.015 -6.617 50.797 1.00 34.44 342 CYS A O 1
ATOM 2544 N N . VAL A 1 343 ? -30.202 -8.458 50.305 1.00 42.31 343 VAL A N 1
ATOM 2545 C CA . VAL A 1 343 ? -29.085 -9.411 50.380 1.00 42.31 343 VAL A CA 1
ATOM 2546 C C . VAL A 1 343 ? -28.804 -9.905 48.956 1.00 42.31 343 VAL A C 1
ATOM 2548 O O . VAL A 1 343 ? -29.502 -10.815 48.508 1.00 42.31 343 VAL A O 1
ATOM 2551 N N . PRO A 1 344 ? -27.848 -9.302 48.219 1.00 39.12 344 PRO A N 1
ATOM 2552 C CA . PRO A 1 344 ? -27.674 -9.575 46.788 1.00 39.12 344 PRO A CA 1
ATOM 2553 C C . PRO A 1 344 ? -27.134 -10.982 46.496 1.00 39.12 344 PRO A C 1
ATOM 2555 O O . PRO A 1 344 ? -27.458 -11.547 45.459 1.00 39.12 344 PRO A O 1
ATOM 2558 N N . ASP A 1 345 ? -26.390 -11.579 47.432 1.00 40.12 345 ASP A N 1
ATOM 2559 C CA . ASP A 1 345 ? -25.862 -12.942 47.330 1.00 40.12 345 ASP A CA 1
ATOM 2560 C C . ASP A 1 345 ? -26.093 -13.729 48.625 1.00 40.12 345 ASP A C 1
ATOM 2562 O O . ASP A 1 345 ? -25.925 -13.207 49.732 1.00 40.12 345 ASP A O 1
ATOM 2566 N N . MET A 1 346 ? -26.411 -15.024 48.504 1.00 46.34 346 MET A N 1
ATOM 2567 C CA . MET A 1 346 ? -26.562 -15.935 49.647 1.00 46.34 346 MET A CA 1
ATOM 2568 C C . MET A 1 346 ? -25.205 -16.289 50.282 1.00 46.34 346 MET A C 1
ATOM 2570 O O . MET A 1 346 ? -24.697 -17.403 50.151 1.00 46.34 346 MET A O 1
ATOM 2574 N N . GLY A 1 347 ? -24.621 -15.340 51.015 1.00 52.31 347 GLY A N 1
ATOM 2575 C CA . GLY A 1 347 ? -23.427 -15.569 51.827 1.00 52.31 347 GLY A CA 1
ATOM 2576 C C . GLY A 1 347 ? -23.641 -16.673 52.870 1.00 52.31 347 GLY A C 1
ATOM 2577 O O . GLY A 1 347 ? -24.708 -16.795 53.479 1.00 52.31 347 GLY A O 1
ATOM 2578 N N . ARG A 1 348 ? -22.610 -17.486 53.122 1.00 61.66 348 ARG A N 1
ATOM 2579 C CA . ARG A 1 348 ? -22.702 -18.573 54.108 1.00 61.66 348 ARG A CA 1
ATOM 2580 C C . ARG A 1 348 ? -22.714 -17.997 55.525 1.00 61.66 348 ARG A C 1
ATOM 2582 O O . ARG A 1 348 ? -21.845 -17.205 55.892 1.00 61.66 348 ARG A O 1
ATOM 2589 N N . MET A 1 349 ? -23.661 -18.431 56.355 1.00 63.06 349 MET A N 1
ATOM 2590 C CA . MET A 1 349 ? -23.710 -18.042 57.767 1.00 63.06 349 MET A CA 1
ATOM 2591 C C . MET A 1 349 ? -22.913 -19.028 58.629 1.00 63.06 349 MET A C 1
ATOM 2593 O O . MET A 1 349 ? -23.381 -20.127 58.929 1.00 63.06 349 MET A O 1
ATOM 2597 N N . LEU A 1 350 ? -21.734 -18.619 59.100 1.00 65.94 350 LEU A N 1
ATOM 2598 C CA . LEU A 1 350 ? -21.008 -19.368 60.124 1.00 65.94 350 LEU A CA 1
ATOM 2599 C C . LEU A 1 350 ? -21.598 -19.039 61.498 1.00 65.94 350 LEU A C 1
ATOM 2601 O O . LEU A 1 350 ? -21.524 -17.900 61.960 1.00 65.94 350 LEU A O 1
ATOM 2605 N N . THR A 1 351 ? -22.170 -20.041 62.164 1.00 70.25 351 THR A N 1
ATOM 2606 C CA . THR A 1 351 ? -22.676 -19.909 63.536 1.00 70.25 351 THR A CA 1
ATOM 2607 C C . THR A 1 351 ? -21.691 -20.530 64.520 1.00 70.25 351 THR A C 1
ATOM 2609 O O . THR A 1 351 ? -21.523 -21.745 64.559 1.00 70.25 351 THR A O 1
ATOM 2612 N N . VAL A 1 352 ? -21.060 -19.691 65.338 1.00 70.88 352 VAL A N 1
ATOM 2613 C CA . VAL A 1 352 ? -20.148 -20.090 66.416 1.00 70.88 352 VAL A CA 1
ATOM 2614 C C . VAL A 1 352 ? -20.921 -20.145 67.735 1.00 70.88 352 VAL A C 1
ATOM 2616 O O . VAL A 1 352 ? -21.853 -19.373 67.973 1.00 70.88 352 VAL A O 1
ATOM 2619 N N . SER A 1 353 ? -20.574 -21.082 68.615 1.00 72.25 353 SER A N 1
ATOM 2620 C CA . SER A 1 353 ? -21.120 -21.152 69.974 1.00 72.25 353 SER A CA 1
ATOM 2621 C C . SER A 1 353 ? -20.074 -21.727 70.925 1.00 72.25 353 SER A C 1
ATOM 2623 O O . SER A 1 353 ? -19.480 -22.767 70.641 1.00 72.25 353 SER A O 1
ATOM 2625 N N . MET A 1 354 ? -19.854 -21.064 72.056 1.00 77.94 354 MET A N 1
ATOM 2626 C CA . MET A 1 354 ? -18.780 -21.356 73.011 1.00 77.94 354 MET A CA 1
ATOM 2627 C C . MET A 1 354 ? -19.285 -21.282 74.450 1.00 77.94 354 MET A C 1
ATOM 2629 O O . MET A 1 354 ? -20.315 -20.672 74.718 1.00 77.94 354 MET A O 1
ATOM 2633 N N . THR A 1 355 ? -18.568 -21.898 75.384 1.00 78.38 355 THR A N 1
ATOM 2634 C CA . THR A 1 355 ? -18.867 -21.783 76.816 1.00 78.38 355 THR A CA 1
ATOM 2635 C C . THR A 1 355 ? -17.713 -21.057 77.487 1.00 78.38 355 THR A C 1
ATOM 2637 O O . THR A 1 355 ? -16.602 -21.580 77.517 1.00 78.38 355 THR A O 1
ATOM 2640 N N . LEU A 1 356 ? -17.974 -19.862 78.014 1.00 78.38 356 LEU A N 1
ATOM 2641 C CA . LEU A 1 356 ? -17.056 -19.191 78.926 1.00 78.38 356 LEU A CA 1
ATOM 2642 C C . LEU A 1 356 ? -17.146 -19.894 80.276 1.00 78.38 356 LEU A C 1
ATOM 2644 O O . LEU A 1 356 ? -18.245 -20.054 80.806 1.00 78.38 356 LEU A O 1
ATOM 2648 N N . LYS A 1 357 ? -16.009 -20.319 80.824 1.00 77.44 357 LYS A N 1
ATOM 2649 C CA . LYS A 1 357 ? -15.970 -20.996 82.121 1.00 77.44 357 LYS A CA 1
ATOM 2650 C C . LYS A 1 357 ? -15.669 -20.025 83.255 1.00 77.44 357 LYS A C 1
ATOM 2652 O O . LYS A 1 357 ? -14.928 -19.066 83.058 1.00 77.44 357 LYS A O 1
ATOM 2657 N N . ASN A 1 358 ? -16.192 -20.321 84.444 1.00 77.44 358 ASN A N 1
ATOM 2658 C CA . ASN A 1 358 ? -15.824 -19.659 85.699 1.00 77.44 358 ASN A CA 1
ATOM 2659 C C . ASN A 1 358 ? -15.996 -18.116 85.711 1.00 77.44 358 ASN A C 1
ATOM 2661 O O . ASN A 1 358 ? -15.161 -17.386 86.247 1.00 77.44 358 ASN A O 1
ATOM 2665 N N . LEU A 1 359 ? -17.088 -17.594 85.139 1.00 78.88 359 LEU A N 1
ATOM 2666 C CA . LEU A 1 359 ? -17.421 -16.166 85.195 1.00 78.88 359 LEU A CA 1
ATOM 2667 C C . LEU A 1 359 ? -17.924 -15.783 86.590 1.00 78.88 359 LEU A C 1
ATOM 2669 O O . LEU A 1 359 ? -19.012 -16.186 87.006 1.00 78.88 359 LEU A O 1
ATOM 2673 N N . CYS A 1 360 ? -17.127 -14.999 87.312 1.00 77.62 360 CYS A N 1
ATOM 2674 C CA . CYS A 1 360 ? -17.431 -14.561 88.672 1.00 77.62 360 CYS A CA 1
ATOM 2675 C C . CYS A 1 360 ? -18.276 -13.271 88.714 1.00 77.62 360 CYS A C 1
ATOM 2677 O O . CYS A 1 360 ? -18.062 -12.389 87.878 1.00 77.62 360 CYS A O 1
ATOM 2679 N N . PRO A 1 361 ? -19.180 -13.114 89.704 1.00 74.44 361 PRO A N 1
ATOM 2680 C CA . PRO A 1 361 ? -20.009 -11.917 89.867 1.00 74.44 361 PRO A CA 1
ATOM 2681 C C . PRO A 1 361 ? -19.197 -10.616 89.893 1.00 74.44 361 PRO A C 1
ATOM 2683 O O . PRO A 1 361 ? -18.058 -10.590 90.359 1.00 74.44 361 PRO A O 1
ATOM 2686 N N . HIS A 1 362 ? -19.804 -9.531 89.406 1.00 71.94 362 HIS A N 1
ATOM 2687 C CA . HIS A 1 362 ? -19.197 -8.195 89.276 1.00 71.94 362 HIS A CA 1
ATOM 2688 C C . HIS A 1 362 ? -17.946 -8.106 88.379 1.00 71.94 362 HIS A C 1
ATOM 2690 O O . HIS A 1 362 ? -17.288 -7.067 88.365 1.00 71.94 362 HIS A O 1
ATOM 2696 N N . ARG A 1 363 ? -17.627 -9.148 87.598 1.00 71.94 363 ARG A N 1
ATOM 2697 C CA . ARG A 1 363 ? -16.609 -9.082 86.541 1.00 71.94 363 ARG A CA 1
ATOM 2698 C C . ARG A 1 363 ? -17.259 -9.050 85.163 1.00 71.94 363 ARG A C 1
ATOM 2700 O O . ARG A 1 363 ? -18.191 -9.807 84.879 1.00 71.94 363 ARG A O 1
ATOM 2707 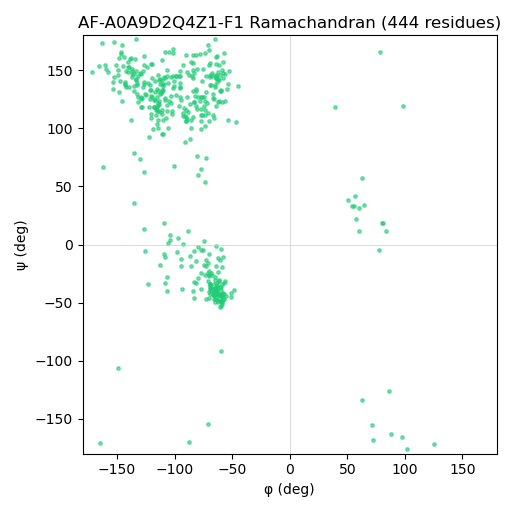N N . SER A 1 364 ? -16.701 -8.208 84.302 1.00 78.25 364 SER A N 1
ATOM 2708 C CA . SER A 1 364 ? -16.986 -8.193 82.869 1.00 78.25 364 SER A CA 1
ATOM 2709 C C . SER A 1 364 ? -15.772 -8.720 82.111 1.00 78.25 364 SER A C 1
ATOM 2711 O O . SER A 1 364 ? -14.625 -8.487 82.499 1.00 78.25 364 SER A O 1
ATOM 2713 N N . VAL A 1 365 ? -16.024 -9.440 81.026 1.00 78.69 365 VAL A N 1
ATOM 2714 C CA . VAL A 1 365 ? -15.013 -10.111 80.208 1.00 78.69 365 VAL A CA 1
ATOM 2715 C C . VAL A 1 365 ? -15.220 -9.711 78.754 1.00 78.69 365 VAL A C 1
ATOM 2717 O O . VAL A 1 365 ? -16.317 -9.846 78.217 1.00 78.69 365 VAL A O 1
ATOM 2720 N N . ALA A 1 366 ? -14.168 -9.211 78.116 1.00 81.75 366 ALA A N 1
ATOM 2721 C CA . ALA A 1 366 ? -14.148 -8.948 76.688 1.00 81.75 366 ALA A CA 1
ATOM 2722 C C . ALA A 1 366 ? -13.841 -10.252 75.942 1.00 81.75 366 ALA A C 1
ATOM 2724 O O . ALA A 1 366 ? -12.853 -10.929 76.235 1.00 81.75 366 ALA A O 1
ATOM 2725 N N . VAL A 1 367 ? -14.682 -10.593 74.967 1.00 81.19 367 VAL A N 1
ATOM 2726 C CA . VAL A 1 367 ? -14.512 -11.747 74.081 1.00 81.19 367 VAL A CA 1
ATOM 2727 C C . VAL A 1 367 ? -14.324 -11.242 72.658 1.00 81.19 367 VAL A C 1
ATOM 2729 O O . VAL A 1 367 ? -15.232 -10.639 72.088 1.00 81.19 367 VAL A O 1
ATOM 2732 N N . GLY A 1 368 ? -13.151 -11.496 72.083 1.00 80.75 368 GLY A N 1
ATOM 2733 C CA . GLY A 1 368 ? -12.859 -11.304 70.665 1.00 80.75 368 GLY A CA 1
ATOM 2734 C C . GLY A 1 368 ? -12.930 -12.636 69.923 1.00 80.75 368 GLY A C 1
ATOM 2735 O O . GLY A 1 368 ? -12.418 -13.643 70.401 1.00 80.75 368 GLY A O 1
ATOM 2736 N N . ILE A 1 369 ? -13.552 -12.664 68.750 1.00 80.25 369 ILE A N 1
ATOM 2737 C CA . ILE A 1 369 ? -13.694 -13.867 67.924 1.00 80.25 369 ILE A CA 1
ATOM 2738 C C . ILE A 1 369 ? -13.242 -13.522 66.514 1.00 80.25 369 ILE A C 1
ATOM 2740 O O . ILE A 1 369 ? -13.833 -12.657 65.870 1.00 80.25 369 ILE A O 1
ATOM 2744 N N . LEU A 1 370 ? -12.202 -14.207 66.048 1.00 76.38 370 LEU A N 1
ATOM 2745 C CA . LEU A 1 370 ? -11.602 -14.040 64.730 1.00 76.38 370 LEU A CA 1
ATOM 2746 C C . LEU A 1 370 ? -11.889 -15.274 63.872 1.00 76.38 370 LEU A C 1
ATOM 2748 O O . LEU A 1 370 ? -11.651 -16.404 64.300 1.00 76.38 370 LEU A O 1
ATOM 2752 N N . VAL A 1 371 ? -12.358 -15.046 62.650 1.00 80.69 371 VAL A N 1
ATOM 2753 C CA . VAL A 1 371 ? -12.576 -16.072 61.629 1.00 80.69 371 VAL A CA 1
ATOM 2754 C C . VAL A 1 371 ? -11.581 -15.830 60.498 1.00 80.69 371 VAL A C 1
ATOM 2756 O O . VAL A 1 371 ? -11.673 -14.816 59.800 1.00 80.69 371 VAL A O 1
ATOM 2759 N N . THR A 1 372 ? -10.638 -16.755 60.308 1.00 79.25 372 THR A N 1
ATOM 2760 C CA . THR A 1 372 ? -9.740 -16.783 59.145 1.00 79.25 372 THR A CA 1
ATOM 2761 C C . THR A 1 372 ? -10.131 -17.916 58.197 1.00 79.25 372 THR A C 1
ATOM 2763 O O . THR A 1 372 ? -10.600 -18.972 58.616 1.00 79.25 372 THR A O 1
ATOM 2766 N N . GLU A 1 373 ? -9.984 -17.692 56.898 1.00 80.44 373 GLU A N 1
ATOM 2767 C CA . GLU A 1 373 ? -10.091 -18.709 55.855 1.00 80.44 373 GLU A CA 1
ATOM 2768 C C . GLU A 1 373 ? -8.698 -19.238 55.512 1.00 80.44 373 GLU A C 1
ATOM 2770 O O . GLU A 1 373 ? -7.744 -18.465 55.423 1.00 80.44 373 GLU A O 1
ATOM 2775 N N . LEU A 1 374 ? -8.585 -20.550 55.307 1.00 72.19 374 LEU A N 1
ATOM 2776 C CA . LEU A 1 374 ? -7.362 -21.187 54.830 1.00 72.19 374 LEU A CA 1
ATOM 2777 C C . LEU A 1 374 ? -7.395 -21.232 53.298 1.00 72.19 374 LEU A C 1
ATOM 2779 O O . LEU A 1 374 ? -8.188 -21.969 52.716 1.00 72.19 374 LEU A O 1
ATOM 2783 N N . THR A 1 375 ? -6.541 -20.439 52.653 1.00 72.62 375 THR A N 1
ATOM 2784 C CA . THR A 1 375 ? -6.391 -20.401 51.189 1.00 72.62 375 THR A CA 1
ATOM 2785 C C . THR A 1 375 ? -5.064 -21.032 50.763 1.00 72.62 375 THR A C 1
ATOM 2787 O O . THR A 1 375 ? -4.154 -21.185 51.579 1.00 72.62 375 THR A O 1
ATOM 2790 N N . SER A 1 376 ? -4.905 -21.331 49.471 1.00 67.50 376 SER A N 1
ATOM 2791 C CA . SER A 1 376 ? -3.620 -21.754 48.888 1.00 67.50 376 SER A CA 1
ATOM 2792 C C . SER A 1 376 ? -2.494 -20.725 49.064 1.00 67.50 376 SER A C 1
ATOM 2794 O O . SER A 1 376 ? -1.326 -21.087 48.968 1.00 67.50 376 SER A O 1
ATOM 2796 N N . CYS A 1 377 ? -2.837 -19.462 49.336 1.00 58.59 377 CYS A N 1
ATOM 2797 C CA . CYS A 1 377 ? -1.901 -18.350 49.506 1.00 58.59 377 CYS A CA 1
ATOM 2798 C C . CYS A 1 377 ? -1.697 -17.941 50.982 1.00 58.59 377 CYS A C 1
ATOM 2800 O O . CYS A 1 377 ? -0.991 -16.971 51.244 1.00 58.59 377 CYS A O 1
ATOM 2802 N N . GLY A 1 378 ? -2.303 -18.651 51.948 1.00 71.31 378 GLY A N 1
ATOM 2803 C CA . GLY A 1 378 ? -2.180 -18.377 53.390 1.00 71.31 378 GLY A CA 1
ATOM 2804 C C . GLY A 1 378 ? -3.513 -18.181 54.130 1.00 71.31 378 GLY A C 1
ATOM 2805 O O . GLY A 1 378 ? -4.592 -18.423 53.583 1.00 71.31 378 GLY A O 1
ATOM 2806 N N . GLU A 1 379 ? -3.439 -17.754 55.399 1.00 75.38 379 GLU A N 1
ATOM 2807 C CA . GLU A 1 379 ? -4.620 -17.381 56.196 1.00 75.38 379 GLU A CA 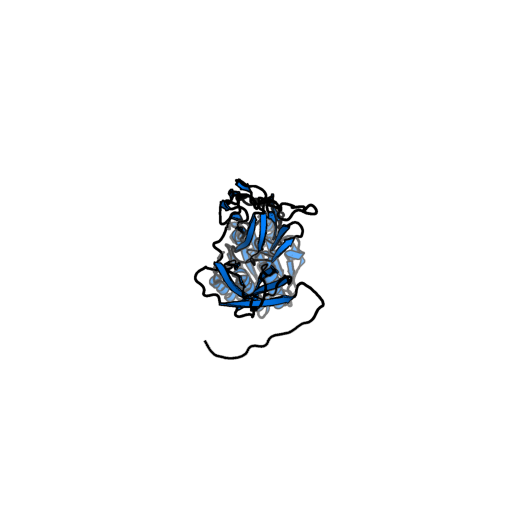1
ATOM 2808 C C . GLU A 1 379 ? -5.136 -15.986 55.801 1.00 75.38 379 GLU A C 1
ATOM 2810 O O . GLU A 1 379 ? -4.389 -15.012 55.860 1.00 75.38 379 GLU A O 1
ATOM 2815 N N . VAL A 1 380 ? -6.427 -15.866 55.477 1.00 78.75 380 VAL A N 1
ATOM 2816 C CA . VAL A 1 380 ? -7.084 -14.581 55.168 1.00 78.75 380 VAL A CA 1
ATOM 2817 C C . VAL A 1 380 ? -8.185 -14.300 56.190 1.00 78.75 380 VAL A C 1
ATOM 2819 O O . VAL A 1 380 ? -9.100 -15.104 56.356 1.00 78.75 380 VAL A O 1
ATOM 2822 N N . THR A 1 381 ? -8.145 -13.155 56.873 1.00 81.12 381 THR A N 1
ATOM 2823 C CA . THR A 1 381 ? -9.210 -12.754 57.809 1.00 81.12 381 THR A CA 1
ATOM 2824 C C . THR A 1 381 ? -10.519 -12.481 57.068 1.00 81.12 381 THR A C 1
ATOM 2826 O O . THR A 1 381 ? -10.557 -11.676 56.142 1.00 81.12 381 THR A O 1
ATOM 2829 N N . ARG A 1 382 ? -11.608 -13.135 57.495 1.00 80.00 382 ARG A N 1
ATOM 2830 C CA . ARG A 1 382 ? -12.961 -12.970 56.929 1.00 80.00 382 ARG A CA 1
ATOM 2831 C C . ARG A 1 382 ? -13.963 -12.326 57.878 1.00 80.00 382 ARG A C 1
ATOM 2833 O O . ARG A 1 382 ? -14.987 -11.833 57.423 1.00 80.00 382 ARG A O 1
ATOM 2840 N N . GLY A 1 383 ? -13.682 -12.299 59.178 1.00 83.00 383 GLY A N 1
ATOM 2841 C CA . GLY A 1 383 ? -14.521 -11.581 60.129 1.00 83.00 383 GLY A CA 1
ATOM 2842 C C . GLY A 1 383 ? -13.910 -11.505 61.519 1.00 83.00 383 GLY A C 1
ATOM 2843 O O . GLY A 1 383 ? -13.216 -12.420 61.959 1.00 83.00 383 GLY A O 1
ATOM 2844 N N . PHE A 1 384 ? -14.211 -10.417 62.221 1.00 84.38 384 PHE A N 1
ATOM 2845 C CA . PHE A 1 384 ? -13.901 -10.236 63.633 1.00 84.38 384 PHE A CA 1
ATOM 2846 C C . PHE A 1 384 ? -15.143 -9.712 64.358 1.00 84.38 384 PHE A C 1
ATOM 2848 O O . PHE A 1 384 ? -15.842 -8.843 63.839 1.00 84.38 384 PHE A O 1
ATOM 2855 N N . LYS A 1 385 ? -15.430 -10.238 65.550 1.00 84.75 385 LYS A N 1
ATOM 2856 C CA . LYS A 1 385 ? -16.446 -9.695 66.460 1.00 84.75 385 LYS A CA 1
ATOM 2857 C C . LYS A 1 385 ? -15.877 -9.590 67.864 1.00 84.75 385 LYS A C 1
ATOM 2859 O O . LYS A 1 385 ? -15.364 -10.576 68.383 1.00 84.75 385 LYS A O 1
ATOM 2864 N N . ALA A 1 386 ? -16.023 -8.421 68.476 1.00 83.31 386 ALA A N 1
ATOM 2865 C CA . ALA A 1 386 ? -15.776 -8.207 69.895 1.00 83.31 386 ALA A CA 1
ATOM 2866 C C . ALA A 1 386 ? -17.108 -7.992 70.626 1.00 83.31 386 ALA A C 1
ATOM 2868 O O . ALA A 1 386 ? -18.022 -7.376 70.079 1.00 83.31 386 ALA A O 1
ATOM 2869 N N . MET A 1 387 ? -17.221 -8.501 71.849 1.00 84.06 387 MET A N 1
ATOM 2870 C CA . MET A 1 387 ? -18.368 -8.277 72.733 1.00 84.06 387 MET A CA 1
ATOM 2871 C C . MET A 1 387 ? -17.932 -8.301 74.197 1.00 84.06 387 MET A C 1
ATOM 2873 O O . MET A 1 387 ? -16.996 -9.017 74.554 1.00 84.06 387 MET A O 1
ATOM 2877 N N . THR A 1 388 ? -18.634 -7.560 75.051 1.00 82.62 388 THR A N 1
ATOM 2878 C CA . THR A 1 388 ? -18.445 -7.617 76.505 1.00 82.62 388 THR A CA 1
ATOM 2879 C C . THR A 1 388 ? -19.516 -8.509 77.116 1.00 82.62 388 THR A C 1
ATOM 2881 O O . THR A 1 388 ? -20.703 -8.318 76.868 1.00 82.62 388 THR A O 1
ATOM 2884 N N . VAL A 1 389 ? -19.097 -9.475 77.928 1.00 81.50 389 VAL A N 1
ATOM 2885 C CA . VAL A 1 389 ? -19.972 -10.395 78.655 1.00 81.50 389 VAL A CA 1
ATOM 2886 C C . VAL A 1 389 ? -19.826 -10.128 80.146 1.00 81.50 389 VAL A C 1
ATOM 2888 O O . VAL A 1 389 ? -18.730 -10.223 80.696 1.00 81.50 389 VAL A O 1
ATOM 2891 N N . THR A 1 390 ? -20.930 -9.798 80.808 1.00 77.75 390 THR A N 1
ATOM 2892 C CA . THR A 1 390 ? -20.977 -9.578 82.259 1.00 77.75 390 THR A CA 1
ATOM 2893 C C . THR A 1 390 ? -21.554 -10.815 82.937 1.00 77.75 390 THR A C 1
ATOM 2895 O O . THR A 1 390 ? -22.543 -11.375 82.463 1.00 77.75 390 THR A O 1
ATOM 2898 N N . ALA A 1 391 ? -20.935 -11.263 84.031 1.00 70.81 391 ALA A N 1
ATOM 2899 C CA . ALA A 1 391 ? -21.432 -12.410 84.787 1.00 70.81 391 ALA A CA 1
ATOM 2900 C C . ALA A 1 391 ? -22.853 -12.153 85.341 1.00 70.81 391 ALA A C 1
ATOM 2902 O O . ALA A 1 391 ? -23.151 -11.019 85.728 1.00 70.81 391 ALA A O 1
ATOM 2903 N N . PRO A 1 392 ? -23.728 -13.175 85.435 1.00 67.06 392 PRO A N 1
ATOM 2904 C CA . PRO A 1 392 ? -25.035 -13.022 86.066 1.00 67.06 392 PRO A CA 1
ATOM 2905 C C . PRO A 1 392 ? -24.886 -12.694 87.557 1.00 67.06 392 PRO A C 1
ATOM 2907 O O . PRO A 1 392 ? -23.858 -12.987 88.170 1.00 67.06 392 PRO A O 1
ATOM 2910 N N . SER A 1 393 ? -25.943 -12.162 88.172 1.00 67.06 393 SER A N 1
ATOM 2911 C CA . SER A 1 393 ? -26.005 -11.860 89.612 1.00 67.06 393 SER A CA 1
ATOM 2912 C C . SER A 1 393 ? -26.143 -13.123 90.487 1.00 67.06 393 SER A C 1
ATOM 2914 O O . SER A 1 393 ? -27.075 -13.253 91.281 1.00 67.06 393 SER A O 1
ATOM 2916 N N . SER A 1 394 ? -25.240 -14.090 90.323 1.00 68.25 394 SER A N 1
ATOM 2917 C CA . SER A 1 394 ? -25.132 -15.311 91.127 1.00 68.25 394 SER A CA 1
ATOM 2918 C C . SER A 1 394 ? -24.329 -15.077 92.417 1.00 68.25 394 SER A C 1
ATOM 2920 O O . SER A 1 394 ? -23.588 -14.109 92.547 1.00 68.25 394 SER A O 1
ATOM 2922 N N . ARG A 1 395 ? -24.434 -15.989 93.397 1.00 70.88 395 ARG A N 1
ATOM 2923 C CA . ARG A 1 395 ? -23.614 -15.949 94.633 1.00 70.88 395 ARG A CA 1
ATOM 2924 C C . ARG A 1 395 ? -22.184 -16.491 94.464 1.00 70.88 395 ARG A C 1
ATOM 2926 O O . ARG A 1 395 ? -21.420 -16.499 95.422 1.00 70.88 395 ARG A O 1
ATOM 2933 N N . GLY A 1 396 ? -21.831 -16.972 93.276 1.00 75.81 396 GLY A N 1
ATOM 2934 C CA . GLY A 1 396 ? -20.541 -17.583 92.961 1.00 75.81 396 GLY A CA 1
ATOM 2935 C C . GLY A 1 396 ? -20.318 -17.642 91.453 1.00 75.81 396 GLY A C 1
ATOM 2936 O O . GLY A 1 396 ? -21.216 -17.294 90.683 1.00 75.81 396 GLY A O 1
ATOM 2937 N N . CYS A 1 397 ? -19.122 -18.047 91.036 1.00 79.12 397 CYS A N 1
ATOM 2938 C CA . CYS A 1 397 ? -18.744 -18.079 89.625 1.00 79.12 397 CYS A CA 1
ATOM 2939 C C . CYS A 1 397 ? -19.511 -19.169 88.857 1.00 79.12 397 CYS A C 1
ATOM 2941 O O . CYS A 1 397 ? -19.811 -20.226 89.410 1.00 79.12 397 CYS A O 1
ATOM 2943 N N . THR A 1 398 ? -19.857 -18.904 87.595 1.00 80.69 398 THR A N 1
ATOM 2944 C CA . THR A 1 398 ? -20.695 -19.792 86.768 1.00 80.69 398 THR A CA 1
ATOM 2945 C C . THR A 1 398 ? -20.155 -19.926 85.346 1.00 80.69 398 THR A C 1
ATOM 2947 O O . THR A 1 398 ? -19.518 -19.012 84.825 1.00 80.69 398 THR A O 1
ATOM 2950 N N . ASP A 1 399 ? -20.414 -21.063 84.704 1.00 79.19 399 ASP A N 1
ATOM 2951 C CA . ASP A 1 399 ? -20.153 -21.240 83.275 1.00 79.19 399 ASP A CA 1
ATOM 2952 C C . ASP A 1 399 ? -21.309 -20.624 82.468 1.00 79.19 399 ASP A C 1
ATOM 2954 O O . ASP A 1 399 ? -22.479 -20.893 82.743 1.00 79.19 399 ASP A O 1
ATOM 2958 N N . MET A 1 400 ? -20.995 -19.819 81.450 1.00 78.88 400 MET A N 1
ATOM 2959 C CA . MET A 1 400 ? -21.983 -19.192 80.568 1.00 78.88 400 MET A CA 1
ATOM 2960 C C . MET A 1 400 ? -21.821 -19.682 79.132 1.00 78.88 400 MET A C 1
ATOM 2962 O O . MET A 1 400 ? -20.766 -19.530 78.513 1.00 78.88 400 MET A O 1
ATOM 2966 N N . ARG A 1 401 ? -22.901 -20.225 78.564 1.00 79.31 401 ARG A N 1
ATOM 2967 C CA . ARG A 1 401 ? -22.964 -20.559 77.141 1.00 79.31 401 ARG A CA 1
ATOM 2968 C C . ARG A 1 401 ? -23.291 -19.310 76.322 1.00 79.31 401 ARG A C 1
ATOM 2970 O O . ARG A 1 401 ? -24.376 -18.755 76.451 1.00 79.31 401 ARG A O 1
ATOM 2977 N N . LEU A 1 402 ? -22.385 -18.930 75.427 1.00 78.81 402 LEU A N 1
ATOM 2978 C CA . LEU A 1 402 ? -22.656 -17.997 74.340 1.00 78.81 402 LEU A CA 1
ATOM 2979 C C . LEU A 1 402 ? -23.052 -18.806 73.102 1.00 78.81 402 LEU A C 1
ATOM 2981 O O . LEU A 1 402 ? -22.234 -19.539 72.539 1.00 78.81 402 LEU A O 1
ATOM 2985 N N . SER A 1 403 ? -24.307 -18.683 72.683 1.00 76.38 403 SER A N 1
ATOM 2986 C CA . SER A 1 403 ? -24.852 -19.391 71.521 1.00 76.38 403 SER A CA 1
ATOM 2987 C C . SER A 1 403 ? -25.160 -18.435 70.371 1.00 76.38 403 SER A C 1
ATOM 2989 O O . SER A 1 403 ? -25.361 -17.242 70.574 1.00 76.38 403 SER A O 1
ATOM 2991 N N . HIS A 1 404 ? -25.243 -18.978 69.157 1.00 75.94 404 HIS A N 1
ATOM 2992 C CA . HIS A 1 404 ? -25.723 -18.275 67.960 1.00 75.94 404 HIS A CA 1
ATOM 2993 C C . HIS A 1 404 ? -24.919 -17.025 67.547 1.00 75.94 404 HIS A C 1
ATOM 2995 O O . HIS A 1 404 ? -25.465 -16.104 66.938 1.00 75.94 404 HIS A O 1
ATOM 3001 N N . ILE A 1 405 ? -23.606 -17.000 67.807 1.00 77.50 405 ILE A N 1
ATOM 3002 C CA . ILE A 1 405 ? -22.726 -15.922 67.340 1.00 77.50 405 ILE A CA 1
ATOM 3003 C C . ILE A 1 405 ? -22.512 -16.093 65.834 1.00 77.50 405 ILE A C 1
ATOM 3005 O O . ILE A 1 405 ? -21.758 -16.956 65.387 1.00 77.50 405 ILE A O 1
ATOM 3009 N N . ARG A 1 406 ? -23.215 -15.284 65.044 1.00 76.81 406 ARG A N 1
ATOM 3010 C CA . ARG A 1 406 ? -23.270 -15.406 63.582 1.00 76.81 406 ARG A CA 1
ATOM 3011 C C . ARG A 1 406 ? -22.254 -14.503 62.888 1.00 76.81 406 ARG A C 1
ATOM 3013 O O . ARG A 1 406 ? -22.174 -13.312 63.202 1.00 76.81 406 ARG A O 1
ATOM 3020 N N . PHE A 1 407 ? -21.553 -15.052 61.905 1.00 77.25 407 PHE A N 1
ATOM 3021 C CA . PHE A 1 407 ? -20.731 -14.334 60.933 1.00 77.25 407 PHE A CA 1
ATOM 3022 C C . PHE A 1 407 ? -21.341 -14.510 59.543 1.00 77.25 407 PHE A C 1
ATOM 3024 O O . PHE A 1 407 ? -21.677 -15.630 59.156 1.00 77.25 407 PHE A O 1
ATOM 3031 N N . VAL A 1 408 ? -21.480 -13.407 58.808 1.00 74.00 408 VAL A N 1
ATOM 3032 C CA . VAL A 1 408 ? -21.817 -13.426 57.381 1.00 74.00 408 VAL A CA 1
ATOM 3033 C C . VAL A 1 408 ? -20.502 -13.562 56.626 1.00 74.00 408 VAL A C 1
ATOM 3035 O O . VAL A 1 408 ? -19.610 -12.737 56.810 1.00 74.00 408 VAL A O 1
ATOM 3038 N N . LEU A 1 409 ? -20.360 -14.622 55.834 1.00 70.75 409 LEU A N 1
ATOM 3039 C CA . LEU A 1 409 ? -19.171 -14.865 55.026 1.00 70.75 409 LEU A CA 1
ATOM 3040 C C . LEU A 1 409 ? -19.532 -14.611 53.556 1.00 70.75 409 LEU A C 1
ATOM 3042 O O . LEU A 1 409 ? -20.299 -15.402 52.996 1.00 70.75 409 LEU A O 1
ATOM 3046 N N . PRO A 1 410 ? -19.032 -13.525 52.934 1.00 60.47 410 PRO A N 1
ATOM 3047 C CA . PRO A 1 410 ? -19.307 -13.255 51.530 1.00 60.47 410 PRO A CA 1
ATOM 3048 C C . PRO A 1 410 ? -18.702 -14.353 50.644 1.00 60.47 410 PRO A C 1
ATOM 3050 O O . PRO A 1 410 ? -17.616 -14.887 50.924 1.00 60.47 410 PRO A O 1
ATOM 3053 N N . GLU A 1 411 ? -19.417 -14.699 49.578 1.00 57.06 411 GLU A N 1
ATOM 3054 C CA . GLU A 1 411 ? -18.869 -15.507 48.490 1.00 57.06 411 GLU A CA 1
ATOM 3055 C C . GLU A 1 411 ? -18.137 -14.591 47.503 1.00 57.06 411 GLU A C 1
ATOM 3057 O O . GLU A 1 411 ? -18.513 -13.440 47.297 1.00 57.06 411 GLU A O 1
ATOM 3062 N N . THR A 1 412 ? -17.052 -15.101 46.926 1.00 53.44 412 THR A N 1
ATOM 3063 C CA . THR A 1 412 ? -16.279 -14.423 45.869 1.00 53.44 412 THR A CA 1
ATOM 3064 C C . THR A 1 412 ? -16.123 -15.297 44.622 1.00 53.44 412 THR A C 1
ATOM 3066 O O . THR A 1 412 ? -15.588 -14.844 43.620 1.00 53.44 412 THR A O 1
ATOM 3069 N N . GLU A 1 413 ? -16.582 -16.551 44.688 1.00 51.41 413 GLU A N 1
ATOM 3070 C CA . GLU A 1 413 ? -16.694 -17.519 43.594 1.00 51.41 413 GLU A CA 1
ATOM 3071 C C . GLU A 1 413 ? -17.846 -18.500 43.911 1.00 51.41 413 GLU A C 1
ATOM 3073 O O . GLU A 1 413 ? -18.411 -18.472 45.003 1.00 51.41 413 GLU A O 1
ATOM 3078 N N . SER A 1 414 ? -18.187 -19.387 42.968 1.00 49.56 414 SER A N 1
ATOM 3079 C CA . SER A 1 414 ? -19.335 -20.309 43.030 1.00 49.56 414 SER A CA 1
ATOM 3080 C C . SER A 1 414 ? -19.533 -21.036 44.373 1.00 49.56 414 SER A C 1
ATOM 3082 O O . SER A 1 414 ? -18.604 -21.673 44.885 1.00 49.56 414 SER A O 1
ATOM 3084 N N . MET A 1 415 ? -20.788 -21.109 44.835 1.00 50.25 415 MET A N 1
ATOM 3085 C CA . MET A 1 415 ? -21.190 -21.780 46.084 1.00 50.25 415 MET A CA 1
ATOM 3086 C C . MET A 1 415 ? -20.834 -23.277 46.186 1.00 50.25 415 MET A C 1
ATOM 3088 O O . MET A 1 415 ? -20.953 -23.852 47.264 1.00 50.25 415 MET A O 1
ATOM 3092 N N . CYS A 1 416 ? -20.394 -23.933 45.111 1.00 50.12 416 CYS A N 1
ATOM 3093 C CA . CYS A 1 416 ? -20.095 -25.368 45.092 1.00 50.12 416 CYS A CA 1
ATOM 3094 C C . CYS A 1 416 ? -18.696 -25.749 45.622 1.00 50.12 416 CYS A C 1
ATOM 3096 O O . CYS A 1 416 ? -18.402 -26.938 45.727 1.00 50.12 416 CYS A O 1
ATOM 3098 N N . LYS A 1 417 ? -17.819 -24.788 45.958 1.00 56.34 417 LYS A N 1
ATOM 3099 C CA . LYS A 1 417 ? -16.469 -25.088 46.478 1.00 56.34 417 LYS A CA 1
ATOM 3100 C C . LYS A 1 417 ? -16.467 -25.341 47.996 1.00 56.34 417 LYS A C 1
ATOM 3102 O O . LYS A 1 417 ? -17.177 -24.684 48.764 1.00 56.34 417 LYS A O 1
ATOM 3107 N N . THR A 1 418 ? -15.633 -26.278 48.449 1.00 63.84 418 THR A N 1
ATOM 3108 C CA . THR A 1 418 ? -15.345 -26.490 49.879 1.00 63.84 418 THR A CA 1
ATOM 3109 C C . THR A 1 418 ? -14.400 -25.396 50.373 1.00 63.84 418 THR A C 1
ATOM 3111 O O . THR A 1 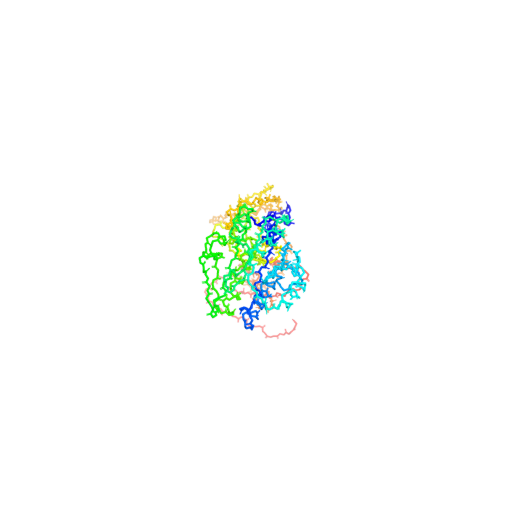418 ? -13.340 -25.196 49.789 1.00 63.84 418 THR A O 1
ATOM 3114 N N . ARG A 1 419 ? -14.770 -24.701 51.455 1.00 65.31 419 ARG A N 1
ATOM 3115 C CA . ARG A 1 419 ? -13.968 -23.640 52.087 1.00 65.31 419 ARG A CA 1
ATOM 3116 C C . ARG A 1 419 ? -13.674 -24.045 53.532 1.00 65.31 419 ARG A C 1
ATOM 3118 O O . ARG A 1 419 ? -14.587 -24.482 54.234 1.00 65.31 419 ARG A O 1
ATOM 3125 N N . THR A 1 420 ? -12.425 -23.920 53.980 1.00 71.31 420 THR A N 1
ATOM 3126 C CA . THR A 1 420 ? -12.011 -24.304 55.341 1.00 71.31 420 THR A CA 1
ATOM 3127 C C . THR A 1 420 ? -11.721 -23.062 56.171 1.00 71.31 420 THR A C 1
ATOM 3129 O O . THR A 1 420 ? -10.902 -22.229 55.787 1.00 71.31 420 THR A O 1
ATOM 3132 N N . TYR A 1 421 ? -12.365 -22.953 57.333 1.00 76.69 421 TYR A N 1
ATOM 3133 C CA . TYR A 1 421 ? -12.217 -21.813 58.235 1.00 76.69 421 TYR A CA 1
ATOM 3134 C C . TYR A 1 421 ? -11.573 -22.226 59.555 1.00 76.69 421 TYR A C 1
ATOM 3136 O O . TYR A 1 421 ? -11.819 -23.313 60.077 1.00 76.69 421 TYR A O 1
ATOM 3144 N N . ARG A 1 422 ? -10.784 -21.317 60.120 1.00 74.06 422 ARG A N 1
ATOM 3145 C CA . ARG A 1 422 ? -10.166 -21.417 61.436 1.00 74.06 422 ARG A CA 1
ATOM 3146 C C . ARG A 1 422 ? -10.757 -20.319 62.315 1.00 74.06 422 ARG A C 1
ATOM 3148 O O . ARG A 1 422 ? -10.655 -19.135 62.006 1.00 74.06 422 ARG A O 1
ATOM 3155 N N . VAL A 1 423 ? -11.410 -20.722 63.401 1.00 75.88 423 VAL A N 1
ATOM 3156 C CA . VAL A 1 423 ? -12.034 -19.803 64.362 1.00 75.88 423 VAL A CA 1
ATOM 3157 C C . VAL A 1 423 ? -11.158 -19.741 65.606 1.00 75.88 423 VAL A C 1
ATOM 3159 O O . VAL A 1 423 ? -10.879 -20.772 66.212 1.00 75.88 423 VAL A O 1
ATOM 3162 N N . ARG A 1 424 ? -10.720 -18.540 65.987 1.00 72.81 424 ARG A N 1
ATOM 3163 C CA . ARG A 1 424 ? -9.960 -18.282 67.217 1.00 72.81 424 ARG A CA 1
ATOM 3164 C C . ARG A 1 424 ? -10.794 -17.399 68.141 1.00 72.81 424 ARG A C 1
ATOM 3166 O O . ARG A 1 424 ? -11.361 -16.404 67.691 1.00 72.81 424 ARG A O 1
ATOM 3173 N N . ALA A 1 425 ? -10.864 -17.759 69.419 1.00 73.56 425 ALA A N 1
ATOM 3174 C CA . ALA A 1 425 ? -11.482 -16.945 70.460 1.00 73.56 425 ALA A CA 1
ATOM 3175 C C . ALA A 1 425 ? -10.395 -16.410 71.399 1.00 73.56 425 ALA A C 1
ATOM 3177 O O . ALA A 1 425 ? -9.497 -17.145 71.799 1.00 73.56 425 ALA A O 1
ATOM 3178 N N . PHE A 1 426 ? -10.503 -15.135 71.748 1.00 76.25 426 PHE A N 1
ATOM 3179 C CA . PHE A 1 426 ? -9.630 -14.418 72.666 1.00 76.25 426 PHE A CA 1
ATOM 3180 C C . PHE A 1 426 ? -10.498 -13.888 73.800 1.00 76.25 426 PHE A C 1
ATOM 3182 O O . PHE A 1 426 ? -11.568 -13.333 73.551 1.00 76.25 426 PHE A O 1
ATOM 3189 N N . VAL A 1 427 ? -10.060 -14.070 75.039 1.00 75.56 427 VAL A N 1
ATOM 3190 C CA . VAL A 1 427 ? -10.843 -13.735 76.230 1.00 75.56 427 VAL A CA 1
ATOM 3191 C C . VAL A 1 427 ? -9.946 -12.938 77.166 1.00 75.56 427 VAL A C 1
ATOM 3193 O O . VAL A 1 427 ? -8.841 -13.379 77.465 1.00 75.56 427 VAL A O 1
ATOM 3196 N N . ASN A 1 428 ? -10.395 -11.761 77.602 1.00 73.88 428 ASN A N 1
ATOM 3197 C CA . ASN A 1 428 ? -9.637 -10.902 78.512 1.00 73.88 428 ASN A CA 1
ATOM 3198 C C . ASN A 1 428 ? -10.559 -10.254 79.556 1.00 73.88 428 ASN A C 1
ATOM 3200 O O . ASN A 1 428 ? -11.723 -9.965 79.274 1.00 73.88 428 ASN A O 1
ATOM 3204 N N . ALA A 1 429 ? -10.054 -10.005 80.762 1.00 66.25 429 ALA A N 1
ATOM 3205 C CA . ALA A 1 429 ? -10.799 -9.281 81.784 1.00 66.25 429 ALA A CA 1
ATOM 3206 C C . ALA A 1 429 ? -11.019 -7.823 81.341 1.00 66.25 429 ALA A C 1
ATOM 3208 O O . ALA A 1 429 ? -10.069 -7.109 81.033 1.00 66.25 429 ALA A O 1
ATOM 3209 N N . ALA A 1 430 ? -12.274 -7.370 81.322 1.00 59.44 430 ALA A N 1
ATOM 3210 C CA . ALA A 1 430 ? -12.616 -5.981 81.001 1.00 59.44 430 ALA A CA 1
ATOM 3211 C C . ALA A 1 430 ? -12.577 -5.062 82.240 1.00 59.44 430 ALA A C 1
ATOM 3213 O O . ALA A 1 430 ? -12.651 -3.843 82.110 1.00 59.44 430 ALA A O 1
ATOM 3214 N N . SER A 1 431 ? -12.458 -5.633 83.444 1.00 52.12 431 SER A N 1
ATOM 3215 C CA . SER A 1 431 ? -12.453 -4.914 84.721 1.00 52.12 431 SER A CA 1
ATOM 3216 C C . SER A 1 431 ? -11.133 -5.103 85.487 1.00 52.12 431 SER A C 1
ATOM 3218 O O . SER A 1 431 ? -10.973 -6.097 86.196 1.00 52.12 431 SER A O 1
ATOM 3220 N N . GLY A 1 432 ? -10.238 -4.111 85.394 1.00 41.94 432 GLY A N 1
ATOM 3221 C CA . GLY A 1 432 ? -9.044 -3.960 86.242 1.00 41.94 432 GLY A CA 1
ATOM 3222 C C . GLY A 1 432 ? -7.724 -4.455 85.631 1.00 41.94 432 GLY A C 1
ATOM 3223 O O . GLY A 1 432 ? -7.588 -5.638 85.361 1.00 41.94 432 GLY A O 1
ATOM 3224 N N . THR A 1 433 ? -6.764 -3.525 85.482 1.00 36.66 433 THR A N 1
ATOM 3225 C CA . THR A 1 433 ? -5.303 -3.697 85.251 1.00 36.66 433 THR A CA 1
ATOM 3226 C C . THR A 1 433 ? -4.830 -4.810 84.303 1.00 36.66 433 THR A C 1
ATOM 3228 O O . THR A 1 433 ? -4.939 -5.989 84.612 1.00 36.66 433 THR A O 1
ATOM 3231 N N . TRP A 1 434 ? -4.162 -4.417 83.209 1.00 34.22 434 TRP A N 1
ATOM 3232 C CA . TRP A 1 434 ? -3.507 -5.312 82.243 1.00 34.22 434 TRP A CA 1
ATOM 3233 C C . TRP A 1 434 ? -2.648 -6.404 82.909 1.00 34.22 434 TRP A C 1
ATOM 3235 O O . TRP A 1 434 ? -1.530 -6.145 83.350 1.00 34.22 434 TRP A O 1
ATOM 3245 N N . GLY A 1 435 ? -3.159 -7.635 82.907 1.00 34.56 435 GLY A N 1
ATOM 3246 C CA . GLY A 1 435 ? -2.437 -8.853 83.260 1.00 34.56 435 GLY A CA 1
ATOM 3247 C C . GLY A 1 435 ? -2.803 -9.945 82.262 1.00 34.56 435 GLY A C 1
ATOM 3248 O O . GLY A 1 435 ? -3.929 -10.435 82.265 1.00 34.56 435 GLY A O 1
ATOM 3249 N N . ALA A 1 436 ? -1.876 -10.285 81.367 1.00 34.22 436 ALA A N 1
ATOM 3250 C CA . ALA A 1 436 ? -2.093 -11.318 80.363 1.00 34.22 436 ALA A CA 1
ATOM 3251 C C . ALA A 1 436 ? -1.755 -12.700 80.943 1.00 34.22 436 ALA A C 1
ATOM 3253 O O . ALA A 1 436 ? -0.582 -13.034 81.093 1.00 34.22 436 ALA A O 1
ATOM 3254 N N . GLU A 1 437 ? -2.773 -13.514 81.224 1.00 32.78 437 GLU A N 1
ATOM 3255 C CA . GLU A 1 437 ? -2.606 -14.942 81.516 1.00 32.78 437 GLU A CA 1
ATOM 3256 C C . GLU A 1 437 ? -3.062 -15.783 80.318 1.00 32.78 437 GLU A C 1
ATOM 3258 O O . GLU A 1 437 ? -4.252 -16.014 80.096 1.00 32.78 437 GLU A O 1
ATOM 3263 N N . CYS A 1 438 ? -2.096 -16.253 79.529 1.00 31.23 438 CYS A N 1
ATOM 3264 C CA . CYS A 1 438 ? -2.336 -17.231 78.474 1.00 31.23 438 CYS A CA 1
ATOM 3265 C C . CYS A 1 438 ? -2.506 -18.629 79.085 1.00 31.23 438 CYS A C 1
ATOM 3267 O O . CYS A 1 438 ? -1.521 -19.259 79.470 1.00 31.23 438 CYS A O 1
ATOM 3269 N N . TYR A 1 439 ? -3.733 -19.151 79.116 1.00 33.06 439 TYR A N 1
ATOM 3270 C CA . TYR A 1 439 ? -3.959 -20.570 79.403 1.00 33.06 439 TYR A CA 1
ATOM 3271 C C . TYR A 1 439 ? -3.632 -21.421 78.167 1.00 33.06 439 TYR A C 1
ATOM 3273 O O . TYR A 1 439 ? -4.450 -21.552 77.257 1.00 33.06 439 TYR A O 1
ATOM 3281 N N . HIS A 1 440 ? -2.432 -22.008 78.154 1.00 37.22 440 HIS A N 1
ATOM 3282 C CA . HIS A 1 440 ? -2.116 -23.167 77.313 1.00 37.22 440 HIS A CA 1
ATOM 3283 C C . HIS A 1 440 ? -2.874 -24.409 77.812 1.00 37.22 440 HIS A C 1
ATOM 3285 O O . HIS A 1 440 ? -3.112 -24.555 79.013 1.00 37.22 440 HIS A O 1
ATOM 3291 N N . GLY A 1 441 ? -3.275 -25.292 76.897 1.00 27.78 441 GLY A N 1
ATOM 3292 C CA . GLY A 1 441 ? -4.271 -26.337 77.152 1.00 27.78 441 GLY A CA 1
ATOM 3293 C C . GLY A 1 441 ? -4.222 -27.452 76.113 1.00 27.78 441 GLY A C 1
ATOM 3294 O O . GLY A 1 441 ? -5.155 -27.636 75.337 1.00 27.78 441 GLY A O 1
ATOM 3295 N N . ASP A 1 442 ? -3.117 -28.189 76.126 1.00 30.19 442 ASP A N 1
ATOM 3296 C CA . ASP A 1 442 ? -2.654 -29.113 75.088 1.00 30.19 442 ASP A CA 1
ATOM 3297 C C . ASP A 1 442 ? -2.394 -30.500 75.743 1.00 30.19 442 ASP A C 1
ATOM 3299 O O . ASP A 1 442 ? -1.855 -30.541 76.847 1.00 30.19 442 ASP A O 1
ATOM 3303 N N . VAL A 1 443 ? -2.734 -31.689 75.213 1.00 34.97 443 VAL A N 1
ATOM 3304 C CA . VAL A 1 443 ? -3.271 -32.141 73.905 1.00 34.97 443 VAL A CA 1
ATOM 3305 C C . VAL A 1 443 ? -4.152 -33.398 74.124 1.00 34.97 443 VAL A C 1
ATOM 3307 O O . VAL A 1 443 ? -3.766 -34.245 74.928 1.00 34.97 443 VAL A O 1
ATOM 3310 N N . CYS A 1 444 ? -5.238 -33.615 73.359 1.00 26.44 444 CYS A N 1
ATOM 3311 C CA . CYS A 1 444 ? -5.708 -34.967 72.971 1.00 26.44 444 CYS A CA 1
ATOM 3312 C C . CYS A 1 444 ? -6.504 -34.927 71.650 1.00 26.44 444 CYS A C 1
ATOM 3314 O O . CYS A 1 444 ? -7.243 -33.979 71.415 1.00 26.44 444 CYS A O 1
ATOM 3316 N N . GLY A 1 445 ? -6.301 -35.919 70.774 1.00 34.44 445 GLY A N 1
ATOM 3317 C CA . GLY A 1 445 ? -6.812 -35.907 69.395 1.00 34.44 445 GLY A CA 1
ATOM 3318 C C . GLY A 1 445 ? -8.300 -36.253 69.235 1.00 34.44 445 GLY A C 1
ATOM 3319 O O . GLY A 1 445 ? -8.880 -36.900 70.107 1.00 34.44 445 GLY A O 1
ATOM 3320 N N . CYS A 1 446 ? -8.824 -35.918 68.045 1.00 28.73 446 CYS A N 1
ATOM 3321 C CA . CYS A 1 446 ? -10.234 -35.688 67.664 1.00 28.73 446 CYS A CA 1
ATOM 3322 C C . CYS A 1 446 ? -10.677 -34.234 67.887 1.00 28.73 446 CYS A C 1
ATOM 3324 O O . CYS A 1 446 ? -11.072 -33.892 69.020 1.00 28.73 446 CYS A O 1
#

Radius of gyration: 42.42 Å; Cα contacts (8 Å, |Δi|>4): 964; chains: 1; bounding box: 67×54×131 Å

Mean predicted aligned error: 16.49 Å

Secondary structure (DSSP, 8-state):
--EEEEEEEES-SEEETT-EEEEEEEEEE--HHHHS-EEEEEEEE-SSTTTTHHHHHHHHHHHHHHHHHHTTSSB-STT-EEEEEEESSSEEEEEEEE-BHHHHHHHHHT----S---HHHHHHHHHHHHHH---SEEEEEEEESS---SSS-SHHHHHHHHHTTEEEEEEE---SS---HHHHHHHSPSSHHHHEEE--SHHHHHHHHHHHHHTTS--SEEEEEEEEEE-TTEEEEEEPPPSSSEEEE-TTS-EEEEEEEE-SSS-EEEEEEEEEEE-SS--EEEESEEEEEEE-TT---------EEEEE--S-PPPPP----PPPTT-S------------S--EEEEEEEEEEEE-TT-EEEEEEEEEEEETTEEEEEEEEEEEEEPPS-SS-EEEEEEEEEEEE--SS-TTS--EEEEEEEEEESSSS-------------